Protein AF-A0A1Q8SQD8-F1 (afdb_monomer)

Mean predicted aligned error: 7.79 Å

Radius of gyration: 22.89 Å; Cα contacts (8 Å, |Δi|>4): 605; chains: 1; bounding box: 56×55×68 Å

pLDDT: mean 85.96, std 19.22, range [21.73, 98.75]

Structure (mmCIF, N/CA/C/O backbone):
data_AF-A0A1Q8SQD8-F1
#
_entry.id   AF-A0A1Q8SQD8-F1
#
loop_
_atom_site.group_PDB
_atom_site.id
_atom_site.type_symbol
_atom_site.label_atom_id
_atom_site.label_alt_id
_atom_site.label_comp_id
_atom_site.label_asym_id
_atom_site.label_entity_id
_atom_site.label_seq_id
_atom_site.pdbx_PDB_ins_code
_atom_site.Cartn_x
_atom_site.Cartn_y
_atom_site.Cartn_z
_atom_site.occupancy
_atom_site.B_iso_or_equiv
_atom_site.auth_seq_id
_atom_site.auth_comp_id
_atom_site.auth_asym_id
_atom_site.auth_atom_id
_atom_site.pdbx_PDB_model_num
ATOM 1 N N . MET A 1 1 ? 18.410 27.218 -18.612 1.00 22.78 1 MET A N 1
ATOM 2 C CA . MET A 1 1 ? 17.068 27.017 -19.197 1.00 22.78 1 MET A CA 1
ATOM 3 C C . MET A 1 1 ? 16.284 26.047 -18.322 1.00 22.78 1 MET A C 1
ATOM 5 O O . MET A 1 1 ? 16.656 24.892 -18.214 1.00 22.78 1 MET A O 1
ATOM 9 N N . ILE A 1 2 ? 15.293 26.616 -17.633 1.00 21.73 2 ILE A N 1
ATOM 10 C CA . ILE A 1 2 ? 14.169 26.064 -16.853 1.00 21.73 2 ILE A CA 1
ATOM 11 C C . ILE A 1 2 ? 14.413 24.803 -15.997 1.00 21.73 2 ILE A C 1
ATOM 13 O O . ILE A 1 2 ? 14.255 23.655 -16.399 1.00 21.73 2 ILE A O 1
ATOM 17 N N . ASN A 1 3 ? 14.692 25.128 -14.738 1.00 23.88 3 ASN A N 1
ATOM 18 C CA . ASN A 1 3 ? 14.625 24.357 -13.505 1.00 23.88 3 ASN A CA 1
ATOM 19 C C . ASN A 1 3 ? 13.288 23.584 -13.367 1.00 23.88 3 ASN A C 1
ATOM 21 O O . ASN A 1 3 ? 12.225 24.195 -13.287 1.00 23.88 3 ASN A O 1
ATOM 25 N N . THR A 1 4 ? 13.330 22.249 -13.323 1.00 22.58 4 THR A N 1
ATOM 26 C CA . THR A 1 4 ? 12.179 21.378 -12.996 1.00 22.58 4 THR A CA 1
ATOM 27 C C . THR A 1 4 ? 12.542 20.450 -11.838 1.00 22.58 4 THR A C 1
ATOM 29 O O . THR A 1 4 ? 12.619 19.232 -11.962 1.00 22.58 4 THR A O 1
ATOM 32 N N . ALA A 1 5 ? 12.771 21.051 -10.673 1.00 26.97 5 ALA A N 1
ATOM 33 C CA . ALA A 1 5 ? 12.714 20.360 -9.395 1.00 26.97 5 ALA A CA 1
ATOM 34 C C . ALA A 1 5 ? 11.411 20.748 -8.675 1.00 26.97 5 ALA A C 1
ATOM 36 O O . ALA A 1 5 ? 11.014 21.908 -8.699 1.00 26.97 5 ALA A O 1
ATOM 37 N N . PHE A 1 6 ? 10.811 19.760 -8.002 1.00 27.22 6 PHE A N 1
ATOM 38 C CA . PHE A 1 6 ? 9.667 19.828 -7.077 1.00 27.22 6 PHE A CA 1
ATOM 39 C C . PHE A 1 6 ? 8.253 19.908 -7.670 1.0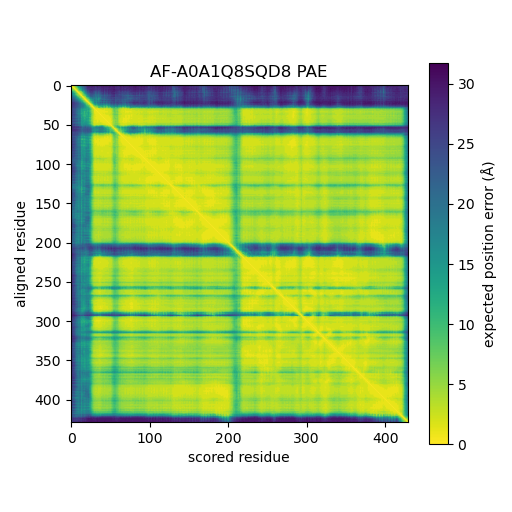0 27.22 6 PHE A C 1
ATOM 41 O O . PHE A 1 6 ? 7.704 20.983 -7.884 1.00 27.22 6 PHE A O 1
ATOM 48 N N . ARG A 1 7 ? 7.582 18.747 -7.712 1.00 25.95 7 ARG A N 1
ATOM 49 C CA . ARG A 1 7 ? 6.257 18.596 -7.090 1.00 25.95 7 ARG A CA 1
ATOM 50 C C . ARG A 1 7 ? 6.201 17.297 -6.278 1.00 25.95 7 ARG A C 1
ATOM 52 O O . ARG A 1 7 ? 6.704 16.256 -6.685 1.00 25.95 7 ARG A O 1
ATOM 59 N N . THR A 1 8 ? 5.660 17.434 -5.078 1.00 29.38 8 THR A N 1
ATOM 60 C CA . THR A 1 8 ? 5.486 16.479 -3.980 1.00 29.38 8 THR A CA 1
ATOM 61 C C . THR A 1 8 ? 4.382 15.451 -4.271 1.00 29.38 8 THR A C 1
ATOM 63 O O . THR A 1 8 ? 3.447 15.762 -4.997 1.00 29.38 8 THR A O 1
ATOM 66 N N . ARG A 1 9 ? 4.487 14.239 -3.690 1.00 28.52 9 ARG A N 1
ATOM 67 C CA . ARG A 1 9 ? 3.459 13.174 -3.484 1.00 28.52 9 ARG A CA 1
ATOM 68 C C . ARG A 1 9 ? 2.625 12.658 -4.687 1.00 28.52 9 ARG A C 1
ATOM 70 O O . ARG A 1 9 ? 2.084 11.564 -4.595 1.00 28.52 9 ARG A O 1
ATOM 77 N N . ALA A 1 10 ? 2.596 13.349 -5.825 1.00 26.95 10 ALA A N 1
ATOM 78 C CA . ALA A 1 10 ? 1.823 13.022 -7.030 1.00 26.95 10 ALA A CA 1
ATOM 79 C C . ALA A 1 10 ? 2.577 12.137 -8.047 1.00 26.95 10 ALA A C 1
ATOM 81 O O . ALA A 1 10 ? 2.034 11.740 -9.073 1.00 26.95 10 ALA A O 1
ATOM 82 N N . ASP A 1 11 ? 3.835 11.780 -7.774 1.00 26.62 11 ASP A N 1
ATOM 83 C CA . ASP A 1 11 ? 4.663 11.030 -8.732 1.00 26.62 11 ASP A CA 1
ATOM 84 C C . ASP A 1 11 ? 4.743 9.523 -8.443 1.00 26.62 11 ASP A C 1
ATOM 86 O O . ASP A 1 11 ? 5.221 8.751 -9.278 1.00 26.62 11 ASP A O 1
ATOM 90 N N . GLN A 1 12 ? 4.195 9.066 -7.311 1.00 30.88 12 GLN A N 1
ATOM 91 C CA . GLN A 1 12 ? 4.107 7.638 -6.969 1.00 30.88 12 GLN A CA 1
ATOM 92 C C . GLN A 1 12 ? 2.924 6.918 -7.653 1.00 30.88 12 GLN A C 1
ATOM 94 O O . GLN A 1 12 ? 2.829 5.693 -7.597 1.00 30.88 12 GLN A O 1
ATOM 99 N N . LEU A 1 13 ? 2.070 7.655 -8.374 1.00 30.84 13 LEU A N 1
ATOM 100 C CA . LEU A 1 13 ? 0.832 7.176 -9.000 1.00 30.84 13 LEU A CA 1
ATOM 101 C C . LEU A 1 13 ? 0.816 7.239 -10.539 1.00 30.84 13 LEU A C 1
ATOM 103 O O . LEU A 1 13 ? -0.172 6.850 -11.143 1.00 30.84 13 LEU A O 1
ATOM 107 N N . LYS A 1 14 ? 1.901 7.634 -11.219 1.00 31.88 14 LYS A N 1
ATOM 108 C CA . LYS A 1 14 ? 1.908 7.978 -12.665 1.00 31.88 14 LYS A CA 1
ATOM 109 C C . LYS A 1 14 ? 1.742 6.840 -13.703 1.00 31.88 14 LYS A C 1
ATOM 111 O O . LYS A 1 14 ? 2.116 7.005 -14.859 1.00 31.88 14 LYS A O 1
ATOM 116 N N . LEU A 1 15 ? 1.159 5.699 -13.337 1.00 34.34 15 LEU A N 1
ATOM 117 C CA . LEU A 1 15 ? 0.458 4.823 -14.302 1.00 34.34 15 LEU A CA 1
ATOM 118 C C . LEU A 1 15 ? -1.077 5.030 -14.253 1.00 34.34 15 LEU A C 1
ATOM 120 O O . LEU A 1 15 ? -1.785 4.600 -15.157 1.00 34.34 15 LEU A O 1
ATOM 124 N N . ILE A 1 16 ? -1.565 5.746 -13.231 1.00 36.62 16 ILE A N 1
ATOM 125 C CA . ILE A 1 16 ? -2.966 5.939 -12.824 1.00 36.62 16 ILE A CA 1
ATOM 126 C C . ILE A 1 16 ? -3.307 7.447 -12.663 1.00 36.62 16 ILE A C 1
ATOM 128 O O . ILE A 1 16 ? -4.424 7.783 -12.319 1.00 36.62 16 ILE A O 1
ATOM 132 N N . ASP A 1 17 ? -2.415 8.386 -13.003 1.00 33.03 17 ASP A N 1
ATOM 133 C CA . ASP A 1 17 ? -2.618 9.838 -12.778 1.00 33.03 17 ASP A CA 1
ATOM 134 C C . ASP A 1 17 ? -2.708 10.673 -14.074 1.00 33.03 17 ASP A C 1
ATOM 136 O O . ASP A 1 17 ? -2.011 11.665 -14.271 1.00 33.03 17 ASP A O 1
ATOM 140 N N . GLU A 1 18 ? -3.606 10.293 -14.986 1.00 33.53 18 GLU A N 1
ATOM 141 C CA . GLU A 1 18 ? -4.248 11.320 -15.826 1.00 33.53 18 GLU A CA 1
ATOM 142 C C . GLU A 1 18 ? -5.462 11.887 -15.078 1.00 33.53 18 GLU A C 1
ATOM 144 O O . GLU A 1 18 ? -6.356 11.098 -14.740 1.00 33.53 18 GLU A O 1
ATOM 149 N N . PRO A 1 19 ? -5.523 13.204 -14.807 1.00 29.48 19 PRO A N 1
ATOM 150 C CA . PRO A 1 19 ? -6.716 13.821 -14.250 1.00 29.48 19 PRO A CA 1
ATOM 151 C C . PRO A 1 19 ? -7.887 13.609 -15.211 1.00 29.48 19 PRO A C 1
ATOM 153 O O . PRO A 1 19 ? -7.753 13.791 -16.424 1.00 29.48 19 PRO A O 1
ATOM 156 N N . VAL A 1 20 ? -9.042 13.229 -14.662 1.00 35.56 20 VAL A N 1
ATOM 157 C CA . VAL A 1 20 ? -10.311 13.241 -15.392 1.00 35.56 20 VAL A CA 1
ATOM 158 C C . VAL A 1 20 ? -10.529 14.679 -15.850 1.00 35.56 20 VAL A C 1
ATOM 160 O O . VAL A 1 20 ? -10.873 15.548 -15.052 1.00 35.56 20 VAL A O 1
ATOM 163 N N . ARG A 1 21 ? -10.318 14.959 -17.140 1.00 31.58 21 ARG A N 1
ATOM 164 C CA . ARG A 1 21 ? -11.038 16.075 -17.749 1.00 31.58 21 ARG A CA 1
ATOM 165 C C . ARG A 1 21 ? -12.506 15.697 -17.629 1.00 31.58 21 ARG A C 1
ATOM 167 O O . ARG A 1 21 ? -12.883 14.619 -18.089 1.00 31.58 21 ARG A O 1
ATOM 174 N N . LEU A 1 22 ? -13.272 16.534 -16.927 1.00 32.94 22 LEU A N 1
ATOM 175 C CA . LEU A 1 22 ? -14.723 16.423 -16.837 1.00 32.94 22 LEU A CA 1
ATOM 176 C C . LEU A 1 22 ? -15.268 16.036 -18.212 1.00 32.94 22 LEU A C 1
ATOM 178 O O . LEU A 1 22 ? -14.900 16.615 -19.231 1.00 32.94 22 LEU A O 1
ATOM 182 N N . ILE A 1 23 ? -16.045 14.964 -18.184 1.00 39.22 23 ILE A N 1
ATOM 183 C CA . ILE A 1 23 ? -16.583 14.212 -19.306 1.00 39.22 23 ILE A CA 1
ATOM 184 C C . ILE A 1 23 ? -17.164 15.164 -20.361 1.00 39.22 23 ILE A C 1
ATOM 186 O O . ILE A 1 23 ? -18.252 15.706 -20.183 1.00 39.22 23 ILE A O 1
ATOM 190 N N . ASP A 1 24 ? -16.474 15.302 -21.494 1.00 29.91 24 ASP A N 1
ATOM 191 C CA . ASP A 1 24 ? -17.155 15.554 -22.761 1.00 29.91 24 ASP A CA 1
ATOM 192 C C . ASP A 1 24 ? -17.959 14.284 -23.053 1.00 29.91 24 ASP A C 1
ATOM 194 O O . ASP A 1 24 ? -17.382 13.254 -23.409 1.00 29.91 24 ASP A O 1
ATOM 198 N N . LYS A 1 25 ? -19.290 14.340 -22.905 1.00 35.25 25 LYS A N 1
ATOM 199 C CA . LYS A 1 25 ? -20.229 13.219 -23.147 1.00 35.25 25 LYS A CA 1
ATOM 200 C C . LYS A 1 25 ? -20.139 12.605 -24.561 1.00 35.25 25 LYS A C 1
ATOM 202 O O . LYS A 1 25 ? -20.814 11.624 -24.843 1.00 35.25 25 LYS A O 1
ATOM 207 N N . TRP A 1 26 ? -19.304 13.167 -25.434 1.00 38.72 26 TRP A N 1
ATOM 208 C CA . TRP A 1 26 ? -19.136 12.814 -26.841 1.00 38.72 26 TRP A CA 1
ATOM 209 C C . TRP A 1 26 ? -17.846 12.049 -27.168 1.00 38.72 26 TRP A C 1
ATOM 211 O O . TRP A 1 26 ? -17.650 11.666 -28.321 1.00 38.72 26 TRP A O 1
ATOM 221 N N . ARG A 1 27 ? -16.945 11.813 -26.201 1.00 43.97 27 ARG A N 1
ATOM 222 C CA . ARG A 1 27 ? -15.723 11.023 -26.440 1.00 43.97 27 ARG A CA 1
ATOM 223 C C . ARG A 1 27 ? -15.840 9.627 -25.819 1.00 43.97 27 ARG A C 1
ATOM 225 O O . ARG A 1 27 ? -16.207 9.538 -24.649 1.00 43.97 27 ARG A O 1
ATOM 232 N N . PRO A 1 28 ? -15.482 8.548 -26.546 1.00 54.66 28 PRO A N 1
ATOM 233 C CA . PRO A 1 28 ? -15.399 7.220 -25.949 1.00 54.66 28 PRO A CA 1
ATOM 234 C C . PRO A 1 28 ? -14.426 7.236 -24.757 1.00 54.66 28 PRO A C 1
ATOM 236 O O . PRO A 1 28 ? -13.421 7.962 -24.799 1.00 54.66 28 PRO A O 1
ATOM 239 N N . PRO A 1 29 ? -14.711 6.467 -23.690 1.00 69.25 29 PRO A N 1
ATOM 240 C CA . PRO A 1 29 ? -13.892 6.464 -22.487 1.00 69.25 29 PRO A CA 1
ATOM 241 C C . PRO A 1 29 ? -12.455 6.046 -22.816 1.00 69.25 29 PRO A C 1
ATOM 243 O O . PRO A 1 29 ? -12.201 5.176 -23.652 1.00 69.25 29 PRO A O 1
ATOM 246 N N . SER A 1 30 ? -11.479 6.692 -22.175 1.00 84.88 30 SER A N 1
ATOM 247 C CA . SER A 1 30 ? -10.074 6.344 -22.391 1.00 84.88 30 SER A CA 1
ATOM 248 C C . SER A 1 30 ? -9.765 4.970 -21.787 1.00 84.88 30 SER A C 1
ATOM 250 O O . SER A 1 30 ? -10.348 4.581 -20.777 1.00 84.88 30 SER A O 1
ATOM 252 N N . ARG A 1 31 ? -8.781 4.250 -22.346 1.00 87.00 31 ARG A N 1
ATOM 253 C CA . ARG A 1 31 ? -8.287 2.976 -21.776 1.00 87.00 31 ARG A CA 1
ATOM 254 C C . ARG A 1 31 ? -7.925 3.096 -20.294 1.00 87.00 31 ARG A C 1
ATOM 256 O O . ARG A 1 31 ? -8.202 2.200 -19.509 1.00 87.00 31 ARG A O 1
ATOM 263 N N . ALA A 1 32 ? -7.326 4.227 -19.919 1.00 85.00 32 ALA A N 1
ATOM 264 C CA . ALA A 1 32 ? -6.996 4.523 -18.533 1.00 85.00 32 ALA A CA 1
ATOM 265 C C . ALA A 1 32 ? -8.254 4.612 -17.662 1.00 85.00 32 ALA A C 1
ATOM 267 O O . ALA A 1 32 ? -8.268 4.035 -16.585 1.00 85.00 32 ALA A O 1
ATOM 268 N N . LEU A 1 33 ? -9.301 5.303 -18.124 1.00 86.75 33 LEU A N 1
ATOM 269 C CA . LEU A 1 33 ? -10.556 5.420 -17.385 1.00 86.75 33 LEU A CA 1
ATOM 270 C C . LEU A 1 33 ? -11.243 4.058 -17.225 1.00 86.75 33 LEU A C 1
ATOM 272 O O . LEU A 1 33 ? -11.599 3.705 -16.107 1.00 86.75 33 LEU A O 1
ATOM 276 N N . LEU A 1 34 ? -11.353 3.285 -18.311 1.00 91.44 34 LEU A N 1
ATOM 277 C CA . LEU A 1 34 ? -11.948 1.946 -18.282 1.00 91.44 34 LEU A CA 1
ATOM 278 C C . LEU A 1 34 ? -11.213 1.025 -17.304 1.00 91.44 34 LEU A C 1
ATOM 280 O O . LEU A 1 34 ? -11.849 0.386 -16.473 1.00 91.44 34 LEU A O 1
ATOM 284 N N . LEU A 1 35 ? -9.876 1.029 -17.335 1.00 90.88 35 LEU A N 1
ATOM 285 C CA . LEU A 1 35 ? -9.068 0.266 -16.385 1.00 90.88 35 LEU A CA 1
ATOM 286 C C . LEU A 1 35 ? -9.331 0.700 -14.936 1.00 90.88 35 LEU A C 1
ATOM 288 O O . LEU A 1 35 ? -9.538 -0.147 -14.078 1.00 90.88 35 LEU A O 1
ATOM 292 N N . ARG A 1 36 ? -9.350 2.010 -14.648 1.00 89.31 36 ARG A N 1
ATOM 293 C CA . ARG A 1 36 ? -9.590 2.526 -13.284 1.00 89.31 36 ARG A CA 1
ATOM 294 C C . ARG A 1 36 ? -10.972 2.183 -12.733 1.00 89.31 36 ARG A C 1
ATOM 296 O O . ARG A 1 36 ? -11.140 2.182 -11.519 1.00 89.31 36 ARG A O 1
ATOM 303 N N . GLN A 1 37 ? -11.938 1.956 -13.618 1.00 89.00 37 GLN A N 1
ATOM 304 C CA . GLN A 1 37 ? -13.302 1.554 -13.284 1.00 89.00 37 GLN A CA 1
ATOM 305 C C . GLN A 1 37 ? -13.468 0.030 -13.187 1.00 89.00 37 GLN A C 1
ATOM 307 O O . GLN A 1 37 ? -14.558 -0.424 -12.872 1.00 89.00 37 GLN A O 1
ATOM 312 N N . GLY A 1 38 ? -12.428 -0.758 -13.489 1.00 91.75 38 GLY A N 1
ATOM 313 C CA . GLY A 1 38 ? -12.542 -2.217 -13.576 1.00 91.75 38 GLY A CA 1
ATOM 314 C C . GLY A 1 38 ? -13.331 -2.708 -14.799 1.00 91.75 38 GLY A C 1
ATOM 315 O O . GLY A 1 38 ? -13.682 -3.880 -14.872 1.00 91.75 38 GLY A O 1
ATOM 316 N N . ASN A 1 39 ? -13.589 -1.849 -15.794 1.00 95.25 39 ASN A N 1
ATOM 317 C CA . ASN A 1 39 ? -14.369 -2.176 -16.995 1.00 95.25 39 ASN A CA 1
ATOM 318 C C . ASN A 1 39 ? -13.510 -2.915 -18.038 1.00 95.25 39 ASN A C 1
ATOM 320 O O . ASN A 1 39 ? -13.209 -2.393 -19.116 1.00 95.25 39 ASN A O 1
ATOM 324 N N . HIS A 1 40 ? -13.081 -4.131 -17.694 1.00 96.19 40 HIS A N 1
ATOM 325 C CA . HIS A 1 40 ? -12.122 -4.928 -18.468 1.00 96.19 40 HIS A CA 1
ATOM 326 C C . HIS A 1 40 ? -12.632 -5.370 -19.838 1.00 96.19 40 HIS A C 1
ATOM 328 O O . HIS A 1 40 ? -11.858 -5.362 -20.792 1.00 96.19 40 HIS A O 1
ATOM 334 N N . ASP A 1 41 ? -13.918 -5.687 -19.970 1.00 96.88 41 ASP A N 1
ATOM 335 C CA . ASP A 1 41 ? -14.474 -6.156 -21.246 1.00 96.88 41 ASP A CA 1
ATOM 336 C C . ASP A 1 41 ? -14.489 -5.035 -22.292 1.00 96.88 41 ASP A C 1
ATOM 338 O O . ASP A 1 41 ? -13.939 -5.188 -23.384 1.00 96.88 41 ASP A O 1
ATOM 342 N N . GLN A 1 42 ? -14.995 -3.854 -21.917 1.00 95.12 42 GLN A N 1
ATOM 343 C CA . GLN A 1 42 ? -14.951 -2.659 -22.769 1.00 95.12 42 GLN A CA 1
ATOM 344 C C . GLN A 1 42 ? -13.510 -2.219 -23.065 1.00 95.12 42 GLN A C 1
ATOM 346 O O . GLN A 1 42 ? -13.201 -1.771 -24.171 1.00 95.12 42 GLN A O 1
ATOM 351 N N . LEU A 1 43 ? -12.605 -2.341 -22.084 1.00 94.19 43 LEU A N 1
ATOM 352 C CA . LEU A 1 43 ? -11.183 -2.054 -22.276 1.00 94.19 43 LEU A CA 1
ATOM 353 C C . LEU A 1 43 ? -10.563 -2.987 -23.321 1.00 94.19 43 LEU A C 1
ATOM 355 O O . LEU A 1 43 ? -9.826 -2.519 -24.195 1.00 94.19 43 LEU A O 1
ATOM 359 N N . SER A 1 44 ? -10.854 -4.283 -23.221 1.00 95.38 44 SER A N 1
ATOM 360 C CA . SER A 1 44 ? -10.367 -5.310 -24.137 1.00 95.38 44 SER A CA 1
ATOM 361 C C . SER A 1 44 ? -10.867 -5.052 -25.556 1.00 95.38 44 SER A C 1
ATOM 363 O O . SER A 1 44 ? -10.062 -4.959 -26.487 1.00 95.38 44 SER A O 1
ATOM 365 N N . GLU A 1 45 ? -12.170 -4.807 -25.714 1.00 94.50 45 GLU A N 1
ATOM 366 C CA . GLU A 1 45 ? -12.782 -4.489 -27.004 1.00 94.50 45 GLU A CA 1
ATOM 367 C C . GLU A 1 45 ? -12.117 -3.266 -27.655 1.00 94.50 45 GLU A C 1
ATOM 369 O O . GLU A 1 45 ? -11.661 -3.327 -28.802 1.00 94.50 45 GLU A O 1
ATOM 374 N N . LEU A 1 46 ? -11.963 -2.173 -26.898 1.00 91.31 46 LEU A N 1
ATOM 375 C CA . LEU A 1 46 ? -11.312 -0.951 -27.370 1.00 91.31 46 LEU A CA 1
ATOM 376 C C . LEU A 1 46 ? -9.863 -1.204 -27.822 1.00 91.31 46 LEU A C 1
ATOM 378 O O . LEU A 1 46 ? -9.406 -0.634 -28.821 1.00 91.31 46 LEU A O 1
ATOM 382 N N . CYS A 1 47 ? -9.125 -2.050 -27.101 1.00 91.69 47 CYS A N 1
ATOM 383 C CA . CYS A 1 47 ? -7.754 -2.401 -27.461 1.00 91.69 47 CYS A CA 1
ATOM 384 C C . CYS A 1 47 ? -7.701 -3.259 -28.733 1.00 91.69 47 CYS A C 1
ATOM 386 O O . CYS A 1 47 ? -6.903 -2.957 -29.623 1.00 91.69 47 CYS A O 1
ATOM 388 N N . HIS A 1 48 ? -8.573 -4.258 -28.881 1.00 92.06 48 HIS A N 1
ATOM 389 C CA . HIS A 1 48 ? -8.641 -5.094 -30.083 1.00 92.06 48 HIS A CA 1
ATOM 390 C C . HIS A 1 48 ? -9.047 -4.303 -31.332 1.00 92.06 48 HIS A C 1
ATOM 392 O O . HIS A 1 48 ? -8.392 -4.420 -32.372 1.00 92.06 48 HIS A O 1
ATOM 398 N N . GLN A 1 49 ? -10.041 -3.415 -31.230 1.00 89.31 49 GLN A N 1
ATOM 399 C CA . GLN A 1 49 ? -10.407 -2.503 -32.321 1.00 89.31 49 GLN A CA 1
ATOM 400 C C . GLN A 1 49 ? -9.204 -1.657 -32.778 1.00 89.31 49 GLN A C 1
ATOM 402 O O . GLN A 1 49 ? -9.019 -1.398 -33.969 1.00 89.31 49 GLN A O 1
ATOM 407 N N . GLN A 1 50 ? -8.349 -1.233 -31.843 1.00 84.25 50 GLN A N 1
ATOM 408 C CA . GLN A 1 50 ? -7.149 -0.456 -32.145 1.00 84.25 50 GLN A CA 1
ATOM 409 C C . GLN A 1 50 ? -6.040 -1.282 -32.814 1.00 84.25 50 GLN A C 1
ATOM 411 O O . GLN A 1 50 ? -5.327 -0.748 -33.670 1.00 84.25 50 GLN A O 1
ATOM 416 N N . LEU A 1 51 ? -5.892 -2.555 -32.447 1.00 85.00 51 LEU A N 1
ATOM 417 C CA . LEU A 1 51 ? -4.941 -3.469 -33.083 1.00 85.00 51 LEU A CA 1
ATOM 418 C C . LEU A 1 51 ? -5.359 -3.797 -34.526 1.00 85.00 51 LEU A C 1
ATOM 420 O O . LEU A 1 51 ? -4.514 -3.760 -35.417 1.00 85.00 51 LEU A O 1
ATOM 424 N N . ASN A 1 52 ? -6.660 -3.981 -34.780 1.00 80.75 52 ASN A N 1
ATOM 425 C CA . ASN A 1 52 ? -7.197 -4.396 -36.085 1.00 80.75 52 ASN A CA 1
ATOM 426 C C . ASN A 1 52 ? -7.294 -3.268 -37.136 1.00 80.75 52 ASN A C 1
ATOM 428 O O . ASN A 1 52 ? -7.420 -3.537 -38.327 1.00 80.75 52 ASN A O 1
ATOM 432 N N . ARG A 1 53 ? -7.215 -1.988 -36.738 1.00 68.56 53 ARG A N 1
ATOM 433 C CA . ARG A 1 53 ? -7.425 -0.819 -37.629 1.00 68.56 53 ARG A CA 1
ATOM 434 C C . ARG A 1 53 ? -6.368 -0.600 -38.723 1.00 68.56 53 ARG A C 1
ATOM 436 O O . ARG A 1 53 ? -6.535 0.292 -39.552 1.00 68.56 53 ARG A O 1
ATOM 443 N N . ARG A 1 54 ? -5.271 -1.358 -38.740 1.00 58.62 54 ARG A N 1
ATOM 444 C CA . ARG A 1 54 ? -4.273 -1.369 -39.821 1.00 58.62 54 ARG A CA 1
ATOM 445 C C . ARG A 1 54 ? -3.817 -2.814 -39.966 1.00 58.62 54 ARG A C 1
ATOM 447 O O . ARG A 1 54 ? -3.272 -3.336 -39.005 1.00 58.62 54 ARG A O 1
ATOM 454 N N . GLY A 1 55 ? -4.014 -3.444 -41.126 1.00 51.28 55 GLY A N 1
ATOM 455 C CA . GLY A 1 55 ? -3.741 -4.874 -41.384 1.00 51.28 55 GLY A CA 1
ATOM 456 C C . GLY A 1 55 ? -2.304 -5.374 -41.129 1.00 51.28 55 GLY A C 1
ATOM 457 O O . GLY A 1 55 ? -1.998 -6.521 -41.431 1.00 51.28 55 GLY A O 1
ATOM 458 N N . ARG A 1 56 ? -1.421 -4.537 -40.568 1.00 56.12 56 ARG A N 1
ATOM 459 C CA . ARG A 1 56 ? -0.163 -4.905 -39.913 1.00 56.12 56 ARG A CA 1
ATOM 460 C C . ARG A 1 56 ? 0.009 -4.081 -38.636 1.00 56.12 56 ARG A C 1
ATOM 462 O O . ARG A 1 56 ? -0.254 -2.874 -38.626 1.00 56.12 56 ARG A O 1
ATOM 469 N N . VAL A 1 57 ? 0.504 -4.732 -37.585 1.00 56.22 57 VAL A N 1
ATOM 470 C CA . VAL A 1 57 ? 0.930 -4.099 -36.333 1.00 56.22 57 VAL A CA 1
ATOM 471 C C . VAL A 1 57 ? 2.021 -3.059 -36.656 1.00 56.22 57 VAL A C 1
ATOM 473 O O . VAL A 1 57 ? 3.144 -3.393 -37.012 1.00 56.22 57 VAL A O 1
ATOM 476 N N . ASN A 1 58 ? 1.664 -1.775 -36.618 1.00 56.53 58 ASN A N 1
ATOM 477 C CA . ASN A 1 58 ? 2.530 -0.623 -36.833 1.00 56.53 58 ASN A CA 1
ATOM 478 C C . ASN A 1 58 ? 2.768 0.089 -35.490 1.00 56.53 58 ASN A C 1
ATOM 480 O O . ASN A 1 58 ? 2.020 0.988 -35.089 1.00 56.53 58 ASN A O 1
ATOM 484 N N . LEU A 1 59 ? 3.827 -0.334 -34.797 1.00 57.25 59 LEU A N 1
ATOM 485 C CA . LEU A 1 59 ? 4.166 0.102 -33.436 1.00 57.25 59 LEU A CA 1
ATOM 486 C C . LEU A 1 59 ? 4.977 1.406 -33.396 1.00 57.25 59 LEU A C 1
ATOM 488 O O . LEU A 1 59 ? 5.130 2.004 -32.333 1.00 57.25 59 LEU A O 1
ATOM 492 N N . TRP A 1 60 ? 5.381 1.935 -34.555 1.00 53.88 60 TRP A N 1
ATOM 493 C CA . TRP A 1 60 ? 6.149 3.180 -34.669 1.00 53.88 60 TRP A CA 1
ATOM 494 C C . TRP A 1 60 ? 5.406 4.423 -34.153 1.00 53.88 60 TRP A C 1
ATOM 496 O O . TRP A 1 60 ? 6.037 5.423 -33.828 1.00 53.88 60 TRP A O 1
ATOM 506 N N . ASN A 1 61 ? 4.073 4.376 -34.024 1.00 60.69 61 ASN A N 1
ATOM 507 C CA . ASN A 1 61 ? 3.276 5.488 -33.486 1.00 60.69 61 ASN A CA 1
ATOM 508 C C . ASN A 1 61 ? 2.874 5.329 -32.000 1.00 60.69 61 ASN A C 1
ATOM 510 O O . ASN A 1 61 ? 2.095 6.144 -31.495 1.00 60.69 61 ASN A O 1
ATOM 514 N N . GLY A 1 62 ? 3.337 4.274 -31.310 1.00 68.31 62 GLY A N 1
ATOM 515 C CA . GLY A 1 62 ? 3.110 4.017 -29.876 1.00 68.31 62 GLY A CA 1
ATOM 516 C C . GLY A 1 62 ? 1.656 3.744 -29.455 1.00 68.31 62 GLY A C 1
ATOM 517 O O . GLY A 1 62 ? 1.372 3.524 -28.276 1.00 68.31 62 GLY A O 1
ATOM 518 N N . ARG A 1 63 ? 0.689 3.768 -30.382 1.00 72.38 63 ARG A N 1
ATOM 519 C CA . ARG A 1 63 ? -0.735 3.568 -30.064 1.00 72.38 63 ARG A CA 1
ATOM 520 C C . ARG A 1 63 ? -1.071 2.103 -29.812 1.00 72.38 63 ARG A C 1
ATOM 522 O O . ARG A 1 63 ? -1.770 1.809 -28.839 1.00 72.38 63 ARG A O 1
ATOM 529 N N . GLN A 1 64 ? -0.563 1.225 -30.674 1.00 77.62 64 GLN A N 1
ATOM 530 C CA . GLN A 1 64 ? -0.742 -0.221 -30.568 1.00 77.62 64 GLN A CA 1
ATOM 531 C C . GLN A 1 64 ? 0.051 -0.806 -29.391 1.00 77.62 64 GLN A C 1
ATOM 533 O O . GLN A 1 64 ? -0.503 -1.615 -28.664 1.00 77.62 64 GLN A O 1
ATOM 538 N N . GLU A 1 65 ? 1.255 -0.303 -29.090 1.00 80.56 65 GLU A N 1
ATOM 539 C CA . GLU A 1 65 ? 2.030 -0.707 -27.896 1.00 80.56 65 GLU A CA 1
ATOM 540 C C . GLU A 1 65 ? 1.243 -0.468 -26.609 1.00 80.56 65 GLU A C 1
ATOM 542 O O . GLU A 1 65 ? 1.121 -1.343 -25.757 1.00 80.56 65 GLU A O 1
ATOM 547 N N . LYS A 1 66 ? 0.623 0.713 -26.498 1.00 85.31 66 LYS A N 1
ATOM 548 C CA . LYS A 1 66 ? -0.267 1.005 -25.377 1.00 85.31 66 LYS A CA 1
ATOM 549 C C . LYS A 1 66 ? -1.453 0.033 -25.343 1.00 85.31 66 LYS A C 1
ATOM 551 O O . LYS A 1 66 ? -1.872 -0.331 -24.257 1.00 85.31 66 LYS A O 1
ATOM 556 N N . ALA A 1 67 ? -2.007 -0.380 -26.488 1.00 90.06 67 ALA A N 1
ATOM 557 C CA . ALA A 1 67 ? -3.150 -1.299 -26.518 1.00 90.06 67 ALA A CA 1
ATOM 558 C C . ALA A 1 67 ? -2.743 -2.687 -26.009 1.00 90.06 67 ALA A C 1
ATOM 560 O O . ALA A 1 67 ? -3.418 -3.223 -25.138 1.00 90.06 67 ALA A O 1
ATOM 561 N N . LEU A 1 68 ? -1.589 -3.194 -26.455 1.00 91.88 68 LEU A N 1
ATOM 562 C CA . LEU A 1 68 ? -0.986 -4.424 -25.935 1.00 91.88 68 LEU A CA 1
ATOM 563 C C . LEU A 1 68 ? -0.762 -4.335 -24.420 1.00 91.88 68 LEU A C 1
ATOM 565 O O . LEU A 1 68 ? -1.115 -5.251 -23.685 1.00 91.88 68 LEU A O 1
ATOM 569 N N . PHE A 1 69 ? -0.235 -3.209 -23.929 1.00 93.62 69 PHE A N 1
ATOM 570 C CA . PHE A 1 69 ? 0.022 -3.040 -22.500 1.00 93.62 69 PHE A CA 1
ATOM 571 C C . PHE A 1 69 ? -1.268 -2.981 -21.666 1.00 93.62 69 PHE A C 1
ATOM 573 O O . PHE A 1 69 ? -1.323 -3.551 -20.580 1.00 93.62 69 PHE A O 1
ATOM 580 N N . TYR A 1 70 ? -2.327 -2.335 -22.164 1.00 95.12 70 TYR A N 1
ATOM 581 C CA . TYR A 1 70 ? -3.627 -2.322 -21.484 1.00 95.12 70 TYR A CA 1
ATOM 582 C C . TYR A 1 70 ? -4.323 -3.690 -21.505 1.00 95.12 70 TYR A C 1
ATOM 584 O O . TYR A 1 70 ? -4.958 -4.039 -20.513 1.00 95.12 70 TYR A O 1
ATOM 592 N N . LEU A 1 71 ? -4.157 -4.485 -22.569 1.00 96.94 71 LEU A N 1
ATOM 593 C CA . LEU A 1 71 ? -4.584 -5.889 -22.584 1.00 96.94 71 LEU A CA 1
ATOM 594 C C . LEU A 1 71 ? -3.818 -6.696 -21.531 1.00 96.94 71 LEU A C 1
ATOM 596 O O . LEU A 1 71 ? -4.436 -7.379 -20.717 1.00 96.94 71 LEU A O 1
ATOM 600 N N . ALA A 1 72 ? -2.491 -6.539 -21.462 1.00 97.31 72 ALA A N 1
ATOM 601 C CA . ALA A 1 72 ? -1.677 -7.187 -20.437 1.00 97.31 72 ALA A CA 1
ATOM 602 C C . ALA A 1 72 ? -2.139 -6.832 -19.013 1.00 97.31 72 ALA A C 1
ATOM 604 O O . ALA A 1 72 ? -2.294 -7.724 -18.180 1.00 97.31 72 ALA A O 1
ATOM 605 N N . LEU A 1 73 ? -2.405 -5.549 -18.736 1.00 96.75 73 LEU A N 1
ATOM 606 C CA . LEU A 1 73 ? -2.943 -5.098 -17.448 1.00 96.75 73 LEU A CA 1
ATOM 607 C C . LEU A 1 73 ? -4.323 -5.698 -17.157 1.00 96.75 73 LEU A C 1
ATOM 609 O O . LEU A 1 73 ? -4.569 -6.133 -16.037 1.00 96.75 73 LEU A O 1
ATOM 613 N N . SER A 1 74 ? -5.212 -5.743 -18.152 1.00 97.38 74 SER A N 1
ATOM 614 C CA . SER A 1 74 ? -6.556 -6.298 -17.986 1.00 97.38 74 SER A CA 1
ATOM 615 C C . SER A 1 74 ? -6.534 -7.782 -17.614 1.00 97.38 74 SER A C 1
ATOM 617 O O . SER A 1 74 ? -7.246 -8.205 -16.707 1.00 97.38 74 SER A O 1
ATOM 619 N N . HIS A 1 75 ? -5.687 -8.579 -18.268 1.00 98.19 75 HIS A N 1
ATOM 620 C CA . HIS A 1 75 ? -5.496 -9.982 -17.897 1.00 98.19 75 HIS A CA 1
ATOM 621 C C . HIS A 1 75 ? -4.831 -10.124 -16.520 1.00 98.19 75 HIS A C 1
ATOM 623 O O . HIS A 1 75 ? -5.313 -10.896 -15.696 1.00 98.19 75 HIS A O 1
ATOM 629 N N . TYR A 1 76 ? -3.808 -9.314 -16.216 1.00 97.44 76 TYR A N 1
ATOM 630 C CA . TYR A 1 76 ? -3.137 -9.326 -14.911 1.00 97.44 76 TYR A CA 1
ATOM 631 C C . TYR A 1 76 ? -4.112 -9.098 -13.745 1.00 97.44 76 TYR A C 1
ATOM 633 O O . TYR A 1 76 ? -4.116 -9.877 -12.796 1.00 97.44 76 TYR A O 1
ATOM 641 N N . TYR A 1 77 ? -4.962 -8.068 -13.819 1.00 96.69 77 TYR A N 1
ATOM 642 C CA . TYR A 1 77 ? -5.891 -7.745 -12.727 1.00 96.69 77 TYR A CA 1
ATOM 643 C C . TYR A 1 77 ? -7.055 -8.734 -12.596 1.00 96.69 77 TYR A C 1
ATOM 645 O O . TYR A 1 77 ? -7.718 -8.747 -11.564 1.00 96.69 77 TYR A O 1
ATOM 653 N N . ARG A 1 78 ? -7.297 -9.567 -13.614 1.00 96.38 78 ARG A N 1
ATOM 654 C CA . ARG A 1 78 ? -8.268 -10.674 -13.578 1.00 96.38 78 ARG A CA 1
ATOM 655 C C . ARG A 1 78 ? -7.627 -12.013 -13.190 1.00 96.38 78 ARG A C 1
ATOM 657 O O . ARG A 1 78 ? -8.265 -13.052 -13.296 1.00 96.38 78 ARG A O 1
ATOM 664 N N . GLY A 1 79 ? -6.355 -12.003 -12.781 1.00 95.50 79 GLY A N 1
ATOM 665 C CA . GLY A 1 79 ? -5.610 -13.207 -12.399 1.00 95.50 79 GLY A CA 1
ATOM 666 C C . GLY A 1 79 ? -5.147 -14.082 -13.572 1.00 95.50 79 GLY A C 1
ATOM 667 O O . GLY A 1 79 ? -4.543 -15.129 -13.349 1.00 95.50 79 GLY A O 1
ATOM 668 N N . ASP A 1 80 ? -5.364 -13.662 -14.820 1.00 97.19 80 ASP A N 1
ATOM 669 C CA . ASP A 1 80 ? -4.916 -14.382 -16.013 1.00 97.19 80 ASP A CA 1
ATOM 670 C C . ASP A 1 80 ? -3.475 -13.993 -16.373 1.00 97.19 80 ASP A C 1
ATOM 672 O O . ASP A 1 80 ? -3.173 -13.252 -17.315 1.00 97.19 80 ASP A O 1
ATOM 676 N N . TYR A 1 81 ? -2.541 -14.474 -15.558 1.00 96.69 81 TYR A N 1
ATOM 677 C CA . TYR A 1 81 ? -1.121 -14.169 -15.720 1.00 96.69 81 TYR A CA 1
ATOM 678 C C . TYR A 1 81 ? -0.526 -14.747 -17.007 1.00 96.69 81 TYR A C 1
ATOM 680 O O . TYR A 1 81 ? 0.433 -14.185 -17.540 1.00 96.69 81 TYR A O 1
ATOM 688 N N . SER A 1 82 ? -1.099 -15.838 -17.521 1.00 97.19 82 SER A N 1
ATOM 689 C CA . SER A 1 82 ? -0.639 -16.491 -18.747 1.00 97.19 82 SER A CA 1
ATOM 690 C C . SER A 1 82 ? -0.844 -15.597 -19.972 1.00 97.19 82 SER A C 1
ATOM 692 O O . SER A 1 82 ? 0.121 -15.270 -20.671 1.00 97.19 82 SER A O 1
ATOM 694 N N . GLU A 1 83 ? -2.058 -15.080 -20.162 1.00 97.88 83 GLU A N 1
ATOM 695 C CA . GLU A 1 83 ? -2.355 -14.164 -21.259 1.00 97.88 83 GLU A CA 1
ATOM 696 C C . GLU A 1 83 ? -1.687 -12.808 -21.061 1.00 97.88 83 GLU A C 1
ATOM 698 O O . GLU A 1 83 ? -1.201 -12.207 -22.022 1.00 97.88 83 GLU A O 1
ATOM 703 N N . SER A 1 84 ? -1.579 -12.333 -19.815 1.00 97.94 84 SER A N 1
ATOM 704 C CA . SER A 1 84 ? -0.828 -11.110 -19.525 1.00 97.94 84 SER A CA 1
ATOM 705 C C . SER A 1 84 ? 0.619 -11.212 -20.022 1.00 97.94 84 SER A C 1
ATOM 707 O O . SER A 1 84 ? 1.089 -10.337 -20.756 1.00 97.94 84 SER A O 1
ATOM 709 N N . ARG A 1 85 ? 1.307 -12.325 -19.723 1.00 97.62 85 ARG A N 1
ATOM 710 C CA . ARG A 1 85 ? 2.665 -12.604 -20.219 1.00 97.62 85 ARG A CA 1
ATOM 711 C C . ARG A 1 85 ? 2.716 -12.682 -21.746 1.00 97.62 85 ARG A C 1
ATOM 713 O O . ARG A 1 85 ? 3.648 -12.132 -22.330 1.00 97.62 85 ARG A O 1
ATOM 720 N N . ARG A 1 86 ? 1.716 -13.283 -22.404 1.00 97.38 86 ARG A N 1
ATOM 721 C CA . ARG A 1 86 ? 1.636 -13.353 -23.877 1.00 97.38 86 ARG A CA 1
ATOM 722 C C . ARG A 1 86 ? 1.597 -11.966 -24.524 1.00 97.38 86 ARG A C 1
ATOM 724 O O . ARG A 1 86 ? 2.287 -11.724 -25.515 1.00 97.38 86 ARG A O 1
ATOM 731 N N . TRP A 1 87 ? 0.829 -11.035 -23.960 1.00 95.81 87 TRP A N 1
ATOM 732 C CA . TRP A 1 87 ? 0.789 -9.648 -24.435 1.00 95.81 87 TRP A CA 1
ATOM 733 C C . TRP A 1 87 ? 2.088 -8.888 -24.140 1.00 95.81 87 TRP A C 1
ATOM 735 O O . TRP A 1 87 ? 2.566 -8.134 -24.990 1.00 95.81 87 TRP A O 1
ATOM 745 N N . LEU A 1 88 ? 2.695 -9.106 -22.969 1.00 95.44 88 LEU A N 1
ATOM 746 C CA . LEU A 1 88 ? 3.982 -8.503 -22.612 1.00 95.44 88 LEU A CA 1
ATOM 747 C C . LEU A 1 88 ? 5.127 -8.988 -23.507 1.00 95.44 88 LEU A C 1
ATOM 749 O O . LEU A 1 88 ? 5.971 -8.175 -23.880 1.00 95.44 88 LEU A O 1
ATOM 753 N N . ALA A 1 89 ? 5.137 -10.266 -23.890 1.00 95.12 89 ALA A N 1
ATOM 754 C CA . ALA A 1 89 ? 6.150 -10.837 -24.774 1.00 95.12 89 ALA A CA 1
ATOM 755 C C . ALA A 1 89 ? 6.203 -10.106 -26.126 1.00 95.12 89 ALA A C 1
ATOM 757 O O . ALA A 1 89 ? 7.285 -9.732 -26.569 1.00 95.12 89 ALA A O 1
ATOM 758 N N . GLN A 1 90 ? 5.044 -9.780 -26.713 1.00 93.06 90 GLN A N 1
ATOM 759 C CA . GLN A 1 90 ? 4.969 -9.004 -27.962 1.00 93.06 90 GLN A CA 1
ATOM 760 C C . GLN A 1 90 ? 5.574 -7.598 -27.822 1.00 93.06 90 GLN A C 1
ATOM 762 O O . GLN A 1 90 ? 6.198 -7.084 -28.748 1.00 93.06 90 GLN A O 1
ATOM 767 N N . ILE A 1 91 ? 5.411 -6.955 -26.660 1.00 91.00 91 ILE A N 1
ATOM 768 C CA . ILE A 1 91 ? 6.035 -5.651 -26.391 1.00 91.00 91 ILE A CA 1
ATOM 769 C C . ILE A 1 91 ? 7.551 -5.818 -26.254 1.00 91.00 91 ILE A C 1
ATOM 771 O O . ILE A 1 91 ? 8.313 -5.025 -26.803 1.00 91.00 91 ILE A O 1
ATOM 775 N N . GLN A 1 92 ? 7.992 -6.839 -25.519 1.00 93.06 92 GLN A N 1
ATOM 776 C CA . GLN A 1 92 ? 9.397 -7.065 -25.183 1.00 93.06 92 GLN A CA 1
ATOM 777 C C . GLN A 1 92 ? 10.237 -7.561 -26.365 1.00 93.06 92 GLN A C 1
ATOM 779 O O . GLN A 1 92 ? 11.425 -7.255 -26.404 1.00 93.06 92 GLN A O 1
ATOM 784 N N . GLU A 1 93 ? 9.644 -8.258 -27.334 1.00 91.06 93 GLU A N 1
ATOM 785 C CA . GLU A 1 93 ? 10.308 -8.644 -28.587 1.00 91.06 93 GLU A CA 1
ATOM 786 C C . GLU A 1 93 ? 10.810 -7.413 -29.358 1.00 91.06 93 GLU A C 1
ATOM 788 O O . GLU A 1 93 ? 11.889 -7.415 -29.944 1.00 91.06 93 GLU A O 1
ATOM 793 N N . ILE A 1 94 ? 10.052 -6.318 -29.289 1.00 86.50 94 ILE A N 1
ATOM 794 C CA . ILE A 1 94 ? 10.287 -5.107 -30.082 1.00 86.50 94 ILE A CA 1
ATOM 795 C C . ILE A 1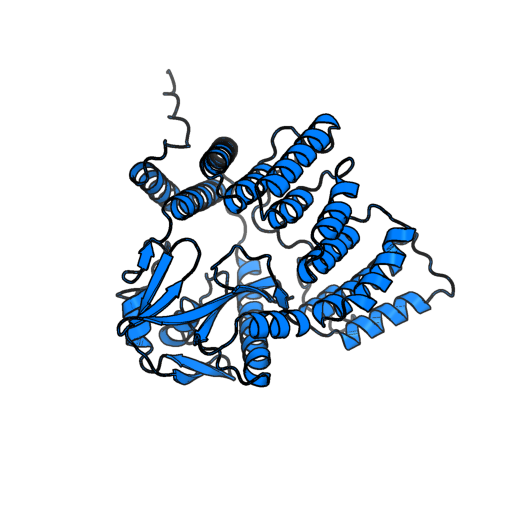 94 ? 10.982 -4.034 -29.250 1.00 86.50 94 ILE A C 1
ATOM 797 O O . ILE A 1 94 ? 11.870 -3.325 -29.725 1.00 86.50 94 ILE A O 1
ATOM 801 N N . ARG A 1 95 ? 10.602 -3.921 -27.975 1.00 89.88 95 ARG A N 1
ATOM 802 C CA . ARG A 1 95 ? 11.221 -3.041 -26.985 1.00 89.88 95 ARG A CA 1
ATOM 803 C C . ARG A 1 95 ? 11.662 -3.855 -25.772 1.00 89.88 95 ARG A C 1
ATOM 805 O O . ARG A 1 95 ? 11.012 -3.798 -24.724 1.00 89.88 95 ARG A O 1
ATOM 812 N N . PRO A 1 96 ? 12.823 -4.529 -25.849 1.00 92.38 96 PRO A N 1
ATOM 813 C CA . PRO A 1 96 ? 13.335 -5.338 -24.746 1.00 92.38 96 PRO A CA 1
ATOM 814 C C . PRO A 1 96 ? 13.529 -4.566 -23.438 1.00 92.38 96 PRO A C 1
ATOM 816 O O . PRO A 1 96 ? 13.596 -5.177 -22.379 1.00 92.38 96 PRO A O 1
ATOM 819 N N . TYR A 1 97 ? 13.608 -3.236 -23.473 1.00 93.31 97 TYR A N 1
ATOM 820 C CA . TYR A 1 97 ? 13.814 -2.399 -22.288 1.00 93.31 97 TYR A CA 1
ATOM 821 C C . TYR A 1 97 ? 12.581 -1.564 -21.914 1.00 93.31 97 TYR A C 1
ATOM 823 O O . TYR A 1 97 ? 12.712 -0.617 -21.134 1.00 93.31 97 TYR A O 1
ATOM 831 N N . ASP A 1 98 ? 11.390 -1.871 -22.455 1.00 91.25 98 ASP A N 1
ATOM 832 C CA . ASP A 1 98 ? 10.172 -1.156 -22.064 1.00 91.25 98 ASP A CA 1
ATOM 833 C C . ASP A 1 98 ? 9.933 -1.299 -20.557 1.00 91.25 98 ASP A C 1
ATOM 835 O O . ASP A 1 98 ? 9.659 -2.374 -20.025 1.00 91.25 98 ASP A O 1
ATOM 839 N N . THR A 1 99 ? 10.070 -0.180 -19.850 1.00 91.25 99 THR A N 1
ATOM 840 C CA . THR A 1 99 ? 10.110 -0.171 -18.390 1.00 91.25 99 THR A CA 1
ATOM 841 C C . THR A 1 99 ? 8.786 -0.608 -17.768 1.00 91.25 99 THR A C 1
ATOM 843 O O . THR A 1 99 ? 8.790 -1.261 -16.730 1.00 91.25 99 THR A O 1
ATOM 846 N N . ASN A 1 100 ? 7.648 -0.251 -18.369 1.00 90.50 100 ASN A N 1
ATOM 847 C CA . ASN A 1 100 ? 6.344 -0.603 -17.808 1.00 90.50 100 ASN A CA 1
ATOM 848 C C . ASN A 1 100 ? 6.041 -2.087 -18.042 1.00 90.50 100 ASN A C 1
ATOM 850 O O . ASN A 1 100 ? 5.567 -2.753 -17.123 1.00 90.50 100 ASN A O 1
ATOM 854 N N . ALA A 1 101 ? 6.372 -2.613 -19.226 1.00 93.19 101 ALA A N 1
ATOM 855 C CA . ALA A 1 101 ? 6.251 -4.036 -19.520 1.00 93.19 101 ALA A CA 1
ATOM 856 C C . ALA A 1 101 ? 7.148 -4.883 -18.606 1.00 93.19 101 ALA A C 1
ATOM 858 O O . ALA A 1 101 ? 6.701 -5.898 -18.076 1.00 93.19 101 ALA A O 1
ATOM 859 N N . ARG A 1 102 ? 8.392 -4.446 -18.366 1.00 96.88 102 ARG A N 1
ATOM 860 C CA . ARG A 1 102 ? 9.322 -5.109 -17.437 1.00 96.88 102 ARG A CA 1
ATOM 861 C C . ARG A 1 102 ? 8.836 -5.070 -15.989 1.00 96.88 102 ARG A C 1
ATOM 863 O O . ARG A 1 102 ? 8.925 -6.082 -15.307 1.00 96.88 102 ARG A O 1
ATOM 870 N N . TYR A 1 103 ? 8.265 -3.955 -15.525 1.00 96.00 103 TYR A N 1
ATOM 871 C CA . TYR A 1 103 ? 7.668 -3.890 -14.184 1.00 96.00 103 TYR A CA 1
ATOM 872 C C . TYR A 1 103 ? 6.474 -4.827 -14.024 1.00 96.00 103 TYR A C 1
ATOM 874 O O . TYR A 1 103 ? 6.382 -5.496 -13.001 1.00 96.00 103 TYR A O 1
ATOM 882 N N . LEU A 1 104 ? 5.574 -4.891 -15.012 1.00 96.25 104 LEU A N 1
ATOM 883 C CA . LEU A 1 104 ? 4.425 -5.794 -14.934 1.00 96.25 104 LEU A CA 1
ATOM 884 C C . LEU A 1 104 ? 4.866 -7.262 -14.988 1.00 96.25 104 LEU A C 1
ATOM 886 O O . LEU A 1 104 ? 4.389 -8.061 -14.193 1.00 96.25 104 LEU A O 1
ATOM 890 N N . ALA A 1 105 ? 5.826 -7.606 -15.853 1.00 97.94 105 ALA A N 1
ATOM 891 C CA . ALA A 1 105 ? 6.400 -8.951 -15.909 1.00 97.94 105 ALA A CA 1
ATOM 892 C C . ALA A 1 105 ? 7.091 -9.342 -14.592 1.00 97.94 105 ALA A C 1
ATOM 894 O O . ALA A 1 105 ? 6.891 -10.451 -14.102 1.00 97.94 105 ALA A O 1
ATOM 895 N N . ALA A 1 106 ? 7.860 -8.424 -13.994 1.00 97.00 106 ALA A N 1
ATOM 896 C CA . ALA A 1 106 ? 8.486 -8.642 -12.693 1.00 97.00 106 ALA A CA 1
ATOM 897 C C . ALA A 1 106 ? 7.444 -8.878 -11.593 1.00 97.00 106 ALA A C 1
ATOM 899 O O . ALA A 1 106 ? 7.625 -9.741 -10.739 1.00 97.00 106 ALA A O 1
ATOM 900 N N . ASP A 1 107 ? 6.341 -8.129 -11.624 1.00 94.56 107 ASP A N 1
ATOM 901 C CA . ASP A 1 107 ? 5.281 -8.265 -10.635 1.00 94.56 107 ASP A CA 1
ATOM 902 C C . ASP A 1 107 ? 4.481 -9.566 -10.799 1.00 94.56 107 ASP A C 1
ATOM 904 O O . ASP A 1 107 ? 4.178 -10.214 -9.801 1.00 94.56 107 ASP A O 1
ATOM 908 N N . ILE A 1 108 ? 4.224 -10.006 -12.037 1.00 95.56 108 ILE A N 1
ATOM 909 C CA . ILE A 1 108 ? 3.648 -11.331 -12.315 1.00 95.56 108 ILE A CA 1
ATOM 910 C C . ILE A 1 108 ? 4.548 -12.431 -11.744 1.00 95.56 108 ILE A C 1
ATOM 912 O O . ILE A 1 108 ? 4.077 -13.274 -10.983 1.00 95.56 108 ILE A O 1
ATOM 916 N N . ALA A 1 109 ? 5.845 -12.400 -12.065 1.00 96.31 109 ALA A N 1
ATOM 917 C CA . ALA A 1 109 ? 6.805 -13.379 -11.566 1.00 96.31 109 ALA A CA 1
ATOM 918 C C . ALA A 1 109 ? 6.852 -13.389 -10.029 1.00 96.31 109 ALA A C 1
ATOM 920 O O . ALA A 1 109 ? 6.813 -14.452 -9.414 1.00 96.31 109 ALA A O 1
ATOM 921 N N . ARG A 1 110 ? 6.837 -12.210 -9.393 1.00 92.94 110 ARG A N 1
ATOM 922 C CA . ARG A 1 110 ? 6.766 -12.072 -7.932 1.00 92.94 110 ARG A CA 1
ATOM 923 C C . ARG A 1 110 ? 5.509 -12.722 -7.352 1.00 92.94 110 ARG A C 1
ATOM 925 O O . ARG A 1 110 ? 5.618 -13.470 -6.387 1.00 92.94 110 ARG A O 1
ATOM 932 N N . VAL A 1 111 ? 4.331 -12.444 -7.914 1.00 88.88 111 VAL A N 1
ATOM 933 C CA . VAL A 1 111 ? 3.057 -13.023 -7.446 1.00 88.88 111 VAL A CA 1
ATOM 934 C C . VAL A 1 111 ? 3.038 -14.547 -7.611 1.00 88.88 111 VAL A C 1
ATOM 936 O O . VAL A 1 111 ? 2.479 -15.243 -6.770 1.00 88.88 111 VAL A O 1
ATOM 939 N N . GLN A 1 112 ? 3.704 -15.078 -8.639 1.00 91.00 112 GLN A N 1
ATOM 940 C CA . GLN A 1 112 ? 3.851 -16.519 -8.872 1.00 91.00 112 GLN A CA 1
ATOM 941 C C . GLN A 1 112 ? 4.996 -17.170 -8.065 1.00 91.00 112 GLN A C 1
ATOM 943 O O . GLN A 1 112 ? 5.283 -18.347 -8.265 1.00 91.00 112 GLN A O 1
ATOM 948 N N . GLY A 1 113 ? 5.675 -16.430 -7.178 1.00 91.44 113 GLY A N 1
ATOM 949 C CA . GLY A 1 113 ? 6.804 -16.936 -6.381 1.00 91.44 113 GLY A CA 1
ATOM 950 C C . GLY A 1 113 ? 8.107 -17.140 -7.170 1.00 91.44 113 GLY A C 1
ATOM 951 O O . GLY A 1 113 ? 9.077 -17.681 -6.649 1.00 91.44 113 GLY A O 1
ATOM 952 N N . GLN A 1 114 ? 8.169 -16.685 -8.420 1.00 95.81 114 GLN A N 1
ATOM 953 C CA . GLN A 1 114 ? 9.312 -16.826 -9.324 1.00 95.81 114 GLN A CA 1
ATOM 954 C C . GLN A 1 114 ? 10.288 -15.652 -9.153 1.00 95.81 114 GLN A C 1
ATOM 956 O O . GLN A 1 114 ? 10.510 -14.850 -10.063 1.00 95.81 114 GLN A O 1
ATOM 961 N N . LEU A 1 115 ? 10.884 -15.524 -7.964 1.00 95.12 115 LEU A N 1
ATOM 962 C CA . LEU A 1 115 ? 11.711 -14.362 -7.608 1.00 95.12 115 LEU A CA 1
ATOM 963 C C . LEU A 1 115 ? 12.937 -14.182 -8.514 1.00 95.12 115 LEU A C 1
ATOM 965 O O . LEU A 1 115 ? 13.274 -13.052 -8.863 1.00 95.12 115 LEU A O 1
ATOM 969 N N . ALA A 1 116 ? 13.576 -15.271 -8.949 1.00 96.81 116 ALA A N 1
ATOM 970 C CA . ALA A 1 116 ? 14.708 -15.202 -9.875 1.00 96.81 116 ALA A CA 1
ATOM 971 C C . ALA A 1 116 ? 14.326 -14.535 -11.209 1.00 96.81 116 ALA A C 1
ATOM 973 O O . ALA A 1 116 ? 15.064 -13.684 -11.712 1.00 96.81 116 ALA A O 1
ATOM 974 N N . GLU A 1 117 ? 13.147 -14.868 -11.744 1.00 97.81 117 GLU A N 1
ATOM 975 C CA . GLU A 1 117 ? 12.609 -14.228 -12.943 1.00 97.81 117 GLU A CA 1
ATOM 976 C C . GLU A 1 117 ? 12.244 -12.764 -12.664 1.00 97.81 117 GLU A C 1
ATOM 978 O O . GLU A 1 117 ? 12.593 -11.885 -13.455 1.00 97.81 117 GLU A O 1
ATOM 983 N N . ALA A 1 118 ? 11.603 -12.480 -11.525 1.00 97.81 118 ALA A N 1
ATOM 984 C CA . ALA A 1 118 ? 11.240 -11.118 -11.143 1.00 97.81 118 ALA A CA 1
ATOM 985 C C . ALA A 1 118 ? 12.465 -10.192 -11.108 1.00 97.81 118 ALA A C 1
ATOM 987 O O . ALA A 1 118 ? 12.435 -9.094 -11.669 1.00 97.81 118 ALA A O 1
ATOM 988 N N . TRP A 1 119 ? 13.571 -10.659 -10.524 1.00 98.31 119 TRP A N 1
ATOM 989 C CA . TRP A 1 119 ? 14.838 -9.937 -10.548 1.00 98.31 119 TRP A CA 1
ATOM 990 C C . TRP A 1 119 ? 15.377 -9.756 -11.969 1.00 98.31 119 TRP A C 1
ATOM 992 O O . TRP A 1 119 ? 15.718 -8.632 -12.336 1.00 98.31 119 TRP A O 1
ATOM 1002 N N . ALA A 1 120 ? 15.405 -10.807 -12.795 1.00 98.19 120 ALA A N 1
ATOM 1003 C CA . ALA A 1 120 ? 15.915 -10.724 -14.167 1.00 98.19 120 ALA A CA 1
ATOM 1004 C C . ALA A 1 120 ? 15.170 -9.669 -15.012 1.00 98.19 120 ALA A C 1
ATOM 1006 O O . ALA A 1 120 ? 15.792 -8.907 -15.760 1.00 98.19 120 ALA A O 1
ATOM 1007 N N . GLN A 1 121 ? 13.847 -9.562 -14.842 1.00 98.00 121 GLN A N 1
ATOM 1008 C CA . GLN A 1 121 ? 13.020 -8.545 -15.503 1.00 98.00 121 GLN A CA 1
ATOM 1009 C C . GLN A 1 121 ? 13.405 -7.110 -15.105 1.00 98.00 121 GLN A C 1
ATOM 1011 O O . GLN A 1 121 ? 13.253 -6.189 -15.908 1.00 98.00 121 GLN A O 1
ATOM 1016 N N . LEU A 1 122 ? 13.908 -6.896 -13.886 1.00 98.00 122 LEU A N 1
ATOM 1017 C CA . LEU A 1 122 ? 14.319 -5.578 -13.397 1.00 98.00 122 LEU A CA 1
ATOM 1018 C C . LEU A 1 122 ? 15.795 -5.278 -13.693 1.00 98.00 122 LEU A C 1
ATOM 1020 O O . LEU A 1 122 ? 16.134 -4.147 -14.039 1.00 98.00 122 LEU A O 1
ATOM 1024 N N . GLU A 1 123 ? 16.675 -6.270 -13.591 1.00 97.75 123 GLU A N 1
ATOM 1025 C CA . GLU A 1 123 ? 18.124 -6.109 -13.766 1.00 97.75 123 GLU A CA 1
ATOM 1026 C C . GLU A 1 123 ? 18.519 -5.727 -15.188 1.00 97.75 123 GLU A C 1
ATOM 1028 O O . GLU A 1 123 ? 19.445 -4.941 -15.384 1.00 97.75 123 GLU A O 1
ATOM 1033 N N . ILE A 1 124 ? 17.765 -6.188 -16.187 1.00 96.38 124 ILE A N 1
ATOM 1034 C CA . ILE A 1 124 ? 17.964 -5.782 -17.582 1.00 96.38 124 ILE A CA 1
ATOM 1035 C C . ILE A 1 124 ? 17.823 -4.260 -17.789 1.00 96.38 124 ILE A C 1
ATOM 1037 O O . ILE A 1 124 ? 18.365 -3.703 -18.747 1.00 96.38 124 ILE A O 1
ATOM 1041 N N . LEU A 1 125 ? 17.116 -3.565 -16.887 1.00 95.56 125 LEU A N 1
ATOM 1042 C CA . LEU A 1 125 ? 16.939 -2.113 -16.927 1.00 95.56 125 LEU A CA 1
ATOM 1043 C C . LEU A 1 125 ? 18.109 -1.346 -16.293 1.00 95.56 125 LEU A C 1
ATOM 1045 O O . LEU A 1 125 ? 18.273 -0.162 -16.583 1.00 95.56 125 LEU A O 1
ATOM 1049 N N . VAL A 1 126 ? 18.911 -1.983 -15.434 1.00 95.25 126 VAL A N 1
ATOM 1050 C CA . VAL A 1 126 ? 19.931 -1.338 -14.578 1.00 95.25 126 VAL A CA 1
ATOM 1051 C C . VAL A 1 126 ? 20.917 -0.461 -15.347 1.00 95.25 126 VAL A C 1
ATOM 1053 O O . VAL A 1 126 ? 21.093 0.682 -14.930 1.00 95.25 126 VAL A O 1
ATOM 1056 N N . PRO A 1 127 ? 21.502 -0.895 -16.483 1.00 90.31 127 PRO A N 1
ATOM 1057 C CA . PRO A 1 127 ? 22.506 -0.096 -17.194 1.00 90.31 127 PRO A CA 1
ATOM 1058 C C . PRO A 1 127 ? 21.938 1.128 -17.929 1.00 90.31 127 PRO A C 1
ATOM 1060 O O . PRO A 1 127 ? 22.667 1.795 -18.656 1.00 90.31 127 PRO A O 1
ATOM 1063 N N . ARG A 1 128 ? 20.616 1.349 -17.876 1.00 89.19 128 ARG A N 1
ATOM 1064 C CA . ARG A 1 128 ? 19.916 2.346 -18.705 1.00 89.19 128 ARG A CA 1
ATOM 1065 C C . ARG A 1 128 ? 18.868 3.152 -17.944 1.00 89.19 128 ARG A C 1
ATOM 1067 O O . ARG A 1 128 ? 18.435 4.204 -18.415 1.00 89.19 128 ARG A O 1
ATOM 1074 N N . THR A 1 129 ? 18.389 2.650 -16.809 1.00 88.56 129 THR A N 1
ATOM 1075 C CA . THR A 1 129 ? 17.279 3.272 -16.094 1.00 88.56 129 THR A CA 1
ATOM 1076 C C . THR A 1 129 ? 17.740 4.494 -15.317 1.00 88.56 129 THR A C 1
ATOM 1078 O O . THR A 1 129 ? 18.557 4.416 -14.408 1.00 88.56 129 THR A O 1
ATOM 1081 N N . ARG A 1 130 ? 17.118 5.630 -15.628 1.00 91.19 130 ARG A N 1
ATOM 1082 C CA . ARG A 1 130 ? 17.159 6.841 -14.797 1.00 91.19 130 ARG A CA 1
ATOM 1083 C C . ARG A 1 130 ? 15.942 6.944 -13.877 1.00 91.19 130 ARG A C 1
ATOM 1085 O O . ARG A 1 130 ? 15.748 7.959 -13.215 1.00 91.19 130 ARG A O 1
ATOM 1092 N N . ARG A 1 131 ? 15.052 5.940 -13.884 1.00 91.25 131 ARG A N 1
ATOM 1093 C CA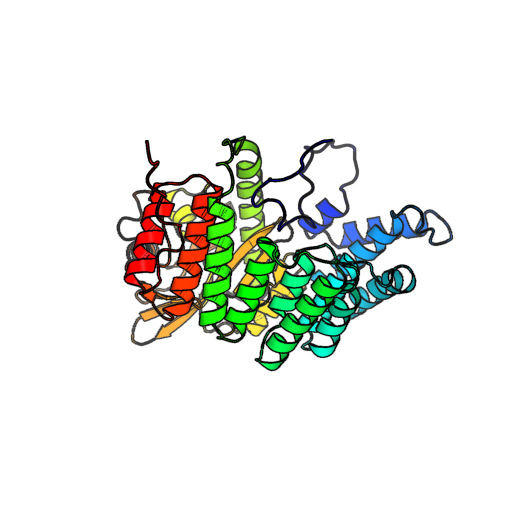 . ARG A 1 131 ? 13.741 6.002 -13.228 1.00 91.25 131 ARG A CA 1
ATOM 1094 C C . ARG A 1 131 ? 13.870 5.519 -11.780 1.00 91.25 131 ARG A C 1
ATOM 1096 O O . ARG A 1 131 ? 14.052 4.321 -11.574 1.00 91.25 131 ARG A O 1
ATOM 1103 N N . PRO A 1 132 ? 13.647 6.374 -10.761 1.00 93.25 132 PRO A N 1
ATOM 1104 C CA . PRO A 1 132 ? 13.765 5.962 -9.359 1.00 93.25 132 PRO A CA 1
ATOM 1105 C C . PRO A 1 132 ? 12.873 4.772 -8.988 1.00 93.25 132 PRO A C 1
ATOM 1107 O O . PRO A 1 132 ? 13.216 3.985 -8.114 1.00 93.25 132 PRO A O 1
ATOM 1110 N N . LYS A 1 133 ? 11.736 4.615 -9.683 1.00 90.94 133 LYS A N 1
ATOM 1111 C CA . LYS A 1 133 ? 10.792 3.516 -9.457 1.00 90.94 133 LYS A CA 1
ATOM 1112 C C . LYS A 1 133 ? 11.414 2.130 -9.687 1.00 90.94 133 LYS A C 1
ATOM 1114 O O . LYS A 1 133 ? 10.917 1.191 -9.085 1.00 90.94 133 LYS A O 1
ATOM 1119 N N . THR A 1 134 ? 12.482 1.977 -10.481 1.00 95.69 134 THR A N 1
ATOM 1120 C CA . THR A 1 134 ? 13.127 0.657 -10.653 1.00 95.69 134 THR A CA 1
ATOM 1121 C C . THR A 1 134 ? 13.589 0.118 -9.298 1.00 95.69 134 THR A C 1
ATOM 1123 O O . THR A 1 134 ? 13.352 -1.042 -8.975 1.00 95.69 134 THR A O 1
ATOM 1126 N N . TRP A 1 135 ? 14.152 0.997 -8.469 1.00 97.19 135 TRP A N 1
ATOM 1127 C CA . TRP A 1 135 ? 14.668 0.667 -7.144 1.00 97.19 135 TRP A CA 1
ATOM 1128 C C . TRP A 1 135 ? 13.567 0.365 -6.132 1.00 97.19 135 TRP A C 1
ATOM 1130 O O . TRP A 1 135 ? 13.784 -0.448 -5.246 1.00 97.19 135 TRP A O 1
ATOM 1140 N N . LEU A 1 136 ? 12.374 0.954 -6.288 1.00 95.25 136 LEU A N 1
ATOM 1141 C CA . LEU A 1 136 ? 11.197 0.558 -5.509 1.00 95.25 136 LEU A CA 1
ATOM 1142 C C . LEU A 1 136 ? 10.832 -0.905 -5.784 1.00 95.25 136 LEU A C 1
ATOM 1144 O O . LEU A 1 136 ? 10.683 -1.668 -4.837 1.00 95.25 136 LEU A O 1
ATOM 1148 N N . TYR A 1 137 ? 10.718 -1.293 -7.061 1.00 95.56 137 TYR A N 1
ATOM 1149 C CA . TYR A 1 137 ? 10.393 -2.678 -7.423 1.00 95.56 137 TYR A CA 1
ATOM 1150 C C . TYR A 1 137 ? 11.476 -3.651 -6.948 1.00 95.56 137 TYR A C 1
ATOM 1152 O O . TYR A 1 137 ? 11.144 -4.685 -6.387 1.00 95.56 137 TYR A O 1
ATOM 1160 N N . MET A 1 138 ? 12.762 -3.313 -7.095 1.00 97.81 138 MET A N 1
ATOM 1161 C CA . MET A 1 138 ? 13.845 -4.173 -6.599 1.00 97.81 138 MET A CA 1
ATOM 1162 C C . MET A 1 138 ? 13.846 -4.286 -5.072 1.00 97.81 138 MET A C 1
ATOM 1164 O O . MET A 1 138 ? 13.981 -5.382 -4.544 1.00 97.81 138 MET A O 1
ATOM 1168 N N . ALA A 1 139 ? 13.645 -3.179 -4.349 1.00 96.56 139 ALA A N 1
ATOM 1169 C CA . ALA A 1 139 ? 13.551 -3.205 -2.892 1.00 96.56 139 ALA A CA 1
ATOM 1170 C C . ALA A 1 139 ? 12.385 -4.079 -2.408 1.00 96.56 139 ALA A C 1
ATOM 1172 O O . ALA A 1 139 ? 12.516 -4.779 -1.411 1.00 96.56 139 ALA A O 1
ATOM 1173 N N . GLN A 1 140 ? 11.262 -4.089 -3.131 1.00 93.81 140 GLN A N 1
ATOM 1174 C CA . GLN A 1 140 ? 10.114 -4.950 -2.834 1.00 93.81 140 GLN A CA 1
ATOM 1175 C C . GLN A 1 140 ? 10.402 -6.450 -3.016 1.00 93.81 140 GLN A C 1
ATOM 1177 O O . GLN A 1 140 ? 9.682 -7.255 -2.430 1.00 93.81 140 GLN A O 1
ATOM 1182 N N . LEU A 1 141 ? 11.432 -6.825 -3.785 1.00 95.38 141 LEU A N 1
ATOM 1183 C CA . LEU A 1 141 ? 11.875 -8.216 -3.946 1.00 95.38 141 LEU A CA 1
ATOM 1184 C C . LEU A 1 141 ? 12.867 -8.671 -2.868 1.00 95.38 141 LEU A C 1
ATOM 1186 O O . LEU A 1 141 ? 13.249 -9.836 -2.866 1.00 95.38 141 LEU A O 1
ATOM 1190 N N . VAL A 1 142 ? 13.309 -7.785 -1.970 1.00 95.75 142 VAL A N 1
ATOM 1191 C CA . VAL A 1 142 ? 14.207 -8.176 -0.878 1.00 95.75 142 VAL A CA 1
ATOM 1192 C C . VAL A 1 142 ? 13.433 -9.002 0.147 1.00 95.75 142 VAL A C 1
ATOM 1194 O O . VAL A 1 142 ? 12.455 -8.519 0.724 1.00 95.75 142 VAL A O 1
ATOM 1197 N N . ASP A 1 143 ? 13.875 -10.235 0.353 1.00 92.25 143 ASP A N 1
ATOM 1198 C CA . ASP A 1 143 ? 13.339 -11.215 1.306 1.00 92.25 143 ASP A CA 1
ATOM 1199 C C . ASP A 1 143 ? 14.435 -11.893 2.151 1.00 92.25 143 ASP A C 1
ATOM 1201 O O . ASP A 1 143 ? 14.143 -12.693 3.035 1.00 92.25 143 ASP A O 1
ATOM 1205 N N . SER A 1 144 ? 15.699 -11.574 1.873 1.00 94.12 144 SER A N 1
ATOM 1206 C CA . SER A 1 144 ? 16.887 -12.222 2.420 1.00 94.12 144 SER A CA 1
ATOM 1207 C C . SER A 1 144 ? 18.099 -11.290 2.328 1.00 94.12 144 SER A C 1
ATOM 1209 O O . SER A 1 144 ? 18.112 -10.326 1.550 1.00 94.12 144 SER A O 1
ATOM 1211 N N . SER A 1 145 ? 19.157 -11.593 3.083 1.00 95.56 145 SER A N 1
ATOM 1212 C CA . SER A 1 145 ? 20.431 -10.864 3.005 1.00 95.56 145 SER A CA 1
ATOM 1213 C C . SER A 1 145 ? 21.095 -10.993 1.624 1.00 95.56 145 SER A C 1
ATOM 1215 O O . SER A 1 145 ? 21.737 -10.050 1.162 1.00 95.56 145 SER A O 1
ATOM 1217 N N . GLU A 1 146 ? 20.892 -12.115 0.923 1.00 96.69 146 GLU A N 1
ATOM 1218 C CA . GLU A 1 146 ? 21.359 -12.307 -0.457 1.00 96.69 146 GLU A CA 1
ATOM 1219 C C . GLU A 1 146 ? 20.616 -11.381 -1.432 1.00 96.69 146 GLU A C 1
ATOM 1221 O O . GLU A 1 146 ? 21.242 -10.661 -2.215 1.00 96.69 146 GLU A O 1
ATOM 1226 N N . ALA A 1 147 ? 19.283 -11.311 -1.340 1.00 97.31 147 ALA A N 1
ATOM 1227 C CA . ALA A 1 147 ? 18.492 -10.386 -2.149 1.00 97.31 147 ALA A CA 1
ATOM 1228 C C . ALA A 1 147 ? 18.853 -8.915 -1.862 1.00 97.31 147 ALA A C 1
ATOM 1230 O O . ALA A 1 147 ? 18.877 -8.084 -2.776 1.00 97.31 147 ALA A O 1
ATOM 1231 N N . LEU A 1 148 ? 19.197 -8.582 -0.613 1.00 98.25 148 LEU A N 1
ATOM 1232 C CA . LEU A 1 148 ? 19.718 -7.262 -0.259 1.00 98.25 148 LEU A CA 1
ATOM 1233 C C . LEU A 1 148 ? 21.085 -6.989 -0.906 1.00 98.25 148 LEU A C 1
ATOM 1235 O O . LEU A 1 148 ? 21.298 -5.898 -1.443 1.00 98.25 148 LEU A O 1
ATOM 1239 N N . ALA A 1 149 ? 22.012 -7.952 -0.888 1.00 98.19 149 ALA A N 1
ATOM 1240 C CA . ALA A 1 149 ? 23.296 -7.823 -1.578 1.00 98.19 149 ALA A CA 1
ATOM 1241 C C . ALA A 1 149 ? 23.084 -7.578 -3.081 1.00 98.19 149 ALA A C 1
ATOM 1243 O O . ALA A 1 149 ? 23.645 -6.634 -3.642 1.00 98.19 149 ALA A O 1
ATOM 1244 N N . ARG A 1 150 ? 22.154 -8.319 -3.695 1.00 98.12 150 ARG A N 1
ATOM 1245 C CA . ARG A 1 150 ? 21.752 -8.139 -5.095 1.00 98.12 150 ARG A CA 1
ATOM 1246 C C . ARG A 1 150 ? 21.204 -6.736 -5.375 1.00 98.12 150 ARG A C 1
ATOM 1248 O O . ARG A 1 150 ? 21.604 -6.117 -6.363 1.00 98.12 150 ARG A O 1
ATOM 1255 N N . LEU A 1 151 ? 20.341 -6.185 -4.515 1.00 98.44 151 LEU A N 1
ATOM 1256 C CA . LEU A 1 151 ? 19.865 -4.795 -4.629 1.00 98.44 151 LEU A CA 1
ATOM 1257 C C . LEU A 1 151 ? 21.035 -3.798 -4.630 1.00 98.44 151 LEU A C 1
ATOM 1259 O O . LEU A 1 151 ? 21.100 -2.905 -5.482 1.00 98.44 151 LEU A O 1
ATOM 1263 N N . ARG A 1 152 ? 21.962 -3.956 -3.679 1.00 97.75 152 ARG A N 1
ATOM 1264 C CA . ARG A 1 152 ? 23.116 -3.064 -3.495 1.00 97.75 152 ARG A CA 1
ATOM 1265 C C . ARG A 1 152 ? 24.064 -3.107 -4.687 1.00 97.75 152 ARG A C 1
ATOM 1267 O O . ARG A 1 152 ? 24.478 -2.052 -5.166 1.00 97.75 152 ARG A O 1
ATOM 1274 N N . ASP A 1 153 ? 24.368 -4.295 -5.198 1.00 97.69 153 ASP A N 1
ATOM 1275 C CA . ASP A 1 153 ? 25.244 -4.454 -6.357 1.00 97.69 153 ASP A CA 1
ATOM 1276 C C . ASP A 1 153 ? 24.634 -3.873 -7.627 1.00 97.69 153 ASP A C 1
ATOM 1278 O O . ASP A 1 153 ? 25.328 -3.217 -8.407 1.00 97.69 153 ASP A O 1
ATOM 1282 N N . ASN A 1 154 ? 23.324 -4.034 -7.819 1.00 97.94 154 ASN A N 1
ATOM 1283 C CA . ASN A 1 154 ? 22.618 -3.363 -8.903 1.00 97.94 154 ASN A CA 1
ATOM 1284 C C . ASN A 1 154 ? 22.736 -1.838 -8.792 1.00 97.94 154 ASN A C 1
ATOM 1286 O O . ASN A 1 154 ? 23.071 -1.190 -9.785 1.00 97.94 154 ASN A O 1
ATOM 1290 N N . TYR A 1 155 ? 22.532 -1.264 -7.601 1.00 97.00 155 TYR A N 1
ATOM 1291 C CA . TYR A 1 155 ? 22.658 0.184 -7.386 1.00 97.00 155 TYR A CA 1
ATOM 1292 C C . TYR A 1 155 ? 24.077 0.688 -7.640 1.00 97.00 155 TYR A C 1
ATOM 1294 O O . TYR A 1 155 ? 24.266 1.668 -8.362 1.00 97.00 155 TYR A O 1
ATOM 1302 N N . ARG A 1 156 ? 25.082 -0.039 -7.143 1.00 95.38 156 ARG A N 1
ATOM 1303 C CA . ARG A 1 156 ? 26.496 0.260 -7.383 1.00 95.38 156 ARG A CA 1
ATOM 1304 C C . ARG A 1 156 ? 26.832 0.251 -8.875 1.00 95.38 156 ARG A C 1
ATOM 1306 O O . ARG A 1 156 ? 27.469 1.184 -9.352 1.00 95.38 156 ARG A O 1
ATOM 1313 N N . ARG A 1 157 ? 26.377 -0.761 -9.627 1.00 95.00 157 ARG A N 1
ATOM 1314 C CA . ARG A 1 157 ? 26.581 -0.839 -11.087 1.00 95.00 157 ARG A CA 1
ATOM 1315 C C . ARG A 1 157 ? 25.876 0.294 -11.828 1.00 95.00 157 ARG A C 1
ATOM 1317 O O . ARG A 1 157 ? 26.479 0.902 -12.707 1.00 95.00 157 ARG A O 1
ATOM 1324 N N . ALA A 1 158 ? 24.633 0.609 -11.462 1.00 95.12 158 ALA A N 1
ATOM 1325 C CA . ALA A 1 158 ? 23.900 1.717 -12.070 1.00 95.12 158 ALA A CA 1
ATOM 1326 C C . ALA A 1 158 ? 24.611 3.056 -11.840 1.00 95.12 158 ALA A C 1
ATOM 1328 O O . ALA A 1 158 ? 24.763 3.824 -12.788 1.00 95.12 158 ALA A O 1
ATOM 1329 N N . SER A 1 159 ? 25.095 3.300 -10.617 1.00 92.81 159 SER A N 1
ATOM 1330 C CA . SER A 1 159 ? 25.853 4.509 -10.289 1.00 92.81 159 SER A CA 1
ATOM 1331 C C . SER A 1 159 ? 27.200 4.570 -11.004 1.00 92.81 159 SER A C 1
ATOM 1333 O O . SER A 1 159 ? 27.568 5.637 -11.471 1.00 92.81 159 SER A O 1
ATOM 1335 N N . ALA A 1 160 ? 27.915 3.448 -11.134 1.00 91.31 160 ALA A N 1
ATOM 1336 C CA . ALA A 1 160 ? 29.185 3.390 -11.864 1.00 91.31 160 ALA A CA 1
ATOM 1337 C C . ALA A 1 160 ? 29.022 3.605 -13.382 1.00 91.31 160 ALA A C 1
ATOM 1339 O O . ALA A 1 160 ? 29.978 3.961 -14.059 1.00 91.31 160 ALA A O 1
ATOM 1340 N N . SER A 1 161 ? 27.818 3.373 -13.912 1.00 89.81 161 SER A N 1
ATOM 1341 C CA . SER A 1 161 ? 27.462 3.612 -15.319 1.00 89.81 161 SER A CA 1
ATOM 1342 C C . SER A 1 161 ? 26.791 4.971 -15.573 1.00 89.81 161 SER A C 1
ATOM 1344 O O . SER A 1 161 ? 26.217 5.165 -16.642 1.00 89.81 161 SER A O 1
ATOM 1346 N N . ASP A 1 162 ? 26.764 5.868 -14.579 1.00 89.94 162 ASP A N 1
ATOM 1347 C CA . ASP A 1 162 ? 26.068 7.167 -14.617 1.00 89.94 162 ASP A CA 1
ATOM 1348 C C . ASP A 1 162 ? 24.562 7.088 -14.965 1.00 89.94 162 ASP A C 1
ATOM 1350 O O . ASP A 1 162 ? 23.926 8.070 -15.365 1.00 89.94 162 ASP A O 1
ATOM 1354 N N . SER A 1 163 ? 23.946 5.914 -14.783 1.00 89.94 163 SER A N 1
ATOM 1355 C CA . SER A 1 163 ? 22.503 5.720 -14.982 1.00 89.94 163 SER A CA 1
ATOM 1356 C C . SER A 1 163 ? 21.689 6.363 -13.860 1.00 89.94 163 SER A C 1
ATOM 1358 O O . SER A 1 163 ? 20.595 6.879 -14.085 1.00 89.94 163 SER A O 1
ATOM 1360 N N . VAL A 1 164 ? 22.230 6.373 -12.644 1.00 93.44 164 VAL A N 1
ATOM 1361 C CA . VAL A 1 164 ? 21.676 7.086 -11.489 1.00 93.44 164 VAL A CA 1
ATOM 1362 C C . VAL A 1 164 ? 22.808 7.795 -10.750 1.00 93.44 164 VAL A C 1
ATOM 1364 O O . VAL A 1 164 ? 23.927 7.289 -10.751 1.00 93.44 164 VAL A O 1
ATOM 1367 N N . PRO A 1 165 ? 22.558 8.953 -10.119 1.00 92.62 165 PRO A N 1
ATOM 1368 C CA . PRO A 1 165 ? 23.591 9.613 -9.330 1.00 92.62 165 PRO A CA 1
ATOM 1369 C C . PRO A 1 165 ? 23.935 8.780 -8.080 1.00 92.62 165 PRO A C 1
ATOM 1371 O O . PRO A 1 165 ? 23.074 8.034 -7.604 1.00 92.62 165 PRO A O 1
ATOM 1374 N N . PRO A 1 166 ? 25.129 8.971 -7.481 1.00 90.25 166 PRO A N 1
ATOM 1375 C CA . PRO A 1 166 ? 25.527 8.282 -6.249 1.00 90.25 166 PRO A CA 1
ATOM 1376 C C . PRO A 1 166 ? 24.532 8.450 -5.093 1.00 90.25 166 PRO A C 1
ATOM 1378 O O . PRO A 1 166 ? 24.341 7.532 -4.294 1.00 90.25 166 PRO A O 1
ATOM 1381 N N . PHE A 1 167 ? 23.847 9.597 -5.036 1.00 93.62 167 PHE A N 1
ATOM 1382 C CA . PHE A 1 167 ? 22.750 9.852 -4.110 1.00 93.62 167 PHE A CA 1
ATOM 1383 C C . PHE A 1 167 ? 21.532 10.430 -4.837 1.00 93.62 167 PHE A C 1
ATOM 1385 O O . PHE A 1 167 ? 21.620 11.432 -5.549 1.00 93.62 167 PHE A O 1
ATOM 1392 N N . HIS A 1 168 ? 20.365 9.835 -4.595 1.00 93.62 168 HIS A N 1
ATOM 1393 C CA . HIS A 1 168 ? 19.069 10.368 -5.006 1.00 93.62 168 HIS A CA 1
ATOM 1394 C C . HIS A 1 168 ? 18.053 10.137 -3.878 1.00 93.62 168 HIS A C 1
ATOM 1396 O O . HIS A 1 168 ? 17.810 8.979 -3.532 1.00 93.62 168 HIS A O 1
ATOM 1402 N N . PRO A 1 169 ? 17.366 11.169 -3.351 1.00 92.88 169 PRO A N 1
ATOM 1403 C CA . PRO A 1 169 ? 16.566 11.044 -2.127 1.00 92.88 169 PRO A CA 1
ATOM 1404 C C . PRO A 1 169 ? 15.431 10.019 -2.244 1.00 92.88 169 PRO A C 1
ATOM 1406 O O . PRO A 1 169 ? 15.169 9.277 -1.306 1.00 92.88 169 PRO A O 1
ATOM 1409 N N . ALA A 1 170 ? 14.774 9.916 -3.406 1.00 92.56 170 ALA A N 1
ATOM 1410 C CA . ALA A 1 170 ? 13.751 8.885 -3.604 1.00 92.56 170 ALA A CA 1
ATOM 1411 C C . ALA A 1 170 ? 14.341 7.466 -3.685 1.00 92.56 170 ALA A C 1
ATOM 1413 O O . ALA A 1 170 ? 13.709 6.528 -3.217 1.00 92.56 170 ALA A O 1
ATOM 1414 N N . ILE A 1 171 ? 15.540 7.302 -4.265 1.00 96.31 171 ILE A N 1
ATOM 1415 C CA . ILE A 1 171 ? 16.181 5.984 -4.366 1.00 96.31 171 ILE A CA 1
ATOM 1416 C C . ILE A 1 171 ? 16.685 5.570 -2.987 1.00 96.31 171 ILE A C 1
ATOM 1418 O O . ILE A 1 171 ? 16.425 4.447 -2.582 1.00 96.31 171 ILE A O 1
ATOM 1422 N N . ALA A 1 172 ? 17.293 6.488 -2.230 1.00 97.62 172 ALA A N 1
ATOM 1423 C CA . ALA A 1 172 ? 17.717 6.257 -0.852 1.00 97.62 172 ALA A CA 1
ATOM 1424 C C . ALA A 1 172 ? 16.561 5.768 0.040 1.00 97.62 172 ALA A C 1
ATOM 1426 O O . ALA A 1 172 ? 16.739 4.813 0.786 1.00 97.62 172 ALA A O 1
ATOM 1427 N N . GLN A 1 173 ? 15.351 6.326 -0.102 1.00 97.75 173 GLN A N 1
ATOM 1428 C CA . GLN A 1 173 ? 14.162 5.822 0.606 1.00 97.75 173 GLN A CA 1
ATOM 1429 C C . GLN A 1 173 ? 13.789 4.384 0.209 1.00 97.75 173 GLN A C 1
ATOM 1431 O O . GLN A 1 173 ? 13.389 3.594 1.062 1.00 97.75 173 GLN A O 1
ATOM 1436 N N . TYR A 1 174 ? 13.914 4.025 -1.073 1.00 97.31 174 TYR A N 1
ATOM 1437 C CA . TYR A 1 174 ? 13.659 2.656 -1.532 1.00 97.31 174 TYR A CA 1
ATOM 1438 C C . TYR A 1 174 ? 14.756 1.686 -1.082 1.00 97.31 174 TYR A C 1
ATOM 1440 O O . TYR A 1 174 ? 14.443 0.585 -0.645 1.00 97.31 174 TYR A O 1
ATOM 1448 N N . LEU A 1 175 ? 16.023 2.104 -1.102 1.00 98.12 175 LEU A N 1
ATOM 1449 C CA . LEU A 1 175 ? 17.130 1.328 -0.544 1.00 98.12 175 LEU A CA 1
ATOM 1450 C C . LEU A 1 175 ? 16.935 1.108 0.959 1.00 98.12 175 LEU A C 1
ATOM 1452 O O . LEU A 1 175 ? 17.060 -0.024 1.413 1.00 98.12 175 LEU A O 1
ATOM 1456 N N . ALA A 1 176 ? 16.536 2.140 1.712 1.00 97.88 176 ALA A N 1
ATOM 1457 C CA . ALA A 1 176 ? 16.208 2.023 3.132 1.00 97.88 176 ALA A CA 1
ATOM 1458 C C . ALA A 1 176 ? 15.074 1.017 3.369 1.00 97.88 176 ALA A C 1
ATOM 1460 O O . ALA A 1 176 ? 15.148 0.225 4.302 1.00 97.88 176 ALA A O 1
ATOM 1461 N N . ALA A 1 177 ? 14.059 0.987 2.496 1.00 95.31 177 ALA A N 1
ATOM 1462 C CA . ALA A 1 177 ? 13.018 -0.037 2.541 1.00 95.31 177 ALA A CA 1
ATOM 1463 C C . ALA A 1 177 ? 13.565 -1.448 2.246 1.00 95.31 177 ALA A C 1
ATOM 1465 O O . ALA A 1 177 ? 13.101 -2.404 2.855 1.00 95.31 177 ALA A O 1
ATOM 1466 N N . GLY A 1 178 ? 14.552 -1.589 1.357 1.00 96.75 178 GLY A N 1
ATOM 1467 C CA . GLY A 1 178 ? 15.256 -2.853 1.119 1.00 96.75 178 GLY A CA 1
ATOM 1468 C C . GLY A 1 178 ? 16.017 -3.341 2.356 1.00 96.75 178 GLY A C 1
ATOM 1469 O O . GLY A 1 178 ? 15.833 -4.479 2.770 1.00 96.75 178 GLY A O 1
ATOM 1470 N N . TYR A 1 179 ? 16.800 -2.466 2.996 1.00 97.75 179 TYR A N 1
ATOM 1471 C CA . TYR A 1 179 ? 17.480 -2.770 4.265 1.00 97.75 179 TYR A CA 1
ATOM 1472 C C . TYR A 1 179 ? 16.490 -3.144 5.372 1.00 97.75 179 TYR A C 1
ATOM 1474 O O . TYR A 1 179 ? 16.658 -4.160 6.037 1.00 97.75 179 TYR A O 1
ATOM 1482 N N . GLN A 1 180 ? 15.406 -2.380 5.500 1.00 94.25 180 GLN A N 1
ATOM 1483 C CA . GLN A 1 180 ? 14.325 -2.654 6.443 1.00 94.25 180 GLN A CA 1
ATOM 1484 C C . GLN A 1 180 ? 13.701 -4.043 6.227 1.00 94.25 180 GLN A C 1
ATOM 1486 O O . GLN A 1 180 ? 13.424 -4.750 7.185 1.00 94.25 180 GLN A O 1
ATOM 1491 N N . ARG A 1 181 ? 13.498 -4.465 4.973 1.00 93.31 181 ARG A N 1
ATOM 1492 C CA . ARG A 1 181 ? 12.947 -5.794 4.645 1.00 93.31 181 ARG A CA 1
ATOM 1493 C C . ARG A 1 181 ? 13.885 -6.951 4.978 1.00 93.31 181 ARG A C 1
ATOM 1495 O O . ARG A 1 181 ? 13.403 -8.050 5.214 1.00 93.31 181 ARG A O 1
ATOM 1502 N N . ALA A 1 182 ? 15.188 -6.699 4.993 1.00 94.69 182 ALA A N 1
ATOM 1503 C CA . ALA A 1 182 ? 16.204 -7.654 5.418 1.00 94.69 182 ALA A CA 1
ATOM 1504 C C . ALA A 1 182 ? 16.534 -7.547 6.921 1.00 94.69 182 ALA A C 1
ATOM 1506 O O . ALA A 1 182 ? 17.500 -8.157 7.364 1.00 94.69 182 ALA A O 1
ATOM 1507 N N . SER A 1 183 ? 15.768 -6.763 7.694 1.00 93.75 183 SER A N 1
ATOM 1508 C CA . SER A 1 183 ? 16.006 -6.489 9.121 1.00 93.75 183 SER A CA 1
ATOM 1509 C C . SER A 1 183 ? 17.354 -5.817 9.437 1.00 93.75 183 SER A C 1
ATOM 1511 O O . SER A 1 183 ? 17.831 -5.857 10.565 1.00 93.75 183 SER A O 1
ATOM 1513 N N . GLU A 1 184 ? 17.955 -5.136 8.459 1.00 96.56 184 GLU A N 1
ATOM 1514 C CA . GLU A 1 184 ? 19.229 -4.412 8.577 1.00 96.56 184 GLU A CA 1
ATOM 1515 C C . GLU A 1 184 ? 18.981 -2.934 8.939 1.00 96.56 184 GLU A C 1
ATOM 1517 O O . GLU A 1 184 ? 19.248 -2.005 8.163 1.00 96.56 184 GLU A O 1
ATOM 1522 N N . TYR A 1 185 ? 18.393 -2.701 10.115 1.00 96.38 185 TYR A N 1
ATOM 1523 C CA . TYR A 1 185 ? 17.840 -1.397 10.497 1.00 96.38 185 TYR A CA 1
ATOM 1524 C C . TYR A 1 185 ? 18.875 -0.284 10.641 1.00 96.38 185 TYR A C 1
ATOM 1526 O O . TYR A 1 185 ? 18.613 0.834 10.196 1.00 96.38 185 TYR A O 1
ATOM 1534 N N . ALA A 1 186 ? 20.073 -0.580 11.153 1.00 97.12 186 ALA A N 1
ATOM 1535 C CA . ALA A 1 186 ? 21.130 0.420 11.314 1.00 97.12 186 ALA A CA 1
ATOM 1536 C C . ALA A 1 186 ? 21.418 1.160 9.995 1.00 97.12 186 ALA A C 1
ATOM 1538 O O . ALA A 1 186 ? 21.452 2.393 9.946 1.00 97.12 186 ALA A O 1
ATOM 1539 N N . LYS A 1 187 ? 21.516 0.414 8.885 1.00 97.69 187 LYS A N 1
ATOM 1540 C CA . LYS A 1 187 ? 21.758 1.005 7.566 1.00 97.69 187 LYS A CA 1
ATOM 1541 C C . LYS A 1 187 ? 20.519 1.685 6.983 1.00 97.69 187 LYS A C 1
ATOM 1543 O O . LYS A 1 187 ? 20.644 2.685 6.273 1.00 97.69 187 LYS A O 1
ATOM 1548 N N . ALA A 1 188 ? 19.321 1.189 7.300 1.00 97.50 188 ALA A N 1
ATOM 1549 C CA . ALA A 1 188 ? 18.082 1.878 6.954 1.00 97.50 188 ALA A CA 1
ATOM 1550 C C . ALA A 1 188 ? 18.004 3.260 7.631 1.00 97.50 188 ALA A C 1
ATOM 1552 O O . ALA A 1 188 ? 17.644 4.237 6.972 1.00 97.50 188 ALA A O 1
ATOM 1553 N N . PHE A 1 189 ? 18.380 3.364 8.910 1.00 97.94 189 PHE A N 1
ATOM 1554 C CA . PHE A 1 189 ? 18.391 4.623 9.660 1.00 97.94 189 PHE A CA 1
ATOM 1555 C C . PHE A 1 189 ? 19.405 5.615 9.090 1.00 97.94 189 PHE A C 1
ATOM 1557 O O . PHE A 1 189 ? 19.066 6.780 8.887 1.00 97.94 189 PHE A O 1
ATOM 1564 N N . GLU A 1 190 ? 20.614 5.161 8.742 1.00 97.12 190 GLU A N 1
ATOM 1565 C CA . GLU A 1 190 ? 21.615 5.999 8.064 1.00 97.12 190 GLU A CA 1
ATOM 1566 C C . GLU A 1 190 ? 21.063 6.640 6.785 1.00 97.12 190 GLU A C 1
ATOM 1568 O O . GLU A 1 190 ? 21.138 7.858 6.618 1.00 97.12 190 GLU A O 1
ATOM 1573 N N . LEU A 1 191 ? 20.431 5.844 5.918 1.00 97.56 191 LEU A N 1
ATOM 1574 C CA . LEU A 1 191 ? 19.826 6.348 4.684 1.00 97.56 191 LEU A CA 1
ATOM 1575 C C . LEU A 1 191 ? 18.688 7.340 4.960 1.00 97.56 191 LEU A C 1
ATOM 1577 O O . LEU A 1 191 ? 18.549 8.333 4.245 1.00 97.56 191 LEU A O 1
ATOM 1581 N N . TRP A 1 192 ? 17.878 7.111 5.997 1.00 97.75 192 TRP A N 1
ATOM 1582 C CA . TRP A 1 192 ? 16.842 8.063 6.403 1.00 97.75 192 TRP A CA 1
ATOM 1583 C C . TRP A 1 192 ? 17.421 9.388 6.902 1.00 97.75 192 TRP A C 1
ATOM 1585 O O . TRP A 1 192 ? 16.899 10.445 6.538 1.00 97.75 192 TRP A O 1
ATOM 1595 N N . ARG A 1 193 ? 18.520 9.357 7.662 1.00 96.81 193 ARG A N 1
ATOM 1596 C CA . ARG A 1 193 ? 19.236 10.570 8.080 1.00 96.81 193 ARG A CA 1
ATOM 1597 C C . ARG A 1 193 ? 19.784 11.340 6.881 1.00 96.81 193 ARG A C 1
ATOM 1599 O O . ARG A 1 193 ? 19.597 12.552 6.813 1.00 96.81 193 ARG A O 1
ATOM 1606 N N . GLU A 1 194 ? 20.374 10.660 5.897 1.00 95.62 194 GLU A N 1
ATOM 1607 C CA . GLU A 1 194 ? 20.825 11.301 4.652 1.00 95.62 194 GLU A CA 1
ATOM 1608 C C . GLU A 1 194 ? 19.663 11.944 3.877 1.00 95.62 194 GLU A C 1
ATOM 1610 O O . GLU A 1 194 ? 19.778 13.073 3.391 1.00 95.62 194 GLU A O 1
ATOM 1615 N N . VAL A 1 195 ? 18.517 11.257 3.791 1.00 96.06 195 VAL A N 1
ATOM 1616 C CA . VAL A 1 195 ? 17.296 11.787 3.163 1.00 96.06 195 VAL A CA 1
ATOM 1617 C C . VAL A 1 195 ? 16.816 13.047 3.881 1.00 96.06 195 VAL A C 1
ATOM 1619 O O . VAL A 1 195 ? 16.539 14.046 3.220 1.00 96.06 195 VAL A O 1
ATOM 1622 N N . ILE A 1 196 ? 16.753 13.033 5.212 1.00 95.75 196 ILE A N 1
ATOM 1623 C CA . ILE A 1 196 ? 16.321 14.181 6.017 1.00 95.75 196 ILE A CA 1
ATOM 1624 C C . ILE A 1 196 ? 17.294 15.353 5.878 1.00 95.75 196 ILE A C 1
ATOM 1626 O O . ILE A 1 196 ? 16.853 16.478 5.639 1.00 95.75 196 ILE A O 1
ATOM 1630 N N . ALA A 1 197 ? 18.603 15.100 5.941 1.00 94.25 197 ALA A N 1
ATOM 1631 C CA . ALA A 1 197 ? 19.629 16.121 5.747 1.00 94.25 197 ALA A CA 1
ATOM 1632 C C . ALA A 1 197 ? 19.589 16.731 4.336 1.00 94.25 197 ALA A C 1
ATOM 1634 O O . ALA A 1 197 ? 19.863 17.918 4.159 1.00 94.25 197 ALA A O 1
ATOM 1635 N N . HIS A 1 198 ? 19.241 15.941 3.317 1.00 92.94 198 HIS A N 1
ATOM 1636 C CA . HIS A 1 198 ? 19.006 16.460 1.973 1.00 92.94 198 HIS A CA 1
ATOM 1637 C C . HIS A 1 198 ? 17.737 17.320 1.913 1.00 92.94 198 HIS A C 1
ATOM 1639 O O . HIS A 1 198 ? 17.763 18.408 1.339 1.00 92.94 198 HIS A O 1
ATOM 1645 N N . THR A 1 199 ? 16.630 16.850 2.494 1.00 92.25 199 THR A N 1
ATOM 1646 C CA . THR A 1 199 ? 15.347 17.564 2.493 1.00 92.25 199 THR A CA 1
ATOM 1647 C C . THR A 1 199 ? 15.429 18.887 3.254 1.00 92.25 199 THR A C 1
ATOM 1649 O O . THR A 1 199 ? 14.906 19.881 2.764 1.00 92.25 199 THR A O 1
ATOM 1652 N N . SER A 1 200 ? 16.128 18.945 4.389 1.00 91.25 200 SER A N 1
ATOM 1653 C CA . SER A 1 200 ? 16.241 20.155 5.217 1.00 91.25 200 SER A CA 1
ATOM 1654 C C . SER A 1 200 ? 17.011 21.303 4.558 1.00 91.25 200 SER A C 1
ATOM 1656 O O . SER A 1 200 ? 16.835 22.458 4.930 1.00 91.25 200 SER A O 1
ATOM 1658 N N . ARG A 1 201 ? 17.846 21.008 3.554 1.00 90.56 201 ARG A N 1
ATOM 1659 C CA . ARG A 1 201 ? 18.566 22.016 2.754 1.00 90.56 201 ARG A CA 1
ATOM 1660 C C . ARG A 1 201 ? 17.723 22.593 1.617 1.00 90.56 201 ARG A C 1
ATOM 1662 O O . ARG A 1 201 ? 18.174 23.504 0.925 1.00 90.56 201 ARG A O 1
ATOM 1669 N N . ARG A 1 202 ? 16.542 22.027 1.355 1.00 83.50 202 ARG A N 1
ATOM 1670 C CA . ARG A 1 202 ? 15.664 22.466 0.269 1.00 83.50 202 ARG A CA 1
ATOM 1671 C C . ARG A 1 202 ? 14.820 23.652 0.750 1.00 83.50 202 ARG A C 1
ATOM 1673 O O . ARG A 1 202 ? 14.349 23.626 1.881 1.00 83.50 202 ARG A O 1
ATOM 1680 N N . PRO A 1 203 ? 14.604 24.679 -0.090 1.00 74.12 203 PRO A N 1
ATOM 1681 C CA . PRO A 1 203 ? 13.727 25.784 0.272 1.00 74.12 203 PRO A CA 1
ATOM 1682 C C . PRO A 1 203 ? 12.302 25.272 0.511 1.00 74.12 203 PRO A C 1
ATOM 1684 O O . PRO A 1 203 ? 11.810 24.428 -0.246 1.00 74.12 203 PRO A O 1
ATOM 1687 N N . THR A 1 204 ? 11.648 25.789 1.554 1.00 64.38 204 THR A N 1
ATOM 1688 C CA . THR A 1 204 ? 10.274 25.424 1.915 1.00 64.38 204 THR A CA 1
ATOM 1689 C C . THR A 1 204 ? 9.342 25.695 0.730 1.00 64.38 204 THR A C 1
ATOM 1691 O O . THR A 1 204 ? 9.332 26.813 0.205 1.00 64.38 204 THR A O 1
ATOM 1694 N N . PRO A 1 205 ? 8.573 24.701 0.255 1.00 60.16 205 PRO A N 1
ATOM 1695 C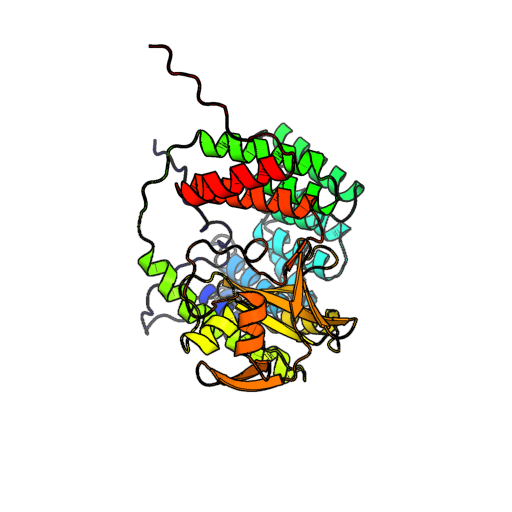 CA . PRO A 1 205 ? 7.687 24.910 -0.879 1.00 60.16 205 PRO A CA 1
ATOM 1696 C C . PRO A 1 205 ? 6.573 25.905 -0.531 1.00 60.16 205 PRO A C 1
ATOM 1698 O O . PRO A 1 205 ? 6.001 25.858 0.558 1.00 60.16 205 PRO A O 1
ATOM 1701 N N . SER A 1 206 ? 6.217 26.783 -1.477 1.00 54.44 206 SER A N 1
ATOM 1702 C CA . SER A 1 206 ? 5.034 27.632 -1.320 1.00 54.44 206 SER A CA 1
ATOM 1703 C C . SER A 1 206 ? 3.770 26.764 -1.406 1.00 54.44 206 SER A C 1
ATOM 1705 O O . SER A 1 206 ? 3.610 25.945 -2.320 1.00 54.44 206 SER A O 1
ATOM 1707 N N . ARG A 1 207 ? 2.875 26.899 -0.419 1.00 51.91 207 ARG A N 1
ATOM 1708 C CA . ARG A 1 207 ? 1.594 26.177 -0.367 1.00 51.91 207 ARG A CA 1
ATOM 1709 C C . ARG A 1 207 ? 0.760 26.553 -1.595 1.00 51.91 207 ARG A C 1
ATOM 1711 O O . ARG A 1 207 ? 0.188 27.636 -1.631 1.00 51.91 207 ARG A O 1
ATOM 1718 N N . THR A 1 208 ? 0.660 25.675 -2.596 1.00 42.22 208 THR A N 1
ATOM 1719 C CA . THR A 1 208 ? -0.224 25.886 -3.757 1.00 42.22 208 THR A CA 1
ATOM 1720 C C . THR A 1 208 ? -1.225 24.737 -3.956 1.00 42.22 208 THR A C 1
ATOM 1722 O O . THR A 1 208 ? -0.854 23.585 -4.151 1.00 42.22 208 THR A O 1
ATOM 1725 N N . ASN A 1 209 ? -2.508 25.127 -3.904 1.00 39.56 209 ASN A N 1
ATOM 1726 C CA . ASN A 1 209 ? -3.765 24.525 -4.385 1.00 39.56 209 ASN A CA 1
ATOM 1727 C C . ASN A 1 209 ? -4.085 23.042 -4.090 1.00 39.56 209 ASN A C 1
ATOM 1729 O O . ASN A 1 209 ? -3.870 22.155 -4.914 1.00 39.56 209 ASN A O 1
ATOM 1733 N N . THR A 1 210 ? -4.768 22.814 -2.960 1.00 47.53 210 THR A N 1
ATOM 1734 C CA . THR A 1 210 ? -5.242 21.506 -2.452 1.00 47.53 210 THR A CA 1
ATOM 1735 C C . THR A 1 210 ? -6.685 21.137 -2.860 1.00 47.53 210 THR A C 1
ATOM 1737 O O . THR A 1 210 ? -7.131 20.020 -2.615 1.00 47.53 210 THR A O 1
ATOM 1740 N N . THR A 1 211 ? -7.452 22.034 -3.488 1.00 44.97 211 THR A N 1
ATOM 1741 C CA . THR A 1 211 ? -8.921 21.894 -3.613 1.00 44.97 211 THR A CA 1
ATOM 1742 C C . THR A 1 211 ? -9.400 20.840 -4.622 1.00 44.97 211 THR A C 1
ATOM 1744 O O . THR A 1 211 ? -10.341 20.110 -4.324 1.00 44.97 211 THR A O 1
ATOM 1747 N N . VAL A 1 212 ? -8.746 20.679 -5.780 1.00 40.78 212 VAL A N 1
ATOM 1748 C CA . VAL A 1 212 ? -9.177 19.699 -6.810 1.00 40.78 212 VAL A CA 1
ATOM 1749 C C . VAL A 1 212 ? -8.827 18.253 -6.424 1.00 40.78 212 VAL A C 1
ATOM 1751 O O . VAL A 1 212 ? -9.544 17.318 -6.774 1.00 40.78 212 VAL A O 1
ATOM 1754 N N . ALA A 1 213 ? -7.752 18.053 -5.656 1.00 50.97 213 ALA A N 1
ATOM 1755 C CA . ALA A 1 213 ? -7.282 16.725 -5.261 1.00 50.97 213 ALA A CA 1
ATOM 1756 C C . ALA A 1 213 ? -8.177 16.047 -4.208 1.00 50.97 213 ALA A C 1
ATOM 1758 O O . ALA A 1 213 ? -8.193 14.822 -4.140 1.00 50.97 213 ALA A O 1
ATOM 1759 N N . ASN A 1 214 ? -8.909 16.819 -3.399 1.00 49.41 214 ASN A N 1
ATOM 1760 C CA . ASN A 1 214 ? -9.708 16.283 -2.293 1.00 49.41 214 ASN A CA 1
ATOM 1761 C C . ASN A 1 214 ? -11.069 15.736 -2.759 1.00 49.41 214 ASN A C 1
ATOM 1763 O O . ASN A 1 214 ? -11.465 14.655 -2.337 1.00 49.41 214 ASN A O 1
ATOM 1767 N N . ALA A 1 215 ? -11.755 16.417 -3.686 1.00 43.28 215 ALA A N 1
ATOM 1768 C CA . ALA A 1 215 ? -13.050 15.956 -4.206 1.00 43.28 215 ALA A CA 1
ATOM 1769 C C . ALA A 1 215 ? -12.935 14.670 -5.051 1.00 43.28 215 ALA A C 1
ATOM 1771 O O . ALA A 1 215 ? -13.807 13.805 -5.000 1.00 43.28 215 ALA A O 1
ATOM 1772 N N . PHE A 1 216 ? -11.834 14.510 -5.799 1.00 49.75 216 PHE A N 1
ATOM 1773 C CA . PHE A 1 216 ? -11.547 13.265 -6.522 1.00 49.75 216 PHE A CA 1
ATOM 1774 C C . PHE A 1 216 ? -11.287 12.093 -5.561 1.00 49.75 216 PHE A C 1
ATOM 1776 O O . PHE A 1 216 ? -11.713 10.970 -5.831 1.00 49.75 216 PHE A O 1
ATOM 1783 N N . ARG A 1 217 ? -10.635 12.354 -4.418 1.00 63.00 217 ARG A N 1
ATOM 1784 C CA . ARG A 1 217 ? -10.357 11.331 -3.401 1.00 63.00 217 ARG A CA 1
ATOM 1785 C C . ARG A 1 217 ? -11.625 10.811 -2.737 1.00 63.00 217 ARG A C 1
ATOM 1787 O O . ARG A 1 217 ? -11.770 9.601 -2.650 1.00 63.00 217 ARG A O 1
ATOM 1794 N N . THR A 1 218 ? -12.558 11.673 -2.330 1.00 64.38 218 THR A N 1
ATOM 1795 C CA . THR A 1 218 ? -13.767 11.223 -1.612 1.00 64.38 218 THR A CA 1
ATOM 1796 C C . THR A 1 218 ? -14.703 10.395 -2.496 1.00 64.38 218 THR A C 1
ATOM 1798 O O . THR A 1 218 ? -15.160 9.333 -2.076 1.00 64.38 218 THR A O 1
ATOM 1801 N N . GLY A 1 219 ? -14.930 10.814 -3.748 1.00 80.06 219 GLY A N 1
ATOM 1802 C CA . GLY A 1 219 ? -15.704 10.025 -4.714 1.00 80.06 219 GLY A CA 1
ATOM 1803 C C . GLY A 1 219 ? -15.032 8.690 -5.054 1.00 80.06 219 GLY A C 1
ATOM 1804 O O . GLY A 1 219 ? -15.691 7.651 -5.091 1.00 80.06 219 GLY A O 1
ATOM 1805 N N . GLY A 1 220 ? -13.708 8.695 -5.242 1.00 86.38 220 GLY A N 1
ATOM 1806 C CA . GLY A 1 220 ? -12.935 7.475 -5.472 1.00 86.38 220 GLY A CA 1
ATOM 1807 C C . GLY A 1 220 ? -12.934 6.521 -4.275 1.00 86.38 220 GLY A C 1
ATOM 1808 O O . GLY A 1 220 ? -13.006 5.308 -4.470 1.00 86.38 220 GLY A O 1
ATOM 1809 N N . ALA A 1 221 ? -12.883 7.049 -3.051 1.00 89.56 221 ALA A N 1
ATOM 1810 C CA . ALA A 1 221 ? -12.844 6.264 -1.821 1.00 89.56 221 ALA A CA 1
ATOM 1811 C C . ALA A 1 221 ? -14.168 5.533 -1.569 1.00 89.56 221 ALA A C 1
ATOM 1813 O O . ALA A 1 221 ? -14.161 4.349 -1.247 1.00 89.56 221 ALA A O 1
ATOM 1814 N N . ALA A 1 222 ? -15.302 6.191 -1.832 1.00 92.44 222 ALA A N 1
ATOM 1815 C CA . ALA A 1 222 ? -16.614 5.552 -1.766 1.00 92.44 222 ALA A CA 1
ATOM 1816 C C . ALA A 1 222 ? -16.747 4.387 -2.763 1.00 92.44 222 ALA A C 1
ATOM 1818 O O . ALA A 1 222 ? -17.265 3.333 -2.404 1.00 92.44 222 ALA A O 1
ATOM 1819 N N . VAL A 1 223 ? -16.260 4.554 -4.001 1.00 93.69 223 VAL A N 1
ATOM 1820 C CA . VAL A 1 223 ? -16.239 3.471 -5.004 1.00 93.69 223 VAL A CA 1
ATOM 1821 C C . VAL A 1 223 ? -15.354 2.318 -4.532 1.00 93.69 223 VAL A C 1
ATOM 1823 O O . VAL A 1 223 ? -15.801 1.178 -4.517 1.00 93.69 223 VAL A O 1
ATOM 1826 N N . ALA A 1 224 ? -14.138 2.620 -4.071 1.00 94.88 224 ALA A N 1
ATOM 1827 C CA . ALA A 1 224 ? -13.186 1.618 -3.604 1.00 94.88 224 ALA A CA 1
ATOM 1828 C C . ALA A 1 224 ? -13.731 0.794 -2.419 1.00 94.88 224 ALA A C 1
ATOM 1830 O O . ALA A 1 224 ? -13.624 -0.431 -2.430 1.00 94.88 224 ALA A O 1
ATOM 1831 N N . LEU A 1 225 ? -14.363 1.453 -1.438 1.00 97.56 225 LEU A N 1
ATOM 1832 C CA . LEU A 1 225 ? -14.990 0.798 -0.287 1.00 97.56 225 LEU A CA 1
ATOM 1833 C C . LEU A 1 225 ? -16.161 -0.111 -0.703 1.00 97.56 225 LEU A C 1
ATOM 1835 O O . LEU A 1 225 ? -16.303 -1.224 -0.197 1.00 97.56 225 LEU A O 1
ATOM 1839 N N . LYS A 1 226 ? -16.997 0.335 -1.644 1.00 98.00 226 LYS A N 1
ATOM 1840 C CA . LYS A 1 226 ? -18.112 -0.470 -2.163 1.00 98.00 226 LYS A CA 1
ATOM 1841 C C . LYS A 1 226 ? -17.627 -1.689 -2.933 1.00 98.00 226 LYS A C 1
ATOM 1843 O O . LYS A 1 226 ? -18.113 -2.792 -2.697 1.00 98.00 226 LYS A O 1
ATOM 1848 N N . ASP A 1 227 ? -16.651 -1.507 -3.816 1.00 98.25 227 ASP A N 1
ATOM 1849 C CA . ASP A 1 227 ? -16.120 -2.602 -4.623 1.00 98.25 227 ASP A CA 1
ATOM 1850 C C . ASP A 1 227 ? -15.439 -3.654 -3.741 1.00 98.25 227 ASP A C 1
ATOM 1852 O O . ASP A 1 227 ? -15.686 -4.845 -3.934 1.00 98.25 227 ASP A O 1
ATOM 1856 N N . ILE A 1 228 ? -14.674 -3.256 -2.711 1.00 98.31 228 ILE A N 1
ATOM 1857 C CA . ILE A 1 228 ? -14.031 -4.242 -1.828 1.00 98.31 228 ILE A CA 1
ATOM 1858 C C . ILE A 1 228 ? -15.062 -4.986 -0.973 1.00 98.31 228 ILE A C 1
ATOM 1860 O O . ILE A 1 228 ? -14.967 -6.204 -0.825 1.00 98.31 228 ILE A O 1
ATOM 1864 N N . ASN A 1 229 ? -16.096 -4.289 -0.486 1.00 98.56 229 ASN A N 1
ATOM 1865 C CA . ASN A 1 229 ? -17.200 -4.903 0.249 1.00 98.56 229 ASN A CA 1
ATOM 1866 C C . ASN A 1 229 ? -17.924 -5.954 -0.604 1.00 98.56 229 ASN A C 1
ATOM 1868 O O . ASN A 1 229 ? -18.108 -7.086 -0.164 1.00 98.56 229 ASN A O 1
ATOM 1872 N N . ARG A 1 230 ? -18.284 -5.619 -1.849 1.00 98.50 230 ARG A N 1
ATOM 1873 C CA . ARG A 1 230 ? -18.961 -6.548 -2.770 1.00 98.50 230 ARG A CA 1
ATOM 1874 C C . ARG A 1 230 ? -18.089 -7.750 -3.113 1.00 98.50 230 ARG A C 1
ATOM 1876 O O . ARG A 1 230 ? -18.576 -8.874 -3.037 1.00 98.50 230 ARG A O 1
ATOM 1883 N N . VAL A 1 231 ? -16.817 -7.526 -3.454 1.00 98.38 231 VAL A N 1
ATOM 1884 C CA . VAL A 1 231 ? -15.879 -8.597 -3.821 1.00 98.38 231 VAL A CA 1
ATOM 1885 C C . VAL A 1 231 ? -15.703 -9.587 -2.670 1.00 98.38 231 VAL A C 1
ATOM 1887 O O . VAL A 1 231 ? -15.832 -10.791 -2.881 1.00 98.38 231 VAL A O 1
ATOM 1890 N N . LEU A 1 232 ? -15.465 -9.109 -1.447 1.00 98.19 232 LEU A N 1
ATOM 1891 C CA . LEU A 1 232 ? -15.268 -9.991 -0.294 1.00 98.19 232 LEU A CA 1
ATOM 1892 C C . LEU A 1 232 ? -16.571 -10.698 0.118 1.00 98.19 232 LEU A C 1
ATOM 1894 O O . LEU A 1 232 ? -16.564 -11.908 0.342 1.00 98.19 232 LEU A O 1
ATOM 1898 N N . ARG A 1 233 ? -17.712 -9.993 0.139 1.00 97.81 233 ARG A N 1
ATOM 1899 C CA . ARG A 1 233 ? -19.017 -10.597 0.479 1.00 97.81 233 ARG A CA 1
ATOM 1900 C C . ARG A 1 233 ? -19.477 -11.639 -0.534 1.00 97.81 233 ARG A C 1
ATOM 1902 O O . ARG A 1 233 ? -20.021 -12.664 -0.134 1.00 97.81 233 ARG A O 1
ATOM 1909 N N . ALA A 1 234 ? -19.232 -11.419 -1.828 1.00 97.88 234 ALA A N 1
ATOM 1910 C CA . ALA A 1 234 ? -19.522 -12.406 -2.872 1.00 97.88 234 ALA A CA 1
ATOM 1911 C C . ALA A 1 234 ? -18.727 -13.712 -2.686 1.00 97.88 234 ALA A C 1
ATOM 1913 O O . ALA A 1 234 ? -19.142 -14.755 -3.182 1.00 97.88 234 ALA A O 1
ATOM 1914 N N . ASN A 1 235 ? -17.623 -13.663 -1.935 1.00 97.38 235 ASN A N 1
ATOM 1915 C CA . ASN A 1 235 ? -16.801 -14.814 -1.569 1.00 97.38 235 ASN A CA 1
ATOM 1916 C C . ASN A 1 235 ? -17.068 -15.302 -0.130 1.00 97.38 235 ASN A C 1
ATOM 1918 O O . ASN A 1 235 ? -16.220 -15.955 0.471 1.00 97.38 235 ASN A O 1
ATOM 1922 N N . GLY A 1 236 ? -18.239 -14.984 0.438 1.00 96.25 236 GLY A N 1
ATOM 1923 C CA . GLY A 1 236 ? -18.696 -15.499 1.736 1.00 96.25 236 GLY A CA 1
ATOM 1924 C C . GLY A 1 236 ? -18.060 -14.843 2.964 1.00 96.25 236 GLY A C 1
ATOM 1925 O O . GLY A 1 236 ? -18.322 -15.272 4.085 1.00 96.25 236 GLY A O 1
ATOM 1926 N N . MET A 1 237 ? -17.247 -13.801 2.780 1.00 97.44 237 MET A N 1
ATOM 1927 C CA . MET A 1 237 ? -16.556 -13.113 3.873 1.00 97.44 237 MET A CA 1
ATOM 1928 C C . MET A 1 237 ? -17.418 -11.992 4.468 1.00 97.44 237 MET A C 1
ATOM 1930 O O . MET A 1 237 ? -18.333 -11.468 3.826 1.00 97.44 237 MET A O 1
ATOM 1934 N N . LYS A 1 238 ? -17.093 -11.578 5.697 1.00 97.44 238 LYS A N 1
ATOM 1935 C CA . LYS A 1 238 ? -17.765 -10.480 6.412 1.00 97.44 238 LYS A CA 1
ATOM 1936 C C . LYS A 1 238 ? -16.801 -9.306 6.646 1.00 97.44 238 LYS A C 1
ATOM 1938 O O . LYS A 1 238 ? -16.360 -9.118 7.777 1.00 97.44 238 LYS A O 1
ATOM 1943 N N . PRO A 1 239 ? -16.442 -8.528 5.606 1.00 98.19 239 PRO A N 1
ATOM 1944 C CA . PRO A 1 239 ? -15.632 -7.329 5.799 1.00 98.19 239 PRO A CA 1
ATOM 1945 C C . PRO A 1 239 ? -16.402 -6.314 6.645 1.00 98.19 239 PRO A C 1
ATOM 1947 O O . PRO A 1 239 ? -17.561 -6.019 6.341 1.00 98.19 239 PRO A O 1
ATOM 1950 N N . PHE A 1 240 ? -15.761 -5.774 7.677 1.00 98.56 240 PHE A N 1
ATOM 1951 C CA . PHE A 1 240 ? -16.342 -4.753 8.547 1.00 98.56 240 PHE A CA 1
ATOM 1952 C C . PHE A 1 240 ? -15.517 -3.469 8.559 1.00 98.56 240 PHE A C 1
ATOM 1954 O O . PHE A 1 240 ? -14.319 -3.489 8.292 1.00 98.56 240 PHE A O 1
ATOM 1961 N N . LEU A 1 241 ? -16.157 -2.331 8.820 1.00 98.62 241 LEU A N 1
ATOM 1962 C CA . LEU A 1 241 ? -15.461 -1.045 8.877 1.00 98.62 241 LEU A CA 1
ATOM 1963 C C . LEU A 1 241 ? -14.660 -0.949 10.178 1.00 98.62 241 LEU A C 1
ATOM 1965 O O . LEU A 1 241 ? -15.186 -1.268 11.244 1.00 98.62 241 LEU A O 1
ATOM 1969 N N . VAL A 1 242 ? -13.423 -0.456 10.096 1.00 97.31 242 VAL A N 1
ATOM 1970 C CA . VAL A 1 242 ? -12.567 -0.179 11.265 1.00 97.31 242 VAL A CA 1
ATOM 1971 C C . VAL A 1 242 ? -11.893 1.188 11.135 1.00 97.31 242 VAL A C 1
ATOM 1973 O O . VAL A 1 242 ? -12.051 1.864 10.116 1.00 97.31 242 VAL A O 1
ATOM 1976 N N . SER A 1 243 ? -11.183 1.615 12.182 1.00 94.75 243 SER A N 1
ATOM 1977 C CA . SER A 1 243 ? -10.308 2.798 12.182 1.00 94.75 243 SER A CA 1
ATOM 1978 C C . SER A 1 243 ? -10.966 4.057 11.584 1.00 94.75 243 SER A C 1
ATOM 1980 O O . SER A 1 243 ? -12.102 4.385 11.948 1.00 94.75 243 SER A O 1
ATOM 1982 N N . GLY A 1 244 ? -10.292 4.779 10.676 1.00 94.44 244 GLY A N 1
ATOM 1983 C CA . GLY A 1 244 ? -10.790 6.043 10.124 1.00 94.44 244 GLY A CA 1
ATOM 1984 C C . GLY A 1 244 ? -12.086 5.876 9.326 1.00 94.44 244 GLY A C 1
ATOM 1985 O O . GLY A 1 244 ? -12.959 6.749 9.336 1.00 94.44 244 GLY A O 1
ATOM 1986 N N . THR A 1 245 ? -12.274 4.704 8.714 1.00 97.12 245 THR A N 1
ATOM 1987 C CA . THR A 1 245 ? -13.482 4.384 7.943 1.00 97.12 245 THR A CA 1
ATOM 1988 C C . THR A 1 245 ? -14.701 4.178 8.845 1.00 97.12 245 THR A C 1
ATOM 1990 O O . THR A 1 245 ? -15.766 4.737 8.563 1.00 97.12 245 THR A O 1
ATOM 1993 N N . LEU A 1 246 ? -14.555 3.445 9.957 1.00 98.12 246 LEU A N 1
ATOM 1994 C CA . LEU A 1 246 ? -15.612 3.316 10.969 1.00 98.12 246 LEU A CA 1
ATOM 1995 C C . LEU A 1 246 ? -15.907 4.664 11.633 1.00 98.12 246 LEU A C 1
ATOM 1997 O O . LEU A 1 246 ? -17.073 5.026 11.784 1.00 98.12 246 LEU A O 1
ATOM 2001 N N . LEU A 1 247 ? -14.866 5.429 11.973 1.00 96.75 247 LEU A N 1
ATOM 2002 C CA . LEU A 1 247 ? -15.009 6.746 12.589 1.00 96.75 247 LEU A CA 1
ATOM 2003 C C . LEU A 1 247 ? -15.820 7.697 11.700 1.00 96.75 247 LEU A C 1
ATOM 2005 O O . LEU A 1 247 ? -16.749 8.340 12.183 1.00 96.75 247 LEU A O 1
ATOM 2009 N N . GLY A 1 248 ? -15.527 7.753 10.398 1.00 95.62 248 GLY A N 1
ATOM 2010 C CA . GLY A 1 248 ? -16.318 8.534 9.444 1.00 95.62 248 GLY A CA 1
ATOM 2011 C C . GLY A 1 248 ? -17.773 8.064 9.355 1.00 95.62 248 GLY A C 1
ATOM 2012 O O . GLY A 1 248 ? -18.696 8.884 9.392 1.00 95.62 248 GLY A O 1
ATOM 2013 N N . CYS A 1 249 ? -17.989 6.746 9.305 1.00 97.31 249 CYS A N 1
ATOM 2014 C CA . CYS A 1 249 ? -19.324 6.150 9.277 1.00 97.31 249 CYS A CA 1
ATOM 2015 C C . CYS A 1 249 ? -20.169 6.559 10.494 1.00 97.31 249 CYS A C 1
ATOM 2017 O O . CYS A 1 249 ? -21.291 7.029 10.320 1.00 97.31 249 CYS A O 1
ATOM 2019 N N . VAL A 1 250 ? -19.632 6.407 11.708 1.00 97.75 250 VAL A N 1
ATOM 2020 C CA . VAL A 1 250 ? -20.366 6.627 12.966 1.00 97.75 250 VAL A CA 1
ATOM 2021 C C . VAL A 1 250 ? -20.479 8.113 13.307 1.00 97.75 250 VAL A C 1
ATOM 2023 O O . VAL A 1 250 ? -21.545 8.574 13.706 1.00 97.75 250 VAL A O 1
ATOM 2026 N N . ARG A 1 251 ? -19.397 8.885 13.146 1.00 96.00 251 ARG A N 1
ATOM 2027 C CA . ARG A 1 251 ? -19.349 10.291 13.573 1.00 96.00 251 ARG A CA 1
ATOM 2028 C C . ARG A 1 251 ? -19.939 11.254 12.551 1.00 96.00 251 ARG A C 1
ATOM 2030 O O . ARG A 1 251 ? -20.594 12.218 12.932 1.00 96.00 251 ARG A O 1
ATOM 2037 N N . GLU A 1 252 ? -19.661 11.047 11.265 1.00 93.94 252 GLU A N 1
ATOM 2038 C CA . GLU A 1 252 ? -19.969 12.036 10.222 1.00 93.94 252 GLU A CA 1
ATOM 2039 C C . GLU A 1 252 ? -21.011 11.554 9.205 1.00 93.94 252 GLU A C 1
ATOM 2041 O O . GLU A 1 252 ? -21.461 12.347 8.374 1.00 93.94 252 GLU A O 1
ATOM 2046 N N . GLY A 1 253 ? -21.374 10.265 9.218 1.00 94.62 253 GLY A N 1
ATOM 2047 C CA . GLY A 1 253 ? -22.229 9.660 8.192 1.00 94.62 253 GLY A CA 1
ATOM 2048 C C . GLY A 1 253 ? -21.608 9.694 6.788 1.00 94.62 253 GLY A C 1
ATOM 2049 O O . GLY A 1 253 ? -22.304 9.509 5.789 1.00 94.62 253 GLY A O 1
ATOM 2050 N N . LYS A 1 254 ? -20.294 9.941 6.690 1.00 93.88 254 LYS A N 1
ATOM 2051 C CA . LYS A 1 254 ? -19.515 10.031 5.444 1.00 93.88 254 LYS A CA 1
ATOM 2052 C C . LYS A 1 254 ? -18.061 9.629 5.690 1.00 93.88 254 LYS A C 1
ATOM 2054 O O . LYS A 1 254 ? -17.594 9.616 6.820 1.00 93.88 254 LYS A O 1
ATOM 2059 N N . LEU A 1 255 ? -17.319 9.346 4.623 1.00 92.00 255 LEU A N 1
ATOM 2060 C CA . LEU A 1 255 ? -15.873 9.138 4.730 1.00 92.00 255 LEU A CA 1
ATOM 2061 C C . LEU A 1 255 ? -15.169 10.434 5.153 1.00 92.00 255 LEU A C 1
ATOM 2063 O O . LEU A 1 255 ? -15.526 11.521 4.685 1.00 92.00 255 LEU A O 1
ATOM 2067 N N . LEU A 1 256 ? -14.151 10.305 6.002 1.00 87.94 256 LEU A N 1
ATOM 2068 C CA . LEU A 1 256 ? -13.359 11.430 6.490 1.00 87.94 256 LEU A CA 1
ATOM 20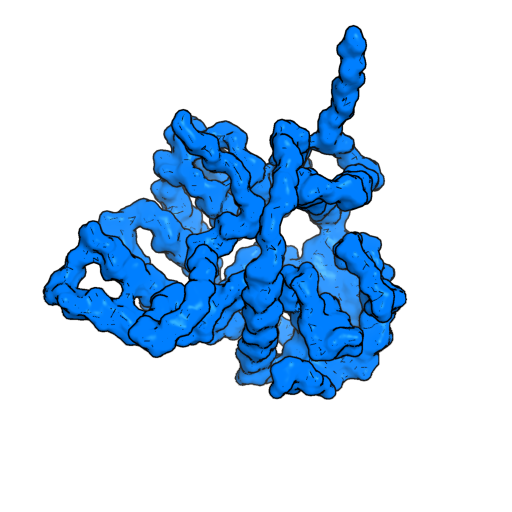69 C C . LEU A 1 256 ? -12.619 12.107 5.323 1.00 87.94 256 LEU A C 1
ATOM 2071 O O . LEU A 1 256 ? -11.878 11.475 4.575 1.00 87.94 256 LEU A O 1
ATOM 2075 N N . ALA A 1 257 ? -12.800 13.420 5.162 1.00 78.88 257 ALA A N 1
ATOM 2076 C CA . ALA A 1 257 ? -12.288 14.155 3.995 1.00 78.88 257 ALA A CA 1
ATOM 2077 C C . ALA A 1 257 ? -10.751 14.233 3.917 1.00 78.88 257 ALA A C 1
ATOM 2079 O O . ALA A 1 257 ? -10.194 14.471 2.843 1.00 78.88 257 ALA A O 1
ATOM 2080 N N . HIS A 1 258 ? -10.082 14.089 5.060 1.00 73.69 258 HIS A N 1
ATOM 2081 C CA . HIS A 1 258 ? -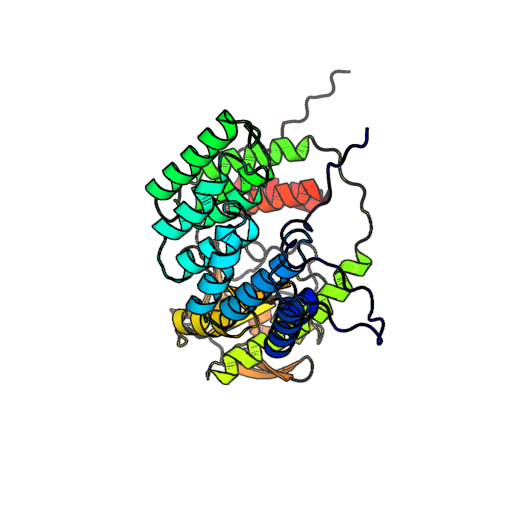8.629 14.195 5.192 1.00 73.69 258 HIS A CA 1
ATOM 2082 C C . HIS A 1 258 ? -7.923 12.835 5.193 1.00 73.69 258 HIS A C 1
ATOM 2084 O O . HIS A 1 258 ? -6.688 12.801 5.172 1.00 73.69 258 HIS A O 1
ATOM 2090 N N . ASP A 1 259 ? -8.689 11.743 5.201 1.00 77.12 259 ASP A N 1
ATOM 2091 C CA . ASP A 1 259 ? -8.138 10.397 5.243 1.00 77.12 259 ASP A CA 1
ATOM 2092 C C . ASP A 1 259 ? -7.547 9.996 3.890 1.00 77.12 259 ASP A C 1
ATOM 2094 O O . ASP A 1 259 ? -7.974 10.479 2.833 1.00 77.12 259 ASP A O 1
ATOM 2098 N N . ASN A 1 260 ? -6.496 9.178 3.911 1.00 75.75 260 ASN A N 1
ATOM 2099 C CA . ASN A 1 260 ? -5.729 8.862 2.697 1.00 75.75 260 ASN A CA 1
ATOM 2100 C C . ASN A 1 260 ? -5.926 7.421 2.209 1.00 75.75 260 ASN A C 1
ATOM 2102 O O . ASN A 1 260 ? -5.446 7.078 1.122 1.00 75.75 260 ASN A O 1
ATOM 2106 N N . ASP A 1 261 ? -6.642 6.623 2.983 1.00 88.19 261 ASP A N 1
ATOM 2107 C CA . ASP A 1 261 ? -6.890 5.204 2.817 1.00 88.19 261 ASP A CA 1
ATOM 2108 C C . ASP A 1 261 ? -8.298 4.828 3.303 1.00 88.19 261 ASP A C 1
ATOM 2110 O O . ASP A 1 261 ? -9.066 5.653 3.798 1.00 88.19 261 ASP A O 1
ATOM 2114 N N . ILE A 1 262 ? -8.668 3.582 3.029 1.00 95.00 262 ILE A N 1
ATOM 2115 C CA . ILE A 1 262 ? -9.849 2.917 3.568 1.00 95.00 262 ILE A CA 1
ATOM 2116 C C . ILE A 1 262 ? -9.358 1.794 4.470 1.00 95.00 262 ILE A C 1
ATOM 2118 O O . ILE A 1 262 ? -8.472 1.038 4.080 1.00 95.00 262 ILE A O 1
ATOM 2122 N N . ASP A 1 263 ? -9.978 1.648 5.629 1.00 96.12 263 ASP A N 1
ATOM 2123 C CA . ASP A 1 263 ? -9.649 0.624 6.608 1.00 96.12 263 ASP A CA 1
ATOM 2124 C C . ASP A 1 263 ? -10.800 -0.376 6.708 1.00 96.12 263 ASP A C 1
ATOM 2126 O O . ASP A 1 263 ? -11.943 -0.008 7.009 1.00 96.12 263 ASP A O 1
ATOM 2130 N N . ILE A 1 264 ? -10.504 -1.655 6.483 1.00 97.50 264 ILE A N 1
ATOM 2131 C CA . ILE A 1 264 ? -11.465 -2.738 6.707 1.00 97.50 264 ILE A CA 1
ATOM 2132 C C . ILE A 1 264 ? -10.873 -3.843 7.580 1.00 97.50 264 ILE A C 1
ATOM 2134 O O . ILE A 1 264 ? -9.686 -4.159 7.511 1.00 97.50 264 ILE A O 1
ATOM 2138 N N . GLY A 1 265 ? -11.728 -4.447 8.394 1.00 97.38 265 GLY A N 1
ATOM 2139 C CA . GLY A 1 265 ? -11.440 -5.610 9.214 1.00 97.38 265 GLY A CA 1
ATOM 2140 C C . GLY A 1 265 ? -12.025 -6.891 8.624 1.00 97.38 265 GLY A C 1
ATOM 2141 O O . GLY A 1 265 ? -13.071 -6.881 7.971 1.00 97.38 265 GLY A O 1
ATOM 2142 N N . LEU A 1 266 ? -11.351 -8.005 8.887 1.00 97.12 266 LEU A N 1
ATOM 2143 C CA . LEU A 1 266 ? -11.870 -9.366 8.768 1.00 97.12 266 LEU A CA 1
ATOM 2144 C C . LEU A 1 266 ? -11.516 -10.122 10.051 1.00 97.12 266 LEU A C 1
ATOM 2146 O O . LEU A 1 266 ? -10.455 -9.891 10.632 1.00 97.12 266 LEU A O 1
ATOM 2150 N N . MET A 1 267 ? -12.394 -11.018 10.497 1.00 95.69 267 MET A N 1
ATOM 2151 C CA . MET A 1 267 ? -12.079 -11.899 11.620 1.00 95.69 267 MET A CA 1
ATOM 2152 C C . MET A 1 267 ? -11.044 -12.948 11.184 1.00 95.69 267 MET A C 1
ATOM 2154 O O . MET A 1 267 ? -10.932 -13.289 10.005 1.00 95.69 267 MET A O 1
ATOM 2158 N N . SER A 1 268 ? -10.244 -13.427 12.135 1.00 89.88 268 SER A N 1
ATOM 2159 C CA . SER A 1 268 ? -9.135 -14.371 11.900 1.00 89.88 268 SER A CA 1
ATOM 2160 C C . SER A 1 268 ? -9.563 -15.777 11.467 1.00 89.88 268 SER A C 1
ATOM 2162 O O . SER A 1 268 ? -8.715 -16.575 11.079 1.00 89.88 268 SER A O 1
ATOM 2164 N N . ASP A 1 269 ? -10.864 -16.069 11.466 1.00 89.44 269 ASP A N 1
ATOM 2165 C CA . ASP A 1 269 ? -11.440 -17.250 10.817 1.00 89.44 269 ASP A CA 1
ATOM 2166 C C . ASP A 1 269 ? -11.371 -17.183 9.277 1.00 89.44 269 ASP A C 1
ATOM 2168 O O . ASP A 1 269 ? -11.623 -18.176 8.594 1.00 89.44 269 ASP A O 1
ATOM 2172 N N . THR A 1 270 ? -10.992 -16.030 8.719 1.00 90.25 270 THR A N 1
ATOM 2173 C CA . THR A 1 270 ? -10.762 -15.838 7.289 1.00 90.25 270 THR A CA 1
ATOM 2174 C C . THR A 1 270 ? -9.290 -16.062 6.925 1.00 90.25 270 THR A C 1
ATOM 2176 O O . THR A 1 270 ? -8.398 -15.377 7.425 1.00 90.25 270 THR A O 1
ATOM 2179 N N . ASP A 1 271 ? -9.029 -16.967 5.977 1.00 90.44 271 ASP A N 1
ATOM 2180 C CA . ASP A 1 271 ? -7.681 -17.206 5.448 1.00 90.44 271 ASP A CA 1
ATOM 2181 C C . ASP A 1 271 ? -7.195 -16.025 4.583 1.00 90.44 271 ASP A C 1
ATOM 2183 O O . ASP A 1 271 ? -7.719 -15.749 3.497 1.00 90.44 271 ASP A O 1
ATOM 2187 N N . GLU A 1 272 ? -6.134 -15.356 5.042 1.00 89.38 272 GLU A N 1
ATOM 2188 C CA . GLU A 1 272 ? -5.481 -14.239 4.352 1.00 89.38 272 GLU A CA 1
ATOM 2189 C C . GLU A 1 272 ? -5.072 -14.567 2.906 1.00 89.38 272 GLU A C 1
ATOM 2191 O O . GLU A 1 272 ? -5.113 -13.702 2.023 1.00 89.38 272 GLU A O 1
ATOM 2196 N N . GLN A 1 273 ? -4.664 -15.811 2.637 1.00 90.56 273 GLN A N 1
ATOM 2197 C CA . GLN A 1 273 ? -4.257 -16.237 1.300 1.00 90.56 273 GLN A CA 1
ATOM 2198 C C . GLN A 1 273 ? -5.452 -16.260 0.350 1.00 90.56 273 GLN A C 1
ATOM 2200 O O . GLN A 1 273 ? -5.312 -15.898 -0.821 1.00 90.56 273 GLN A O 1
ATOM 2205 N N . ILE A 1 274 ? -6.629 -16.646 0.847 1.00 93.56 274 ILE A N 1
ATOM 2206 C CA . ILE A 1 274 ? -7.875 -16.609 0.079 1.00 93.56 274 ILE A CA 1
ATOM 2207 C C . ILE A 1 274 ? -8.266 -15.154 -0.184 1.00 93.56 274 ILE A C 1
ATOM 2209 O O . ILE A 1 274 ? -8.519 -14.806 -1.337 1.00 93.56 274 ILE A O 1
ATOM 2213 N N . VAL A 1 275 ? -8.220 -14.285 0.833 1.00 94.94 275 VAL A N 1
ATOM 2214 C CA . VAL A 1 275 ? -8.483 -12.838 0.679 1.00 94.94 275 VAL A CA 1
ATOM 2215 C C . VAL A 1 275 ? -7.575 -12.239 -0.396 1.00 94.94 275 VAL A C 1
ATOM 2217 O O . VAL A 1 275 ? -8.043 -11.579 -1.323 1.00 94.94 275 VAL A O 1
ATOM 2220 N N . SER A 1 276 ? -6.275 -12.526 -0.320 1.00 92.81 276 SER A N 1
ATOM 2221 C CA . SER A 1 276 ? -5.277 -12.031 -1.270 1.00 92.81 276 SER A CA 1
ATOM 2222 C C . SER A 1 276 ? -5.558 -12.496 -2.700 1.00 92.81 276 SER A C 1
ATOM 2224 O O . SER A 1 276 ? -5.513 -11.683 -3.622 1.00 92.81 276 SER A O 1
ATOM 2226 N N . LYS A 1 277 ? -5.882 -13.783 -2.896 1.00 93.69 277 LYS A N 1
ATOM 2227 C CA . LYS A 1 277 ? -6.219 -14.351 -4.214 1.00 93.69 277 LYS A CA 1
ATOM 2228 C C . LYS A 1 277 ? -7.488 -13.725 -4.792 1.00 93.69 277 LYS A C 1
ATOM 2230 O O . LYS A 1 277 ? -7.481 -13.307 -5.948 1.00 93.69 277 LYS A O 1
ATOM 2235 N N . VAL A 1 278 ? -8.543 -13.618 -3.983 1.00 96.62 278 VAL A N 1
ATOM 2236 C CA . VAL A 1 278 ? -9.827 -13.018 -4.377 1.00 96.62 278 VAL A CA 1
ATOM 2237 C C . VAL A 1 278 ? -9.632 -11.567 -4.812 1.00 96.62 278 VAL A C 1
ATOM 2239 O O . VAL A 1 278 ? -10.065 -11.182 -5.898 1.00 96.62 278 VAL A O 1
ATOM 2242 N N . LEU A 1 279 ? -8.928 -10.760 -4.013 1.00 96.31 279 LEU A N 1
ATOM 2243 C CA . LEU A 1 279 ? -8.690 -9.356 -4.344 1.00 96.31 279 LEU A CA 1
ATOM 2244 C C . LEU A 1 279 ? -7.799 -9.205 -5.586 1.00 96.31 279 LEU A C 1
ATOM 2246 O O . LEU A 1 279 ? -8.115 -8.389 -6.454 1.00 96.31 279 LEU A O 1
ATOM 2250 N N . ALA A 1 280 ? -6.736 -10.007 -5.712 1.00 93.19 280 ALA A N 1
ATOM 2251 C CA . ALA A 1 280 ? -5.796 -9.944 -6.835 1.00 93.19 280 ALA A CA 1
ATOM 2252 C C . ALA A 1 280 ? -6.404 -10.348 -8.190 1.00 93.19 280 ALA A C 1
ATOM 2254 O O . ALA A 1 280 ? -5.919 -9.888 -9.222 1.00 93.19 280 ALA A O 1
ATOM 2255 N N . ALA A 1 281 ? -7.446 -11.187 -8.192 1.00 95.50 281 ALA A N 1
ATOM 2256 C CA . ALA A 1 281 ? -8.136 -11.641 -9.402 1.00 95.50 281 ALA A CA 1
ATOM 2257 C C . ALA A 1 281 ? -9.472 -10.919 -9.666 1.00 95.50 281 ALA A C 1
ATOM 2259 O O . ALA A 1 281 ? -10.142 -11.198 -10.656 1.00 95.50 281 ALA A O 1
ATOM 2260 N N . SER A 1 282 ? -9.867 -9.983 -8.800 1.00 96.88 282 SER A N 1
ATOM 2261 C CA . SER A 1 282 ? -11.171 -9.307 -8.869 1.00 96.88 282 SER A CA 1
ATOM 2262 C C . SER A 1 282 ? -11.349 -8.364 -10.062 1.00 96.88 282 SER A C 1
ATOM 2264 O O . SER A 1 282 ? -12.467 -7.972 -10.371 1.00 96.88 282 SER A O 1
ATOM 2266 N N . GLY A 1 283 ? -10.260 -7.919 -10.693 1.00 96.81 283 GLY A N 1
ATOM 2267 C CA . GLY A 1 283 ? -10.281 -6.839 -11.675 1.00 96.81 283 GLY A CA 1
ATOM 2268 C C . GLY A 1 283 ? -10.285 -5.426 -11.074 1.00 96.81 283 GLY A C 1
ATOM 2269 O O . GLY A 1 283 ? -10.141 -4.469 -11.831 1.00 96.81 283 GLY A O 1
ATOM 2270 N N . HIS A 1 284 ? -10.391 -5.268 -9.751 1.00 95.75 284 HIS A N 1
ATOM 2271 C CA . HIS A 1 284 ? -10.545 -3.959 -9.094 1.00 95.75 284 HIS A CA 1
ATOM 2272 C C . HIS A 1 284 ? -9.342 -3.531 -8.251 1.00 95.75 284 HIS A C 1
ATOM 2274 O O . HIS A 1 284 ? -9.197 -2.343 -7.945 1.00 95.75 284 HIS A O 1
ATOM 2280 N N . PHE A 1 285 ? -8.458 -4.463 -7.887 1.00 95.81 285 PHE A N 1
ATOM 2281 C CA . PHE A 1 285 ? -7.393 -4.201 -6.922 1.00 95.81 285 PHE A CA 1
ATOM 2282 C C . PHE A 1 285 ? -6.017 -4.631 -7.425 1.00 95.81 285 PHE A C 1
ATOM 2284 O O . PHE A 1 285 ? -5.840 -5.655 -8.079 1.00 95.81 285 PHE A O 1
ATOM 2291 N N . HIS A 1 286 ? -5.014 -3.838 -7.068 1.00 92.38 286 HIS A N 1
ATOM 2292 C CA . HIS A 1 286 ? -3.610 -4.200 -7.142 1.00 92.38 286 HIS A CA 1
ATOM 2293 C C . HIS A 1 286 ? -3.116 -4.590 -5.747 1.00 92.38 286 HIS A C 1
ATOM 2295 O O . HIS A 1 286 ? -3.187 -3.780 -4.818 1.00 92.38 286 HIS A O 1
ATOM 2301 N N . LEU A 1 287 ? -2.593 -5.807 -5.610 1.00 90.69 287 LEU A N 1
ATOM 2302 C CA . LEU A 1 287 ? -2.004 -6.301 -4.367 1.00 90.69 287 LEU A CA 1
ATOM 2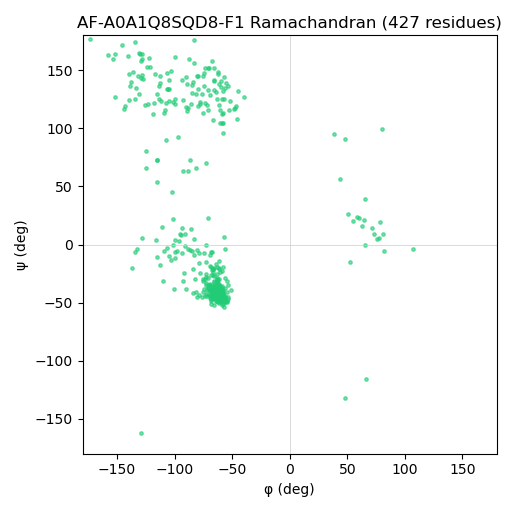303 C C . LEU A 1 287 ? -0.599 -5.718 -4.174 1.00 90.69 287 LEU A C 1
ATOM 2305 O O . LEU A 1 287 ? 0.282 -5.934 -5.011 1.00 90.69 287 LEU A O 1
ATOM 2309 N N . LEU A 1 288 ? -0.367 -4.994 -3.076 1.00 87.81 288 LEU A N 1
ATOM 2310 C CA . LEU A 1 288 ? 0.952 -4.428 -2.796 1.00 87.81 288 LEU A CA 1
ATOM 2311 C C . LEU A 1 288 ? 1.891 -5.491 -2.197 1.00 87.81 288 LEU A C 1
ATOM 2313 O O . LEU A 1 288 ? 1.441 -6.347 -1.434 1.00 87.81 288 LEU A O 1
ATOM 2317 N N . PRO A 1 289 ? 3.205 -5.456 -2.500 1.00 84.06 289 PRO A N 1
ATOM 2318 C CA . PRO A 1 289 ? 4.163 -6.386 -1.906 1.00 84.06 289 PRO A CA 1
ATOM 2319 C C . PRO A 1 289 ? 4.178 -6.286 -0.377 1.00 84.06 289 PRO A C 1
ATOM 2321 O O . PRO A 1 289 ? 4.391 -5.206 0.181 1.00 84.06 289 PRO A O 1
ATOM 2324 N N . ARG A 1 290 ? 3.979 -7.425 0.289 1.00 77.00 290 ARG A N 1
ATOM 2325 C CA . ARG A 1 290 ? 3.889 -7.521 1.751 1.00 77.00 290 ARG A CA 1
ATOM 2326 C C . ARG A 1 290 ? 5.278 -7.599 2.399 1.00 77.00 290 ARG A C 1
ATOM 2328 O O . ARG A 1 290 ? 6.253 -8.020 1.764 1.00 77.00 290 ARG A O 1
ATOM 2335 N N . ARG A 1 291 ? 5.371 -7.201 3.668 1.00 71.25 291 ARG A N 1
ATOM 2336 C CA . ARG A 1 291 ? 6.424 -7.642 4.599 1.00 71.25 291 ARG A CA 1
ATOM 2337 C C . ARG A 1 291 ? 5.775 -8.618 5.583 1.00 71.25 291 ARG A C 1
ATOM 2339 O O . ARG A 1 291 ? 4.570 -8.543 5.804 1.00 71.25 291 ARG A O 1
ATOM 2346 N N . ALA A 1 292 ? 6.514 -9.607 6.070 1.00 60.88 292 ALA A N 1
ATOM 2347 C CA . ALA A 1 292 ? 5.919 -10.689 6.855 1.00 60.88 292 ALA A CA 1
ATOM 2348 C C . ALA A 1 292 ? 5.144 -10.156 8.081 1.00 60.88 292 ALA A C 1
ATOM 2350 O O . ALA A 1 292 ? 5.648 -9.301 8.802 1.00 60.88 292 ALA A O 1
ATOM 2351 N N . GLY A 1 293 ? 3.932 -10.676 8.322 1.00 61.06 293 GLY A N 1
ATOM 2352 C CA . GLY A 1 293 ? 3.138 -10.371 9.522 1.00 61.06 293 GLY A CA 1
ATOM 2353 C C . GLY A 1 293 ? 2.390 -9.029 9.529 1.00 61.06 293 GLY A C 1
ATOM 2354 O O . GLY A 1 293 ? 2.029 -8.563 10.609 1.00 61.06 293 GLY A O 1
ATOM 2355 N N . ASP A 1 294 ? 2.170 -8.420 8.358 1.00 68.19 294 ASP A N 1
ATOM 2356 C CA . ASP A 1 294 ? 1.550 -7.095 8.199 1.00 68.19 294 ASP A CA 1
ATOM 2357 C C . ASP A 1 294 ? 0.063 -7.129 7.818 1.00 68.19 294 ASP A C 1
ATOM 2359 O O . ASP A 1 294 ? -0.407 -8.097 7.222 1.00 68.19 294 ASP A O 1
ATOM 2363 N N . CYS A 1 295 ? -0.625 -6.007 8.042 1.00 86.00 295 CYS A N 1
ATOM 2364 C CA . CYS A 1 295 ? -1.849 -5.622 7.336 1.00 86.00 295 CYS A CA 1
ATOM 2365 C C . CYS A 1 295 ? -1.722 -5.846 5.815 1.00 86.00 295 CYS A C 1
ATOM 2367 O O . CYS A 1 295 ? -0.721 -5.461 5.192 1.00 86.00 295 CYS A O 1
ATOM 2369 N N . LEU A 1 296 ? -2.737 -6.478 5.222 1.00 90.62 296 LEU A N 1
ATOM 2370 C CA . LEU A 1 296 ? -2.805 -6.703 3.786 1.00 90.62 296 LEU A CA 1
ATOM 2371 C C . LEU A 1 296 ? -3.171 -5.387 3.103 1.00 90.62 296 LEU A C 1
ATOM 2373 O O . LEU A 1 296 ? -4.287 -4.894 3.237 1.00 90.62 296 LEU A O 1
ATOM 2377 N N . ARG A 1 297 ? -2.235 -4.829 2.334 1.00 91.00 297 ARG A N 1
ATOM 2378 C CA . ARG A 1 297 ? -2.469 -3.575 1.617 1.00 91.00 297 ARG A CA 1
ATOM 2379 C C . ARG A 1 297 ? -2.808 -3.823 0.166 1.00 91.00 297 ARG A C 1
ATOM 2381 O O . ARG A 1 297 ? -2.027 -4.419 -0.584 1.00 91.00 297 ARG A O 1
ATOM 2388 N N . VAL A 1 298 ? -3.938 -3.281 -0.252 1.00 93.19 298 VAL A N 1
ATOM 2389 C CA . VAL A 1 298 ? -4.352 -3.268 -1.650 1.00 93.19 298 VAL A CA 1
ATOM 2390 C C . VAL A 1 298 ? -4.574 -1.844 -2.118 1.00 93.19 298 VAL A C 1
ATOM 2392 O O . VAL A 1 298 ? -4.720 -0.904 -1.342 1.00 93.19 298 VAL A O 1
ATOM 2395 N N . LYS A 1 299 ? -4.557 -1.663 -3.431 1.00 92.75 299 LYS A N 1
ATOM 2396 C CA . LYS A 1 299 ? -4.870 -0.387 -4.052 1.00 92.75 299 LYS A CA 1
ATOM 2397 C C . LYS A 1 299 ? -5.963 -0.594 -5.073 1.00 92.75 299 LYS A C 1
ATOM 2399 O O . LYS A 1 299 ? -5.763 -1.348 -6.023 1.00 92.75 299 LYS A O 1
ATOM 2404 N N . HIS A 1 300 ? -7.091 0.079 -4.901 1.00 94.81 300 HIS A N 1
ATOM 2405 C CA . HIS A 1 300 ? -8.121 0.094 -5.925 1.00 94.81 300 HIS A CA 1
ATOM 2406 C C . HIS A 1 300 ? -7.571 0.740 -7.206 1.00 94.81 300 HIS A C 1
ATOM 2408 O O . HIS A 1 300 ? -6.736 1.652 -7.142 1.00 94.81 300 HIS A O 1
ATOM 2414 N N . LEU A 1 301 ? -8.015 0.291 -8.384 1.00 91.25 301 LEU A N 1
ATOM 2415 C CA . LEU A 1 301 ? -7.462 0.768 -9.658 1.00 91.25 301 LEU A CA 1
ATOM 2416 C C . LEU A 1 301 ? -7.660 2.273 -9.881 1.00 91.25 301 LEU A C 1
ATOM 2418 O O . LEU A 1 301 ? -6.894 2.872 -10.631 1.00 91.25 301 LEU A O 1
ATOM 2422 N N . ASN A 1 302 ? -8.606 2.917 -9.190 1.00 87.44 302 ASN A N 1
ATOM 2423 C CA . ASN A 1 302 ? -8.755 4.379 -9.193 1.00 87.44 302 ASN A CA 1
ATOM 2424 C C . ASN A 1 302 ? -7.690 5.138 -8.373 1.00 87.44 302 ASN A C 1
ATOM 2426 O O . ASN A 1 302 ? -7.643 6.365 -8.441 1.00 87.44 302 ASN A O 1
ATOM 2430 N N . GLY A 1 303 ? -6.837 4.435 -7.626 1.00 85.25 303 GLY A N 1
ATOM 2431 C CA . GLY A 1 303 ? -5.723 5.006 -6.879 1.00 85.25 303 GLY A CA 1
ATOM 2432 C C . GLY A 1 303 ? -5.890 5.063 -5.357 1.00 85.25 303 GLY A C 1
ATOM 2433 O O . GLY A 1 303 ? -4.924 5.443 -4.694 1.00 85.25 303 GLY A O 1
ATOM 2434 N N . ILE A 1 304 ? -7.042 4.677 -4.804 1.00 88.38 304 ILE A N 1
ATOM 2435 C CA . ILE A 1 304 ? -7.277 4.648 -3.351 1.00 88.38 304 ILE A CA 1
ATOM 2436 C C . ILE A 1 304 ? -6.588 3.437 -2.717 1.00 88.38 304 ILE A C 1
ATOM 2438 O O . ILE A 1 304 ? -6.719 2.317 -3.212 1.00 88.38 304 ILE A O 1
ATOM 2442 N N . ALA A 1 305 ? -5.824 3.674 -1.651 1.00 91.81 305 ALA A N 1
ATOM 2443 C CA . ALA A 1 305 ? -5.228 2.617 -0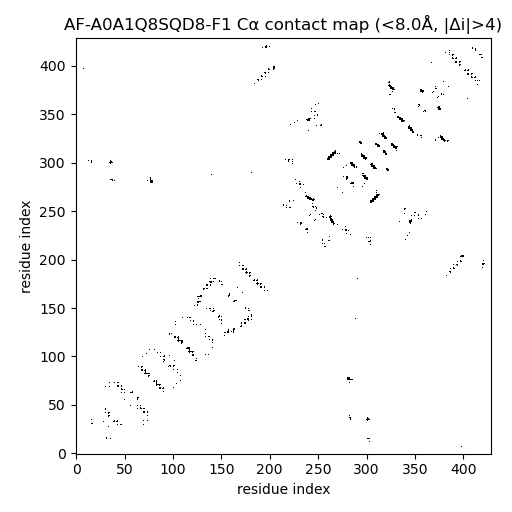.841 1.00 91.81 305 ALA A CA 1
ATOM 2444 C C . ALA A 1 305 ? -6.269 2.049 0.130 1.00 91.81 305 ALA A C 1
ATOM 2446 O O . ALA A 1 305 ? -7.133 2.783 0.602 1.00 91.81 305 ALA A O 1
ATOM 2447 N N . ILE A 1 306 ? -6.192 0.749 0.388 1.00 95.12 306 ILE A N 1
ATOM 2448 C CA . ILE A 1 306 ? -7.054 0.054 1.334 1.00 95.12 306 ILE A CA 1
ATOM 2449 C C . ILE A 1 306 ? -6.178 -0.849 2.195 1.00 95.12 306 ILE A C 1
ATOM 2451 O O . ILE A 1 306 ? -5.446 -1.693 1.663 1.00 95.12 306 ILE A O 1
ATOM 2455 N N . ASP A 1 307 ? -6.284 -0.671 3.501 1.00 94.31 307 ASP A N 1
ATOM 2456 C CA . ASP A 1 307 ? -5.627 -1.476 4.513 1.00 94.31 307 ASP A CA 1
ATOM 2457 C C . ASP A 1 307 ? -6.644 -2.502 5.053 1.00 94.31 307 ASP A C 1
ATOM 2459 O O . ASP A 1 307 ? -7.732 -2.161 5.522 1.00 94.31 307 ASP A O 1
ATOM 2463 N N . VAL A 1 308 ? -6.313 -3.790 4.910 1.00 95.81 308 VAL A N 1
ATOM 2464 C CA . VAL A 1 308 ? -7.144 -4.925 5.330 1.00 95.81 308 VAL A CA 1
ATOM 2465 C C . VAL A 1 308 ? -6.504 -5.601 6.541 1.00 95.81 308 VAL A C 1
ATOM 2467 O O . VAL A 1 308 ? -5.431 -6.209 6.449 1.00 95.81 308 VAL A O 1
ATOM 2470 N N . PHE A 1 309 ? -7.181 -5.510 7.683 1.00 94.88 309 PHE A N 1
ATOM 2471 C CA . PHE A 1 309 ? -6.701 -5.984 8.977 1.00 94.88 309 PHE A CA 1
ATOM 2472 C C . PHE A 1 309 ? -7.396 -7.277 9.406 1.00 94.88 309 PHE A C 1
ATOM 2474 O O . PHE A 1 309 ? -8.617 -7.322 9.566 1.00 94.88 309 PHE A O 1
ATOM 2481 N N . LEU A 1 310 ? -6.608 -8.321 9.665 1.00 94.50 310 LEU A N 1
ATOM 2482 C CA . LEU A 1 310 ? -7.107 -9.519 10.337 1.00 94.50 310 LEU A CA 1
ATOM 2483 C C . LEU A 1 310 ? -7.178 -9.290 11.850 1.00 94.50 310 LEU A C 1
ATOM 2485 O O . LEU A 1 310 ? -6.231 -8.766 12.439 1.00 94.50 310 LEU A O 1
ATOM 2489 N N . HIS A 1 311 ? -8.302 -9.687 12.445 1.00 95.81 311 HIS A N 1
ATOM 2490 C CA . HIS A 1 311 ? -8.612 -9.536 13.864 1.00 95.81 311 HIS A CA 1
ATOM 2491 C C . HIS A 1 311 ? -8.555 -10.890 14.572 1.00 95.81 311 HIS A C 1
ATOM 2493 O O . HIS A 1 311 ? -9.335 -11.801 14.280 1.00 95.81 311 HIS A O 1
ATOM 2499 N N . TYR A 1 312 ? -7.619 -11.019 15.505 1.00 94.50 312 TYR A N 1
ATOM 2500 C CA . TYR A 1 312 ? -7.299 -12.247 16.220 1.00 94.50 312 TYR A CA 1
ATOM 2501 C C . TYR A 1 312 ? -7.843 -12.191 17.641 1.00 94.50 312 TYR A C 1
ATOM 2503 O O . TYR A 1 312 ? -7.657 -11.195 18.334 1.00 94.50 312 TYR A O 1
ATOM 2511 N N . SER A 1 313 ? -8.494 -13.263 18.083 1.00 94.12 313 SER A N 1
ATOM 2512 C CA . SER A 1 313 ? -8.891 -13.415 19.483 1.00 94.12 313 SER A CA 1
ATOM 2513 C C . SER A 1 313 ? -7.705 -13.909 20.316 1.00 94.12 313 SER A C 1
ATOM 2515 O O . SER A 1 313 ? -7.070 -14.898 19.956 1.00 94.12 313 SER A O 1
ATOM 2517 N N . GLU A 1 314 ? -7.415 -13.239 21.428 1.00 92.94 314 GLU A N 1
ATOM 2518 C CA . GLU A 1 314 ? -6.337 -13.589 22.361 1.00 92.94 314 GLU A CA 1
ATOM 2519 C C . GLU A 1 314 ? -6.704 -13.110 23.772 1.00 92.94 314 GLU A C 1
ATOM 2521 O O . GLU A 1 314 ? -7.004 -11.935 23.942 1.00 92.94 314 GLU A O 1
ATOM 2526 N N . ASN A 1 315 ? -6.669 -13.998 24.776 1.00 86.94 315 ASN A N 1
ATOM 2527 C CA . ASN A 1 315 ? -6.830 -13.670 26.207 1.00 86.94 315 ASN A CA 1
ATOM 2528 C C . ASN A 1 315 ? -7.965 -12.667 26.519 1.00 86.94 315 ASN A C 1
ATOM 2530 O O . ASN A 1 315 ? -7.717 -11.615 27.103 1.00 86.94 315 ASN A O 1
ATOM 2534 N N . ASP A 1 316 ? -9.198 -12.980 26.108 1.00 91.50 316 ASP A N 1
ATOM 2535 C CA . ASP A 1 316 ? -10.381 -12.114 26.270 1.00 91.50 316 ASP A CA 1
ATOM 2536 C C . ASP A 1 316 ? -10.271 -10.725 25.619 1.00 91.50 316 ASP A C 1
ATOM 2538 O O . ASP A 1 316 ? -10.996 -9.802 25.980 1.00 91.50 316 ASP A O 1
ATOM 2542 N N . ALA A 1 317 ? -9.416 -10.580 24.609 1.00 95.44 317 ALA A N 1
ATOM 2543 C CA . ALA A 1 317 ? -9.328 -9.414 23.745 1.00 95.44 317 ALA A CA 1
ATOM 2544 C C . ALA A 1 317 ? -9.378 -9.824 22.268 1.00 95.44 317 ALA A C 1
ATOM 2546 O O . ALA A 1 317 ? -9.186 -10.985 21.891 1.00 95.44 317 ALA A O 1
ATOM 2547 N N . VAL A 1 318 ? -9.640 -8.844 21.410 1.00 96.62 318 VAL A N 1
ATOM 2548 C CA . VAL A 1 318 ? -9.489 -8.963 19.962 1.00 96.62 318 VAL A CA 1
ATOM 2549 C C . VAL A 1 318 ? -8.439 -7.960 19.531 1.00 96.62 318 VAL A C 1
ATOM 2551 O O . VAL A 1 318 ? -8.607 -6.765 19.759 1.00 96.62 318 VAL A O 1
ATOM 2554 N N . TRP A 1 319 ? -7.368 -8.423 18.897 1.00 95.25 319 TRP A N 1
ATOM 2555 C CA . TRP A 1 319 ? -6.315 -7.543 18.411 1.00 95.25 319 TRP A CA 1
ATOM 2556 C C . TRP A 1 319 ? -6.171 -7.591 16.900 1.00 95.25 319 TRP A C 1
ATOM 2558 O O . TRP A 1 319 ? -6.344 -8.624 16.253 1.00 95.25 319 TRP A O 1
ATOM 2568 N N . HIS A 1 320 ? -5.805 -6.453 16.332 1.00 94.38 320 HIS A N 1
ATOM 2569 C CA . HIS A 1 320 ? -5.310 -6.353 14.967 1.00 94.38 320 HIS A CA 1
ATOM 2570 C C . HIS A 1 320 ? -4.022 -5.534 14.973 1.00 94.38 320 HIS A C 1
ATOM 2572 O O . HIS A 1 320 ? -3.678 -4.893 15.963 1.00 94.38 320 HIS A O 1
ATOM 2578 N N . GLY A 1 321 ? -3.242 -5.574 13.898 1.00 90.38 321 GLY A N 1
ATOM 2579 C CA . GLY A 1 321 ? -1.955 -4.891 13.921 1.00 90.38 321 GLY A CA 1
ATOM 2580 C C . GLY A 1 321 ? -1.213 -4.872 12.602 1.00 90.38 321 GLY A C 1
ATOM 2581 O O . GLY A 1 321 ? -1.624 -5.459 11.602 1.00 90.38 321 GLY A O 1
ATOM 2582 N N . GLY A 1 322 ? -0.073 -4.191 12.631 1.00 86.44 322 GLY A N 1
ATOM 2583 C CA . GLY A 1 322 ? 0.935 -4.234 11.579 1.00 86.44 322 GLY A CA 1
ATOM 2584 C C . GLY A 1 322 ? 2.324 -4.520 12.146 1.00 86.44 322 GLY A C 1
ATOM 2585 O O . GLY A 1 322 ? 2.479 -4.958 13.286 1.00 86.44 322 GLY A O 1
ATOM 2586 N N . THR A 1 323 ? 3.361 -4.225 11.362 1.00 86.06 323 THR A N 1
ATOM 2587 C CA . THR A 1 323 ? 4.765 -4.396 11.781 1.00 86.06 323 THR A CA 1
ATOM 2588 C C . THR A 1 323 ? 5.111 -3.585 13.033 1.00 86.06 323 THR A C 1
ATOM 2590 O O . THR A 1 323 ? 5.879 -4.036 13.875 1.00 86.06 323 THR A O 1
ATOM 2593 N N . LYS A 1 324 ? 4.544 -2.376 13.144 1.00 89.19 324 LYS A N 1
ATOM 2594 C CA . LYS A 1 324 ? 4.885 -1.386 14.178 1.00 89.19 324 LYS A CA 1
ATOM 2595 C C . LYS A 1 324 ? 4.209 -1.649 15.519 1.00 89.19 324 LYS A C 1
ATOM 2597 O O . LYS A 1 324 ? 4.851 -1.513 16.555 1.00 89.19 324 LYS A O 1
ATOM 2602 N N . ALA A 1 325 ? 2.917 -1.957 15.489 1.00 91.75 325 ALA A N 1
ATOM 2603 C CA . ALA A 1 325 ? 2.068 -1.990 16.670 1.00 91.75 325 ALA A CA 1
ATOM 2604 C C . ALA A 1 325 ? 0.890 -2.950 16.491 1.00 91.75 325 ALA A C 1
ATOM 2606 O O . ALA A 1 325 ? 0.511 -3.282 15.359 1.00 91.75 325 ALA A O 1
ATOM 2607 N N . ARG A 1 326 ? 0.331 -3.363 17.627 1.00 93.81 326 ARG A N 1
ATOM 2608 C CA . ARG A 1 326 ? -0.956 -4.048 17.758 1.00 93.81 326 ARG A CA 1
ATOM 2609 C C . ARG A 1 326 ? -1.929 -3.133 18.488 1.00 93.81 326 ARG A C 1
ATOM 2611 O O . ARG A 1 326 ? -1.509 -2.408 19.379 1.00 93.81 326 ARG A O 1
ATOM 2618 N N . TRP A 1 327 ? -3.197 -3.185 18.120 1.00 95.62 327 TRP A N 1
ATOM 2619 C CA . TRP A 1 327 ? -4.287 -2.495 18.799 1.00 95.62 327 TRP A CA 1
ATOM 2620 C C . TRP A 1 327 ? -5.229 -3.535 19.382 1.00 95.62 327 TRP A C 1
ATOM 2622 O O . TRP A 1 327 ? -5.634 -4.445 18.657 1.00 95.62 327 TRP A O 1
ATOM 2632 N N . TYR A 1 328 ? -5.555 -3.403 20.665 1.00 96.31 328 TYR A N 1
ATOM 2633 C CA . TYR A 1 328 ? -6.419 -4.341 21.382 1.00 96.31 328 TYR A CA 1
ATOM 2634 C C . TYR A 1 328 ? -7.788 -3.719 21.634 1.00 96.31 328 TYR A C 1
ATOM 2636 O O . TYR A 1 328 ? -7.906 -2.580 22.077 1.00 96.31 328 TYR A O 1
ATOM 2644 N N . ASN A 1 329 ? -8.836 -4.478 21.372 1.00 97.31 329 ASN A N 1
ATOM 2645 C CA . ASN A 1 329 ? -10.210 -4.097 21.636 1.00 97.31 329 ASN A CA 1
ATOM 2646 C C . ASN A 1 329 ? -10.869 -5.154 22.525 1.00 97.31 329 ASN A C 1
ATOM 2648 O O . ASN A 1 329 ? -10.502 -6.334 22.480 1.00 97.31 329 ASN A O 1
ATOM 2652 N N . SER A 1 330 ? -11.870 -4.750 23.306 1.00 97.38 330 SER A N 1
ATOM 2653 C CA . SER A 1 330 ? -12.713 -5.714 24.022 1.00 97.38 330 SER A CA 1
ATOM 2654 C C . SER A 1 330 ? -13.461 -6.602 23.017 1.00 97.38 330 SER A C 1
ATOM 2656 O O . SER A 1 330 ? -13.839 -6.102 21.956 1.00 97.38 330 SER A O 1
ATOM 2658 N N . PRO A 1 331 ? -13.768 -7.877 23.323 1.00 97.00 331 PRO A N 1
ATOM 2659 C CA . PRO A 1 331 ? -14.490 -8.759 22.411 1.00 97.00 331 PRO A CA 1
ATOM 2660 C C . PRO A 1 331 ? -15.810 -8.148 21.923 1.00 97.00 331 PRO A C 1
ATOM 2662 O O . PRO A 1 331 ? -16.571 -7.556 22.698 1.00 97.00 331 PRO A O 1
ATOM 2665 N N . PHE A 1 332 ? -16.082 -8.282 20.625 1.00 97.12 332 PHE A N 1
ATOM 2666 C CA . PHE A 1 332 ? -17.244 -7.689 19.965 1.00 97.12 332 PHE A CA 1
ATOM 2667 C C . PHE A 1 332 ? -17.870 -8.644 18.942 1.00 97.12 332 PHE A C 1
ATOM 2669 O O . PHE A 1 332 ? -17.173 -9.412 18.281 1.00 97.12 332 PHE A O 1
ATOM 2676 N N . GLY A 1 333 ? -19.196 -8.571 18.803 1.00 97.12 333 GLY A N 1
ATOM 2677 C CA . GLY A 1 333 ? -19.925 -9.123 17.663 1.00 97.12 333 GLY A CA 1
ATOM 2678 C C . GLY A 1 333 ? -19.917 -8.165 16.469 1.00 97.12 333 GLY A C 1
ATOM 2679 O O . GLY A 1 333 ? -19.433 -7.035 16.562 1.00 97.12 333 GLY A O 1
ATOM 2680 N N . LEU A 1 334 ? -20.483 -8.600 15.343 1.00 98.19 334 LEU A N 1
ATOM 2681 C CA . LEU A 1 334 ? -20.676 -7.758 14.160 1.00 98.19 334 LEU A CA 1
ATOM 2682 C C . LEU A 1 334 ? -22.165 -7.504 13.921 1.00 98.19 334 LEU A C 1
ATOM 2684 O O . LEU A 1 334 ? -22.973 -8.429 13.990 1.00 98.19 334 LEU A O 1
ATOM 2688 N N . THR A 1 335 ? -22.508 -6.271 13.555 1.00 98.31 335 THR A N 1
ATOM 2689 C CA . THR A 1 335 ? -23.857 -5.868 13.130 1.00 98.31 335 THR A CA 1
ATOM 2690 C C . THR A 1 335 ? -23.808 -5.133 11.790 1.00 98.31 335 THR A C 1
ATOM 2692 O O . THR A 1 335 ? -22.750 -4.654 11.382 1.00 98.31 335 THR A O 1
ATOM 2695 N N . GLU A 1 336 ? -24.928 -5.067 11.069 1.00 98.19 336 GLU A N 1
ATOM 2696 C CA . GLU A 1 336 ? -25.007 -4.334 9.800 1.00 98.19 336 GLU A CA 1
ATOM 2697 C C . GLU A 1 336 ? -25.507 -2.900 10.007 1.00 98.19 336 GLU A C 1
ATOM 2699 O O . GLU A 1 336 ? -26.446 -2.650 10.760 1.00 98.19 336 GLU A O 1
ATOM 2704 N N . THR A 1 337 ? -24.937 -1.965 9.249 1.00 98.19 337 THR A N 1
ATOM 2705 C CA . THR A 1 337 ? -25.429 -0.589 9.127 1.00 98.19 337 THR A CA 1
ATOM 2706 C C . THR A 1 337 ? -25.568 -0.179 7.660 1.00 98.19 337 THR A C 1
ATOM 2708 O O . THR A 1 337 ? -24.932 -0.760 6.773 1.00 98.19 337 THR A O 1
ATOM 2711 N N . LEU A 1 338 ? -26.410 0.823 7.391 1.00 98.25 338 LEU A N 1
ATOM 2712 C CA . LEU A 1 338 ? -26.515 1.450 6.075 1.00 98.25 338 LEU A CA 1
ATOM 2713 C C . LEU A 1 338 ? -25.512 2.601 5.988 1.00 98.25 338 LEU A C 1
ATOM 2715 O O . LEU A 1 338 ? -25.638 3.601 6.690 1.00 98.25 338 LEU A O 1
ATOM 2719 N N . PHE A 1 339 ? -24.553 2.495 5.075 1.00 97.88 339 PHE A N 1
ATOM 2720 C CA . PHE A 1 339 ? -23.546 3.527 4.853 1.00 97.88 339 PHE A CA 1
ATOM 2721 C C . PHE A 1 339 ? -23.308 3.703 3.354 1.00 97.88 339 PHE A C 1
ATOM 2723 O O . PHE A 1 339 ? -23.266 2.734 2.605 1.00 97.88 339 PHE A O 1
ATOM 2730 N N . LEU A 1 340 ? -23.221 4.948 2.871 1.00 95.12 340 LEU A N 1
ATOM 2731 C CA . LEU A 1 340 ? -23.050 5.262 1.440 1.00 95.12 340 LEU A CA 1
ATOM 2732 C C . LEU A 1 340 ? -24.062 4.555 0.502 1.00 95.12 340 LEU A C 1
ATOM 2734 O O . LEU A 1 340 ? -23.771 4.323 -0.673 1.00 95.12 340 LEU A O 1
ATOM 2738 N N . GLY A 1 341 ? -25.253 4.212 1.005 1.00 96.31 341 GLY A N 1
ATOM 2739 C CA . GLY A 1 341 ? -26.308 3.522 0.255 1.00 96.31 341 GLY A CA 1
ATOM 2740 C C . GLY A 1 341 ? -26.150 2.001 0.126 1.00 96.31 341 GLY A C 1
ATOM 2741 O O . GLY A 1 341 ? -26.900 1.395 -0.631 1.00 96.31 341 GLY A O 1
ATOM 2742 N N . GLU A 1 342 ? -25.205 1.375 0.834 1.00 97.69 342 GLU A N 1
ATOM 2743 C CA . GLU A 1 342 ? -25.016 -0.084 0.877 1.00 97.69 342 GLU A CA 1
ATOM 2744 C C . GLU A 1 342 ? -24.921 -0.593 2.321 1.00 97.69 342 GLU A C 1
ATOM 2746 O O . GLU A 1 342 ? -24.737 0.186 3.257 1.00 97.69 342 GLU A O 1
ATOM 2751 N N . ARG A 1 343 ? -25.081 -1.908 2.508 1.00 98.38 343 ARG A N 1
ATOM 2752 C CA . ARG A 1 343 ? -24.931 -2.547 3.820 1.00 98.38 343 ARG A CA 1
ATOM 2753 C C . ARG A 1 343 ? -23.470 -2.880 4.095 1.00 98.38 343 ARG A C 1
ATOM 2755 O O . ARG A 1 343 ? -22.811 -3.526 3.273 1.00 98.38 343 ARG A O 1
ATOM 2762 N N . PHE A 1 344 ? -23.001 -2.484 5.270 1.00 98.62 344 PHE A N 1
ATOM 2763 C CA . PHE A 1 344 ? -21.654 -2.754 5.763 1.00 98.62 344 PHE A CA 1
ATOM 2764 C C . PHE A 1 344 ? -21.726 -3.392 7.145 1.00 98.62 344 PHE A C 1
ATOM 2766 O O . PHE A 1 344 ? -22.573 -3.006 7.949 1.00 98.62 344 PHE A O 1
ATOM 2773 N N . TRP A 1 345 ? -20.836 -4.348 7.420 1.00 98.75 345 TRP A N 1
ATOM 2774 C CA . TRP A 1 345 ? -20.636 -4.822 8.786 1.00 98.75 345 TRP A CA 1
ATOM 2775 C C . TRP A 1 345 ? -19.837 -3.785 9.581 1.00 98.75 345 TRP A C 1
ATOM 2777 O O . TRP A 1 345 ? -18.946 -3.127 9.042 1.00 98.75 345 TRP A O 1
ATOM 2787 N N . ILE A 1 346 ? -20.144 -3.655 10.863 1.00 98.69 346 ILE A N 1
ATOM 2788 C CA . ILE A 1 346 ? -19.415 -2.859 11.853 1.00 98.69 346 ILE A CA 1
ATOM 2789 C C . ILE A 1 346 ? -19.369 -3.638 13.178 1.00 98.69 346 ILE A C 1
ATOM 2791 O O . ILE A 1 346 ? -20.177 -4.557 13.358 1.00 98.69 346 ILE A O 1
ATOM 2795 N N . PRO A 1 347 ? -18.476 -3.293 14.119 1.00 98.38 347 PRO A N 1
ATOM 2796 C CA . PRO A 1 347 ? -18.562 -3.796 15.491 1.00 98.38 347 PRO A CA 1
ATOM 2797 C C . PRO A 1 347 ? -19.935 -3.482 16.118 1.00 98.38 347 PRO A C 1
ATOM 2799 O O . PRO A 1 347 ? -20.450 -2.385 15.928 1.00 98.38 347 PRO A O 1
ATOM 2802 N N . GLU A 1 348 ? -20.528 -4.422 16.863 1.00 97.31 348 GLU A N 1
ATOM 2803 C CA . GLU A 1 348 ? -21.882 -4.308 17.453 1.00 97.31 348 GLU A CA 1
ATOM 2804 C C . GLU A 1 348 ? -22.033 -3.148 18.455 1.00 97.31 348 GLU A C 1
ATOM 2806 O O . GLU A 1 348 ? -23.102 -2.552 18.549 1.00 97.31 348 GLU A O 1
ATOM 2811 N N . ALA A 1 349 ? -20.953 -2.784 19.151 1.00 96.75 349 ALA A N 1
ATOM 2812 C CA . ALA A 1 349 ? -20.865 -1.604 20.013 1.00 96.75 349 ALA A CA 1
ATOM 2813 C C . ALA A 1 349 ? -19.829 -0.619 19.435 1.00 96.75 349 ALA A C 1
ATOM 2815 O O . ALA A 1 349 ? -18.710 -0.524 19.958 1.00 96.75 349 ALA A O 1
ATOM 2816 N N . PRO A 1 350 ? -20.146 0.071 18.323 1.00 97.75 350 PRO A N 1
ATOM 2817 C CA . PRO A 1 350 ? -19.156 0.833 17.570 1.00 97.75 350 PRO A CA 1
ATOM 2818 C C . PRO A 1 350 ? -18.597 2.016 18.368 1.00 97.75 350 PRO A C 1
ATOM 2820 O O . PRO A 1 350 ? -17.424 2.344 18.218 1.00 97.75 350 PRO A O 1
ATOM 2823 N N . GLU A 1 351 ? -19.377 2.626 19.263 1.00 97.94 351 GLU A N 1
ATOM 2824 C CA . GLU A 1 351 ? -18.910 3.713 20.126 1.00 97.94 351 GLU A CA 1
ATOM 2825 C C . GLU A 1 351 ? -17.851 3.241 21.122 1.00 97.94 351 GLU A C 1
ATOM 2827 O O . GLU A 1 351 ? -16.875 3.959 21.327 1.00 97.94 351 GLU A O 1
ATOM 2832 N N . ARG A 1 352 ? -18.011 2.037 21.694 1.00 98.00 352 ARG A N 1
ATOM 2833 C CA . ARG A 1 352 ? -17.010 1.433 22.587 1.00 98.00 352 ARG A CA 1
ATOM 2834 C C . ARG A 1 352 ? -15.730 1.120 21.820 1.00 98.00 352 ARG A C 1
ATOM 2836 O O . ARG A 1 352 ? -14.649 1.453 22.285 1.00 98.00 352 ARG A O 1
ATOM 2843 N N . TYR A 1 353 ? -15.861 0.527 20.632 1.00 97.75 353 TYR A N 1
ATOM 2844 C CA . TYR A 1 353 ? -14.718 0.244 19.760 1.00 97.75 353 TYR A CA 1
ATOM 2845 C C . TYR A 1 353 ? -13.935 1.533 19.451 1.00 97.75 353 TYR A C 1
ATOM 2847 O O . TYR A 1 353 ? -12.724 1.594 19.635 1.00 97.75 353 TYR A O 1
ATOM 2855 N N . LEU A 1 354 ? -14.630 2.607 19.055 1.00 98.00 354 LEU A N 1
ATOM 2856 C CA . LEU A 1 354 ? -14.003 3.901 18.770 1.00 98.00 354 LEU A CA 1
ATOM 2857 C C . LEU A 1 354 ? -13.406 4.570 20.017 1.00 98.00 354 LEU A C 1
ATOM 2859 O O . LEU A 1 354 ? -12.353 5.194 19.911 1.00 98.00 354 LEU A O 1
ATOM 2863 N N . GLU A 1 355 ? -14.035 4.444 21.184 1.00 97.75 355 GLU A N 1
ATOM 2864 C CA . GLU A 1 355 ? -13.494 4.954 22.449 1.00 97.75 355 GLU A CA 1
ATOM 2865 C C . GLU A 1 355 ? -12.195 4.243 22.842 1.00 97.75 355 GLU A C 1
ATOM 2867 O O . GLU A 1 355 ? -11.217 4.903 23.185 1.00 97.75 355 GLU A O 1
ATOM 2872 N N . GLU A 1 356 ? -12.124 2.922 22.681 1.00 96.94 356 GLU A N 1
ATOM 2873 C CA . GLU A 1 356 ? -10.888 2.158 22.887 1.00 96.94 356 GLU A CA 1
ATOM 2874 C C . GLU A 1 356 ? -9.779 2.584 21.907 1.00 96.94 356 GLU A C 1
ATOM 2876 O O . GLU A 1 356 ? -8.612 2.649 22.287 1.00 96.94 356 GLU A O 1
ATOM 2881 N N . ASN A 1 357 ? -10.119 2.918 20.656 1.00 95.06 357 ASN A N 1
ATOM 2882 C CA . ASN A 1 357 ? -9.131 3.322 19.650 1.00 95.06 357 ASN A CA 1
ATOM 2883 C C . ASN A 1 357 ? -8.700 4.792 19.724 1.00 95.06 357 ASN A C 1
ATOM 2885 O O . ASN A 1 357 ? -7.582 5.101 19.320 1.00 95.06 357 ASN A O 1
ATOM 2889 N N . TYR A 1 358 ? -9.553 5.705 20.186 1.00 95.38 358 TYR A N 1
ATOM 2890 C CA . TYR A 1 358 ? -9.320 7.149 20.044 1.00 95.38 358 TYR A CA 1
ATOM 2891 C C . TYR A 1 358 ? -9.580 7.961 21.324 1.00 95.38 358 TYR A C 1
ATOM 2893 O O . TYR A 1 358 ? -9.318 9.163 21.332 1.00 95.38 358 TYR A O 1
ATOM 2901 N N . GLY A 1 359 ? -10.097 7.357 22.397 1.00 94.69 359 GLY A N 1
ATOM 2902 C CA . GLY A 1 359 ? -10.557 8.083 23.582 1.00 94.69 359 GLY A CA 1
ATOM 2903 C C . GLY A 1 359 ? -11.777 8.949 23.258 1.00 94.69 359 GLY A C 1
ATOM 2904 O O . GLY A 1 359 ? -12.823 8.430 22.864 1.00 94.69 359 GLY A O 1
ATOM 2905 N N . ASP A 1 360 ? -11.645 10.276 23.368 1.00 94.50 360 ASP A N 1
ATOM 2906 C CA . ASP A 1 360 ? -12.685 11.226 22.941 1.00 94.50 360 ASP A CA 1
ATOM 2907 C C . ASP A 1 360 ? -12.777 11.319 21.405 1.00 94.50 360 ASP A C 1
ATOM 2909 O O . ASP A 1 360 ? -12.428 12.315 20.770 1.00 94.50 360 ASP A O 1
ATOM 2913 N N . TRP A 1 361 ? -13.276 10.250 20.786 1.00 94.62 361 TRP A N 1
ATOM 2914 C CA . TRP A 1 361 ? -13.386 10.099 19.335 1.00 94.62 361 TRP A CA 1
ATOM 2915 C C . TRP A 1 361 ? -14.336 11.110 18.676 1.00 94.62 361 TRP A C 1
ATOM 2917 O O . TRP A 1 361 ? -14.302 11.304 17.452 1.00 94.62 361 TRP A O 1
ATOM 2927 N N . ARG A 1 362 ? -15.196 11.765 19.465 1.00 93.69 362 ARG A N 1
ATOM 2928 C CA . ARG A 1 362 ? -16.144 12.776 18.978 1.00 93.69 362 ARG A CA 1
ATOM 2929 C C . ARG A 1 362 ? -15.443 14.083 18.626 1.00 93.69 362 ARG A C 1
ATOM 2931 O O . ARG A 1 362 ? -15.887 14.756 17.696 1.00 93.69 362 ARG A O 1
ATOM 2938 N N . THR A 1 363 ? -14.337 14.401 19.293 1.00 92.81 363 THR A N 1
ATOM 2939 C CA . THR A 1 363 ? -13.547 15.606 19.034 1.00 92.81 363 THR A CA 1
ATOM 2940 C C . THR A 1 363 ? -12.463 15.324 17.982 1.00 92.81 363 THR A C 1
ATOM 2942 O O . THR A 1 363 ? -11.589 14.487 18.199 1.00 92.81 363 THR A O 1
ATOM 2945 N N . PRO A 1 364 ? -12.474 15.989 16.809 1.00 90.38 364 PRO A N 1
ATOM 2946 C CA . PRO A 1 364 ? -11.462 15.757 15.781 1.00 90.38 364 PRO A CA 1
ATOM 2947 C C . PRO A 1 364 ? -10.054 16.185 16.218 1.00 90.38 364 PRO A C 1
ATOM 2949 O O . PRO A 1 364 ? -9.850 17.314 16.661 1.00 90.38 364 PRO A O 1
ATOM 2952 N N . ILE A 1 365 ? -9.066 15.316 15.990 1.00 87.62 365 ILE A N 1
ATOM 2953 C CA . ILE A 1 365 ? -7.640 15.604 16.194 1.00 87.62 365 ILE A CA 1
ATOM 2954 C C . ILE A 1 365 ? -6.967 15.737 14.824 1.00 87.62 365 ILE A C 1
ATOM 2956 O O . ILE A 1 365 ? -7.002 14.812 14.015 1.00 87.62 365 ILE A O 1
ATOM 2960 N N . VAL A 1 366 ? -6.355 16.895 14.553 1.00 80.31 366 VAL A N 1
ATOM 2961 C CA . VAL A 1 366 ? -5.786 17.223 13.229 1.00 80.31 366 VAL A CA 1
ATOM 2962 C C . VAL A 1 366 ? -4.496 16.447 12.947 1.00 80.31 366 VAL A C 1
ATOM 2964 O O . VAL A 1 366 ? -4.337 15.890 11.864 1.00 80.31 366 VAL A O 1
ATOM 2967 N N . ASN A 1 367 ? -3.593 16.374 13.927 1.00 83.38 367 ASN A N 1
ATOM 2968 C CA . ASN A 1 367 ? -2.276 15.748 13.786 1.00 83.38 367 ASN A CA 1
ATOM 2969 C C . ASN A 1 367 ? -2.232 14.355 14.424 1.00 83.38 367 ASN A C 1
ATOM 2971 O O . ASN A 1 367 ? -1.289 14.041 15.144 1.00 83.38 367 ASN A O 1
ATOM 2975 N N . PHE A 1 368 ? -3.252 13.532 14.179 1.00 89.19 368 PHE A N 1
ATOM 2976 C CA . PHE A 1 368 ? -3.353 12.189 14.753 1.00 89.19 368 PHE A CA 1
ATOM 2977 C C . PHE A 1 368 ? -2.333 11.216 14.135 1.00 89.19 368 PHE A C 1
ATOM 2979 O O . PHE A 1 368 ? -2.186 11.124 12.911 1.00 89.19 368 PHE A O 1
ATOM 2986 N N . ASP A 1 369 ? -1.640 10.455 14.976 1.00 91.75 369 ASP A N 1
ATOM 2987 C CA . ASP A 1 369 ? -0.796 9.334 14.584 1.00 91.75 369 ASP A CA 1
ATOM 2988 C C . ASP A 1 369 ? -1.311 8.038 15.207 1.00 91.75 369 ASP A C 1
ATOM 2990 O O . ASP A 1 369 ? -1.200 7.826 16.410 1.00 91.75 369 ASP A O 1
ATOM 2994 N N . SER A 1 370 ? -1.817 7.132 14.368 1.00 89.06 370 SER A N 1
ATOM 2995 C CA . SER A 1 370 ? -2.435 5.880 14.816 1.00 89.06 370 SER A CA 1
ATOM 2996 C C . SER A 1 370 ? -1.509 4.945 15.587 1.00 89.06 370 SER A C 1
ATOM 2998 O O . SER A 1 370 ? -1.981 3.989 16.179 1.00 89.06 370 SER A O 1
ATOM 3000 N N . THR A 1 371 ? -0.192 5.159 15.560 1.00 89.62 371 THR A N 1
ATOM 3001 C CA . THR A 1 371 ? 0.751 4.355 16.351 1.00 89.62 371 THR A CA 1
ATOM 3002 C C . THR A 1 371 ? 1.024 4.973 17.724 1.00 89.62 371 THR A C 1
ATOM 3004 O O . THR A 1 371 ? 1.426 4.257 18.631 1.00 89.62 371 THR A O 1
ATOM 3007 N N . LEU A 1 372 ? 0.850 6.289 17.873 1.00 91.56 372 LEU A N 1
ATOM 3008 C CA . LEU A 1 372 ? 1.245 7.037 19.072 1.00 91.56 372 LEU A CA 1
ATOM 3009 C C . LEU A 1 372 ? 0.055 7.540 19.894 1.00 91.56 372 LEU A C 1
ATOM 3011 O O . LEU A 1 372 ? 0.190 7.697 21.101 1.00 91.56 372 LEU A O 1
ATOM 3015 N N . ASP A 1 373 ? -1.065 7.840 19.234 1.00 93.56 373 ASP A N 1
ATOM 3016 C CA . ASP A 1 373 ? -2.203 8.554 19.825 1.00 93.56 373 ASP A CA 1
ATOM 3017 C C . ASP A 1 373 ? -3.392 7.635 20.138 1.00 93.56 373 ASP A C 1
ATOM 3019 O O . ASP A 1 373 ? -4.336 8.055 20.800 1.00 93.56 373 ASP A O 1
ATOM 3023 N N . THR A 1 374 ? -3.364 6.384 19.675 1.00 93.31 374 THR A N 1
ATOM 3024 C CA . THR A 1 374 ? -4.373 5.375 20.026 1.00 93.31 374 THR A CA 1
ATOM 3025 C C . THR A 1 374 ? -4.060 4.806 21.416 1.00 93.31 374 THR A C 1
ATOM 3027 O O . THR A 1 374 ? -2.996 4.195 21.575 1.00 93.31 374 THR A O 1
ATOM 3030 N N . PRO A 1 375 ? -4.947 4.943 22.419 1.00 94.62 375 PRO A N 1
ATOM 3031 C CA . PRO A 1 375 ? -4.662 4.500 23.783 1.00 94.62 375 PRO A CA 1
ATOM 3032 C C . PRO A 1 375 ? -4.593 2.973 23.914 1.00 94.62 375 PRO A C 1
ATOM 3034 O O . PRO A 1 375 ? -3.996 2.470 24.860 1.00 94.62 375 PRO A O 1
ATOM 3037 N N . ASN A 1 376 ? -5.150 2.233 22.954 1.00 94.81 376 ASN A N 1
ATOM 3038 C CA . ASN A 1 376 ? -5.109 0.776 22.920 1.00 94.81 376 ASN A CA 1
ATOM 3039 C C . ASN A 1 376 ? -3.952 0.175 22.101 1.00 94.81 376 ASN A C 1
ATOM 3041 O O . ASN A 1 376 ? -4.003 -1.012 21.770 1.00 94.81 376 ASN A O 1
ATOM 3045 N N . ALA A 1 377 ? -2.935 0.966 21.741 1.00 95.19 377 ALA A N 1
ATOM 3046 C CA . ALA A 1 377 ? -1.766 0.469 21.020 1.00 95.19 377 ALA A CA 1
ATOM 3047 C C . ALA A 1 377 ? -0.691 -0.128 21.938 1.00 95.19 377 ALA A C 1
ATOM 3049 O O . ALA A 1 377 ? -0.273 0.477 22.921 1.00 95.19 377 ALA A O 1
ATOM 3050 N N . GLU A 1 378 ? -0.138 -1.260 21.512 1.00 94.56 378 GLU A N 1
ATOM 3051 C CA . GLU A 1 378 ? 1.097 -1.854 22.016 1.00 94.56 378 GLU A CA 1
ATOM 3052 C C . GLU A 1 378 ? 2.166 -1.809 20.915 1.00 94.56 378 GLU A C 1
ATOM 3054 O O . GLU A 1 378 ? 1.956 -2.299 19.798 1.00 94.56 378 GLU A O 1
ATOM 3059 N N . ILE A 1 379 ? 3.332 -1.227 21.212 1.00 94.12 379 ILE A N 1
ATOM 3060 C CA . ILE A 1 379 ? 4.450 -1.166 20.263 1.00 94.12 379 ILE A CA 1
ATOM 3061 C C . ILE A 1 379 ? 5.100 -2.545 20.143 1.00 94.12 379 ILE A C 1
ATOM 3063 O O . ILE A 1 379 ? 5.630 -3.085 21.106 1.00 94.12 379 ILE A O 1
ATOM 3067 N N . ARG A 1 380 ? 5.123 -3.078 18.920 1.00 91.44 380 ARG A N 1
ATOM 3068 C CA . ARG A 1 380 ? 5.682 -4.398 18.596 1.00 91.44 380 ARG A CA 1
ATOM 3069 C C . ARG A 1 380 ? 7.144 -4.334 18.158 1.00 91.44 380 ARG A C 1
ATOM 3071 O O . ARG A 1 380 ? 7.891 -5.286 18.358 1.00 91.44 380 ARG A O 1
ATOM 3078 N N . SER A 1 381 ? 7.547 -3.242 17.510 1.00 92.62 381 SER A N 1
ATOM 3079 C CA . SER A 1 381 ? 8.916 -3.061 17.026 1.00 92.62 381 SER A CA 1
ATOM 3080 C C . SER A 1 381 ? 9.350 -1.609 17.160 1.00 92.62 381 SER A C 1
ATOM 3082 O O . SER A 1 381 ? 8.803 -0.708 16.517 1.00 92.62 381 SER A O 1
ATOM 3084 N N . GLN A 1 382 ? 10.373 -1.401 17.989 1.00 94.44 382 GLN A N 1
ATOM 3085 C CA . GLN A 1 382 ? 10.989 -0.095 18.181 1.00 94.44 382 GLN A CA 1
ATOM 3086 C C . GLN A 1 382 ? 11.690 0.384 16.902 1.00 94.44 382 GLN A C 1
ATOM 3088 O O . GLN A 1 382 ? 11.550 1.547 16.532 1.00 94.44 382 GLN A O 1
ATOM 3093 N N . ASP A 1 383 ? 12.355 -0.512 16.170 1.00 95.62 383 ASP A N 1
ATOM 3094 C CA . ASP A 1 383 ? 13.032 -0.165 14.917 1.00 95.62 383 ASP A CA 1
ATOM 3095 C C . ASP A 1 383 ? 12.055 0.306 13.829 1.00 95.62 383 ASP A C 1
ATOM 3097 O O . ASP A 1 383 ? 12.283 1.300 13.133 1.00 95.62 383 ASP A O 1
ATOM 3101 N N . GLU A 1 384 ? 10.914 -0.370 13.701 1.00 94.12 384 GLU A N 1
ATOM 3102 C CA . GLU A 1 384 ? 9.846 0.035 12.787 1.00 94.12 384 GLU A CA 1
ATOM 3103 C C . GLU A 1 384 ? 9.237 1.391 13.184 1.00 94.12 384 GLU A C 1
ATOM 3105 O O . GLU A 1 384 ? 8.888 2.202 12.313 1.00 94.12 384 GLU A O 1
ATOM 3110 N N . LEU A 1 385 ? 9.158 1.675 14.488 1.00 95.12 385 LEU A N 1
ATOM 3111 C CA . LEU A 1 385 ? 8.733 2.973 15.007 1.00 95.12 385 LEU A CA 1
ATOM 3112 C C . LEU A 1 385 ? 9.756 4.082 14.703 1.00 95.12 385 LEU A C 1
ATOM 3114 O O . LEU A 1 385 ? 9.354 5.181 14.313 1.00 95.12 385 LEU A O 1
ATOM 3118 N N . VAL A 1 386 ? 11.059 3.798 14.779 1.00 97.00 386 VAL A N 1
ATOM 3119 C CA . VAL A 1 386 ? 12.123 4.727 14.358 1.00 97.00 386 VAL A CA 1
ATOM 3120 C C . VAL A 1 386 ? 11.999 5.058 12.868 1.00 97.00 386 VAL A C 1
ATOM 3122 O O . VAL A 1 386 ? 11.969 6.234 12.490 1.00 97.00 386 VAL A O 1
ATOM 3125 N N . VAL A 1 387 ? 11.838 4.049 12.000 1.00 95.75 387 VAL A N 1
ATOM 3126 C CA . VAL A 1 387 ? 11.619 4.289 10.561 1.00 95.75 387 VAL A CA 1
ATOM 3127 C C . VAL A 1 387 ? 10.370 5.144 10.322 1.00 95.75 387 VAL A C 1
ATOM 3129 O O . VAL A 1 387 ? 10.362 6.015 9.445 1.00 95.75 387 VAL A O 1
ATOM 3132 N N . HIS A 1 388 ? 9.294 4.898 11.071 1.00 95.12 388 HIS A N 1
ATOM 3133 C CA . HIS A 1 388 ? 8.072 5.700 11.005 1.00 95.12 388 HIS A CA 1
ATOM 3134 C C . HIS A 1 388 ? 8.322 7.157 11.391 1.00 95.12 388 HIS A C 1
ATOM 3136 O O . HIS A 1 388 ? 7.933 8.052 10.637 1.00 95.12 388 HIS A O 1
ATOM 3142 N N . ALA A 1 389 ? 9.031 7.400 12.494 1.00 96.94 389 ALA A N 1
ATOM 3143 C CA . ALA A 1 389 ? 9.390 8.740 12.940 1.00 96.94 389 ALA A CA 1
ATOM 3144 C C . ALA A 1 389 ? 10.231 9.482 11.885 1.00 96.94 389 ALA A C 1
ATOM 3146 O O . ALA A 1 389 ? 9.917 10.623 11.543 1.00 96.94 389 ALA A O 1
ATOM 3147 N N . TYR A 1 390 ? 11.215 8.818 11.267 1.00 97.50 390 TYR A N 1
ATOM 3148 C CA . TYR A 1 390 ? 11.983 9.396 10.160 1.00 97.50 390 TYR A CA 1
ATOM 3149 C C . TYR A 1 390 ? 11.122 9.733 8.935 1.00 97.50 390 TYR A C 1
ATOM 3151 O O . TYR A 1 390 ? 11.242 10.825 8.369 1.00 97.50 390 TYR A O 1
ATOM 3159 N N . LYS A 1 391 ? 10.219 8.831 8.528 1.00 95.50 391 LYS A N 1
ATOM 3160 C CA . LYS A 1 391 ? 9.280 9.069 7.415 1.00 95.50 391 LYS A CA 1
ATOM 3161 C C . LYS A 1 391 ? 8.393 10.280 7.683 1.00 95.50 391 LYS A C 1
ATOM 3163 O O . LYS A 1 391 ? 8.215 11.116 6.793 1.00 95.50 391 LYS A O 1
ATOM 3168 N N . LYS A 1 392 ? 7.847 10.375 8.896 1.00 94.88 392 LYS A N 1
ATOM 3169 C CA . LYS A 1 392 ? 6.972 11.469 9.319 1.00 94.88 392 LYS A CA 1
ATOM 3170 C C . LYS A 1 392 ? 7.721 12.796 9.405 1.00 94.88 392 LYS A C 1
ATOM 3172 O O . LYS A 1 392 ? 7.239 13.777 8.847 1.00 94.88 392 LYS A O 1
ATOM 3177 N N . LEU A 1 393 ? 8.930 12.811 9.969 1.00 95.31 393 LEU A N 1
ATOM 3178 C CA . LEU A 1 393 ? 9.789 13.996 10.000 1.00 95.31 393 LEU A CA 1
ATOM 3179 C C . LEU A 1 393 ? 10.139 14.491 8.589 1.00 95.31 393 LEU A C 1
ATOM 3181 O O . LEU A 1 393 ? 9.979 15.671 8.287 1.00 95.31 393 LEU A O 1
ATOM 3185 N N . ASN A 1 394 ? 10.548 13.594 7.686 1.00 94.62 394 ASN A N 1
ATOM 3186 C CA . ASN A 1 394 ? 10.799 13.955 6.289 1.00 94.62 394 ASN A CA 1
ATOM 3187 C C . ASN A 1 394 ? 9.533 14.492 5.594 1.00 94.62 394 ASN A C 1
ATOM 3189 O O . ASN A 1 394 ? 9.601 15.447 4.822 1.00 94.62 394 ASN A O 1
ATOM 3193 N N . GLY A 1 395 ? 8.368 13.902 5.877 1.00 91.31 395 GLY A N 1
ATOM 3194 C CA . GLY A 1 395 ? 7.080 14.383 5.380 1.00 91.31 395 GLY A CA 1
ATOM 3195 C C . GLY A 1 395 ? 6.720 15.781 5.889 1.00 91.31 395 GLY A C 1
ATOM 3196 O O . GLY A 1 395 ? 6.214 16.585 5.106 1.00 91.31 395 GLY A O 1
ATOM 3197 N N . ALA A 1 396 ? 7.001 16.071 7.159 1.00 90.81 396 ALA A N 1
ATOM 3198 C CA . ALA A 1 396 ? 6.773 17.371 7.781 1.00 90.81 396 ALA A CA 1
ATOM 3199 C C . ALA A 1 396 ? 7.697 18.451 7.194 1.00 90.81 396 ALA A C 1
ATOM 3201 O O . ALA A 1 396 ? 7.220 19.513 6.798 1.00 90.81 396 ALA A O 1
ATOM 3202 N N . LEU A 1 397 ? 8.984 18.137 6.993 1.00 90.50 397 LEU A N 1
ATOM 3203 C CA . LEU A 1 397 ? 9.946 19.018 6.311 1.00 90.50 397 LEU A CA 1
ATOM 3204 C C . LEU A 1 397 ? 9.494 19.380 4.890 1.00 90.50 397 LEU A C 1
ATOM 3206 O O . LEU A 1 397 ? 9.555 20.538 4.486 1.00 90.50 397 LEU A O 1
ATOM 3210 N N . LEU A 1 398 ? 8.996 18.401 4.127 1.00 88.25 398 LEU A N 1
ATOM 3211 C CA . LEU A 1 398 ? 8.484 18.634 2.770 1.00 88.25 398 LEU A CA 1
ATOM 3212 C C . LEU A 1 398 ? 7.218 19.502 2.734 1.00 88.25 398 LEU A C 1
ATOM 3214 O O . LEU A 1 398 ? 6.890 20.033 1.674 1.00 88.25 398 LEU A O 1
ATOM 3218 N N . GLN A 1 399 ? 6.489 19.598 3.844 1.00 86.44 399 GLN A N 1
ATOM 3219 C CA . GLN A 1 399 ? 5.241 20.354 3.955 1.00 86.44 399 GLN A CA 1
ATOM 3220 C C . GLN A 1 399 ? 5.414 21.699 4.672 1.00 86.44 399 GLN A C 1
ATOM 3222 O O . GLN A 1 399 ? 4.513 22.530 4.582 1.00 86.44 399 GLN A O 1
ATOM 3227 N N . GLY A 1 400 ? 6.550 21.927 5.341 1.00 87.38 400 GLY A N 1
ATOM 3228 C CA . GLY A 1 400 ? 6.736 23.073 6.232 1.00 87.38 400 GLY A CA 1
ATOM 3229 C C . GLY A 1 400 ? 5.822 23.010 7.460 1.00 87.38 400 GLY A C 1
ATOM 3230 O O . GLY A 1 400 ? 5.242 24.022 7.835 1.00 87.38 400 GLY A O 1
ATOM 3231 N N . ASP A 1 401 ? 5.625 21.815 8.024 1.00 88.88 401 ASP A N 1
ATOM 3232 C CA . ASP A 1 401 ? 4.784 21.583 9.207 1.00 88.88 401 ASP A CA 1
ATOM 3233 C C . ASP A 1 401 ? 5.645 21.540 10.482 1.00 88.88 401 ASP A C 1
ATOM 3235 O O . ASP A 1 401 ? 6.191 20.495 10.847 1.00 88.88 401 ASP A O 1
ATOM 3239 N N . ASP A 1 402 ? 5.797 22.696 11.134 1.00 90.56 402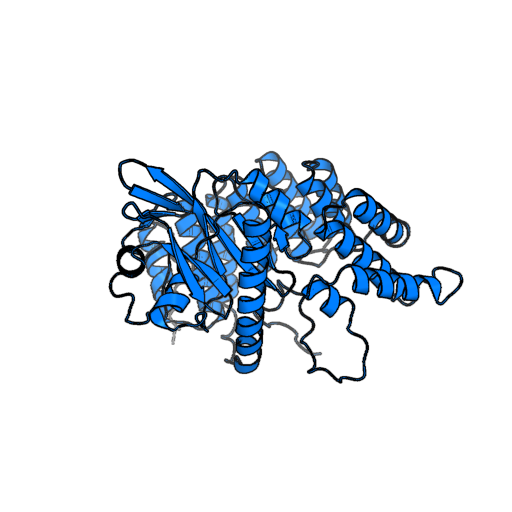 ASP A N 1
ATOM 3240 C CA . ASP A 1 402 ? 6.666 22.885 12.306 1.00 90.56 402 ASP A CA 1
ATOM 3241 C C . ASP A 1 402 ? 6.252 22.048 13.523 1.00 90.56 402 ASP A C 1
ATOM 3243 O O . ASP A 1 402 ? 7.111 21.561 14.272 1.00 90.56 402 ASP A O 1
ATOM 3247 N N . GLU A 1 403 ? 4.949 21.837 13.708 1.00 91.88 403 GLU A N 1
ATOM 3248 C CA . GLU A 1 403 ? 4.412 21.060 14.823 1.00 91.88 403 GLU A CA 1
ATOM 3249 C C . GLU A 1 403 ? 4.793 19.586 14.666 1.00 91.88 403 GLU A C 1
ATOM 3251 O O . GLU A 1 403 ? 5.419 19.000 15.557 1.00 91.88 403 GLU A O 1
ATOM 3256 N N . SER A 1 404 ? 4.528 19.008 13.488 1.00 92.00 404 SER A N 1
ATOM 3257 C CA . SER A 1 404 ? 4.950 17.640 13.179 1.00 92.00 404 SER A CA 1
ATOM 3258 C C . SER A 1 404 ? 6.474 17.499 13.217 1.00 92.00 404 SER A C 1
ATOM 3260 O O . SER A 1 404 ? 6.984 16.515 13.756 1.00 92.00 404 SER A O 1
ATOM 3262 N N . MET A 1 405 ? 7.233 18.471 12.696 1.00 93.50 405 MET A N 1
ATOM 3263 C CA . MET A 1 405 ? 8.699 18.429 12.765 1.00 93.50 405 MET A CA 1
ATOM 3264 C C . MET A 1 405 ? 9.192 18.345 14.212 1.00 93.50 405 MET A C 1
ATOM 3266 O O . MET A 1 405 ? 10.020 17.491 14.528 1.00 93.50 405 MET A O 1
ATOM 3270 N N . THR A 1 406 ? 8.658 19.182 15.101 1.00 94.25 406 THR A N 1
ATOM 3271 C CA . THR A 1 406 ? 9.008 19.175 16.528 1.00 94.25 406 THR A CA 1
ATOM 3272 C C . THR A 1 406 ? 8.637 17.845 17.180 1.00 94.25 406 THR A C 1
ATOM 3274 O O . THR A 1 406 ? 9.467 17.228 17.855 1.00 94.25 406 THR A O 1
ATOM 3277 N N . ARG A 1 407 ? 7.418 17.358 16.922 1.00 95.38 407 ARG A N 1
ATOM 3278 C CA . ARG A 1 407 ? 6.893 16.101 17.462 1.00 95.38 407 ARG A CA 1
ATOM 3279 C C . ARG A 1 407 ? 7.783 14.906 17.114 1.00 95.38 407 ARG A C 1
ATOM 3281 O O . ARG A 1 407 ? 8.216 14.182 18.010 1.00 95.38 407 ARG A O 1
ATOM 3288 N N . TYR A 1 408 ? 8.082 14.702 15.831 1.00 96.00 408 TYR A N 1
ATOM 3289 C CA . TYR A 1 408 ? 8.834 13.521 15.394 1.00 96.00 408 TYR A CA 1
ATOM 3290 C C . TYR A 1 408 ? 10.340 13.629 15.662 1.00 96.00 408 TYR A C 1
ATOM 3292 O O . TYR A 1 408 ? 10.981 12.598 15.852 1.00 96.00 408 TYR A O 1
ATOM 3300 N N . ARG A 1 409 ? 10.908 14.841 15.771 1.00 95.06 409 ARG A N 1
ATOM 3301 C CA . ARG A 1 409 ? 12.275 15.023 16.301 1.00 95.06 409 ARG A CA 1
ATOM 3302 C C . ARG A 1 409 ? 12.370 14.586 17.756 1.00 95.06 409 ARG A C 1
ATOM 3304 O O . ARG A 1 409 ? 13.261 13.815 18.094 1.00 95.06 409 ARG A O 1
ATOM 3311 N N . LYS A 1 410 ? 11.434 15.032 18.602 1.00 94.94 410 LYS A N 1
ATOM 3312 C CA . LYS A 1 410 ? 11.388 14.624 20.012 1.00 94.94 410 LYS A CA 1
ATOM 3313 C C . LYS A 1 410 ? 11.234 13.108 20.142 1.00 94.94 410 LYS A C 1
ATOM 3315 O O . LYS A 1 410 ? 11.951 12.504 20.931 1.00 94.94 410 LYS A O 1
ATOM 3320 N N . LEU A 1 411 ? 10.361 12.499 19.332 1.00 95.62 411 LEU A N 1
ATOM 3321 C CA . LEU A 1 411 ? 10.191 11.045 19.312 1.00 95.62 411 LEU A CA 1
ATOM 3322 C C . LEU A 1 411 ? 11.497 10.313 18.971 1.00 95.62 411 LEU A C 1
ATOM 3324 O O . LEU A 1 411 ? 11.848 9.379 19.677 1.00 95.62 411 LEU A O 1
ATOM 3328 N N . LEU A 1 412 ? 12.234 10.742 17.939 1.00 96.38 412 LEU A N 1
ATOM 3329 C CA . LEU A 1 412 ? 13.522 10.130 17.580 1.00 96.38 412 LEU A CA 1
ATOM 3330 C C . LEU A 1 412 ? 14.523 10.169 18.743 1.00 96.38 412 LEU A C 1
ATOM 3332 O O . LEU A 1 412 ? 15.127 9.148 19.051 1.00 96.38 412 LEU A O 1
ATOM 3336 N N . VAL A 1 413 ? 14.627 11.304 19.441 1.00 94.62 413 VAL A N 1
ATOM 3337 C CA . VAL A 1 413 ? 15.495 11.439 20.625 1.00 94.62 413 VAL A CA 1
ATOM 3338 C C . VAL A 1 413 ? 15.066 10.487 21.745 1.00 94.62 413 VAL A C 1
ATOM 3340 O O . VAL A 1 413 ? 15.910 9.818 22.332 1.00 94.62 413 VAL A O 1
ATOM 3343 N N . THR A 1 414 ? 13.764 10.374 22.027 1.00 94.94 414 THR A N 1
ATOM 3344 C CA . THR A 1 414 ? 13.239 9.413 23.017 1.00 94.94 414 THR A CA 1
ATOM 3345 C C . THR A 1 414 ? 13.512 7.958 22.623 1.00 94.94 414 THR A C 1
ATOM 3347 O O . THR A 1 414 ? 13.671 7.109 23.494 1.00 94.94 414 THR A O 1
ATOM 3350 N N . LEU A 1 415 ? 13.609 7.669 21.325 1.00 94.94 415 LEU A N 1
ATOM 3351 C CA . LEU A 1 415 ? 13.956 6.351 20.792 1.00 94.94 415 LEU A CA 1
ATOM 3352 C C . LEU A 1 415 ? 15.475 6.115 20.683 1.00 94.94 415 LEU A C 1
ATOM 3354 O O . LEU A 1 415 ? 15.875 5.133 20.066 1.00 94.94 415 LEU A O 1
ATOM 3358 N N . ASN A 1 416 ? 16.304 6.966 21.302 1.00 94.62 416 ASN A N 1
ATOM 3359 C CA . ASN A 1 416 ? 17.773 6.923 21.283 1.00 94.62 416 ASN A CA 1
ATOM 3360 C C . ASN A 1 416 ? 18.418 7.152 19.903 1.00 94.62 416 ASN A C 1
ATOM 3362 O O . ASN A 1 416 ? 19.582 6.806 19.702 1.00 94.62 416 ASN A O 1
ATOM 3366 N N . GLU A 1 417 ? 17.708 7.776 18.963 1.00 95.31 417 GLU A N 1
ATOM 3367 C CA . GLU A 1 417 ? 18.295 8.204 17.692 1.00 95.31 417 GLU A CA 1
ATOM 3368 C C . GLU A 1 417 ? 18.858 9.632 17.789 1.00 95.31 417 GLU A C 1
ATOM 3370 O O . GLU A 1 417 ? 18.267 10.499 18.444 1.00 95.31 417 GLU A O 1
ATOM 3375 N N . PRO A 1 418 ? 19.980 9.929 17.105 1.00 91.06 418 PRO A N 1
ATOM 3376 C CA . PRO A 1 418 ? 20.516 11.283 17.049 1.00 91.06 418 PRO A CA 1
ATOM 3377 C C . PRO A 1 418 ? 19.560 12.215 16.295 1.00 91.06 418 PRO A C 1
ATOM 3379 O O . PRO A 1 418 ? 18.859 11.785 15.372 1.00 91.06 418 PRO A O 1
ATOM 3382 N N . ASP A 1 419 ? 19.581 13.509 16.634 1.00 86.56 419 ASP A N 1
ATOM 3383 C CA . ASP A 1 419 ? 18.827 14.519 15.884 1.00 86.56 419 ASP A CA 1
ATOM 3384 C C . ASP A 1 419 ? 19.321 14.545 14.424 1.00 86.56 419 ASP A C 1
ATOM 3386 O O . ASP A 1 419 ? 20.491 14.848 14.172 1.00 86.56 419 ASP A O 1
ATOM 3390 N N . PRO A 1 420 ? 18.467 14.194 13.443 1.00 80.31 420 PRO A N 1
ATOM 3391 C CA . PRO A 1 420 ? 18.885 14.085 12.050 1.00 80.31 420 PRO A CA 1
ATOM 3392 C C . PRO A 1 420 ? 18.993 15.445 11.353 1.00 80.31 420 PRO A C 1
ATOM 3394 O O . PRO A 1 420 ? 19.417 15.508 10.195 1.00 80.31 420 PRO A O 1
ATOM 3397 N N . LEU A 1 421 ? 18.571 16.532 12.007 1.00 82.06 421 LEU A N 1
ATOM 3398 C CA . LEU A 1 421 ? 18.728 17.877 11.477 1.00 82.06 421 LEU A CA 1
ATOM 3399 C C . LEU A 1 421 ? 20.069 18.469 11.916 1.00 82.06 421 LEU A C 1
ATOM 3401 O O . LEU A 1 421 ? 20.457 18.329 13.074 1.00 82.06 421 LEU A O 1
ATOM 3405 N N . PRO A 1 422 ? 20.786 19.166 11.017 1.00 65.56 422 PRO A N 1
ATOM 3406 C CA . PRO A 1 422 ? 21.991 19.872 11.416 1.00 65.56 422 PRO A CA 1
ATOM 3407 C C . PRO A 1 422 ? 21.639 20.883 12.512 1.00 65.56 422 PRO A C 1
ATOM 3409 O O . PRO A 1 422 ? 20.686 21.653 12.363 1.00 65.56 422 PRO A O 1
ATOM 3412 N N . THR A 1 423 ? 22.419 20.908 13.593 1.00 57.31 423 THR A N 1
ATOM 3413 C CA . THR A 1 423 ? 22.409 22.031 14.531 1.00 57.31 423 THR A CA 1
ATOM 3414 C C . THR A 1 423 ? 22.597 23.300 13.713 1.00 57.31 423 THR A C 1
ATOM 3416 O O . THR A 1 423 ? 23.534 23.400 12.914 1.00 57.31 423 THR A O 1
ATOM 3419 N N . SER A 1 424 ? 21.663 24.245 13.839 1.00 47.53 424 SER A N 1
ATOM 3420 C CA . SER A 1 424 ? 21.763 25.540 13.174 1.00 47.53 424 SER A CA 1
ATOM 3421 C C . SER A 1 424 ? 23.162 26.085 13.434 1.00 47.53 424 SER A C 1
ATOM 3423 O O . SER A 1 424 ? 23.515 26.317 14.593 1.00 47.53 424 SER A O 1
ATOM 3425 N N . ARG A 1 425 ? 23.973 26.263 12.381 1.00 37.19 425 ARG A N 1
ATOM 3426 C CA . ARG A 1 425 ? 25.175 27.086 12.499 1.00 37.19 425 ARG A CA 1
ATOM 3427 C C . ARG A 1 425 ? 24.681 28.409 13.061 1.00 37.19 425 ARG A C 1
ATOM 3429 O O . ARG A 1 425 ? 23.862 29.061 12.416 1.00 37.19 425 ARG A O 1
ATOM 3436 N N . GLN A 1 426 ? 25.114 28.749 14.273 1.00 32.84 426 GLN A N 1
ATOM 3437 C CA . GLN A 1 426 ? 24.981 30.105 14.773 1.00 32.84 426 GLN A CA 1
ATOM 3438 C C . GLN A 1 426 ? 25.466 31.007 13.643 1.00 32.84 426 GLN A C 1
ATOM 3440 O O . GLN A 1 426 ? 26.588 30.848 13.159 1.00 32.84 426 GLN A O 1
ATOM 3445 N N . SER A 1 427 ? 24.579 31.866 13.154 1.00 33.12 427 SER A N 1
ATOM 3446 C CA . SER A 1 427 ? 24.948 32.968 12.286 1.00 33.12 427 SER A CA 1
ATOM 3447 C C . SER A 1 427 ? 25.961 33.796 13.069 1.00 33.12 427 SER A C 1
ATOM 3449 O O . SER A 1 427 ? 25.583 34.575 13.946 1.00 33.12 427 SER A O 1
ATOM 3451 N N . SER A 1 428 ? 27.245 33.550 12.827 1.00 32.34 428 SER A N 1
ATOM 3452 C CA . SER A 1 428 ? 28.316 34.443 13.233 1.00 32.34 428 SER A CA 1
ATOM 3453 C C . SER A 1 428 ? 28.013 35.785 12.580 1.00 32.34 428 SER A C 1
ATOM 3455 O O . SER A 1 428 ? 27.942 35.866 11.351 1.00 32.34 428 SER A O 1
ATOM 3457 N N . ARG A 1 429 ? 27.703 36.755 13.443 1.00 32.12 429 ARG A N 1
ATOM 3458 C CA . ARG A 1 429 ? 27.505 38.165 13.117 1.00 32.12 429 ARG A CA 1
ATOM 3459 C C . ARG A 1 429 ? 28.700 38.743 12.378 1.00 32.12 429 ARG A C 1
ATOM 3461 O O . ARG A 1 429 ? 29.826 38.264 12.646 1.00 32.12 429 ARG A O 1
#

Secondary structure (DSSP, 8-state):
--------SSSTTTTS--------TTSPPPHHHHHHTT-HHHHHHHHHHHHHTSSS--GGGSHHHHHHHHHHHHHHHTT-HHHHHHHHHHHHHH-TT-HHHHHHHHHHHHHTT-HHHHHHHHHTTTTT---THHHHHHHHT--SHHHHHHHHHHHHHHHHTTSS-S--HHHHHHHHHHHHHTT-HHHHHHHHHHHHHHHHTSPPPP----HHHHHHHHHHHHHHHHHHHHHHHHTT---EE-HHHHHIIIIISS--TT--EEEEEEETTS-HHHHHHHHHHSSSEEEPPP-TT--EEEEETTS-EEEEEEEEEETTEEEEE-SSEEEEE----EEEEEETTEEEEEESSHHHHHHHHHSSTTS--TT--TTTS-TTEEE--HHHHHHHHHHHHHHHHHHT-HHHHHHHHHHHHHTT----SPPP-----

Solvent-accessible surface area (backbone atoms only — not comparable to full-atom values): 23891 Å² total; per-residue (Å²): 135,83,88,86,78,90,82,78,91,68,71,86,44,71,93,63,67,75,80,80,70,79,78,61,92,84,60,81,79,49,65,68,57,27,49,34,69,41,39,48,66,66,35,43,51,55,27,50,56,57,50,63,75,42,100,58,89,65,55,92,76,52,60,43,53,51,27,37,51,51,44,18,50,46,28,41,25,47,54,36,53,66,61,14,48,59,33,38,49,64,49,36,78,78,38,76,70,43,63,68,54,28,51,51,51,17,48,52,25,46,77,70,67,37,53,72,56,17,48,53,41,51,56,76,37,37,82,68,44,69,57,57,65,60,43,42,58,51,24,62,63,24,75,35,68,67,44,39,49,52,49,49,52,47,51,52,52,15,32,76,62,69,22,36,68,93,76,46,62,73,37,37,54,21,50,20,48,16,29,48,53,47,69,40,47,74,62,18,51,53,34,47,35,54,37,35,48,56,54,71,73,49,80,72,67,79,93,75,85,69,70,72,66,43,61,56,47,54,59,45,43,54,52,45,54,51,53,52,48,51,58,41,40,78,70,77,45,72,57,19,44,29,69,65,40,31,49,12,49,76,75,67,69,40,76,53,83,83,60,80,61,40,34,34,31,33,57,57,92,53,60,65,69,58,53,52,51,52,44,32,33,61,36,44,30,47,72,54,83,78,62,90,79,44,48,49,43,34,28,29,47,68,69,40,36,33,43,39,30,56,34,40,81,52,96,85,26,31,32,33,46,40,65,38,33,37,38,51,38,72,72,72,58,75,37,79,44,83,53,96,90,42,83,41,35,29,52,61,56,49,68,60,55,42,33,44,47,45,49,67,62,86,60,86,68,90,89,72,42,82,80,78,61,22,78,31,49,44,83,69,28,71,68,52,45,50,54,47,31,49,54,49,27,44,53,17,58,69,66,66,36,64,66,54,32,53,52,27,50,54,48,33,47,76,71,74,41,77,78,54,61,77,77,76,74,75,80,79,126

InterPro domains:
  IPR011990 Tetratricopeptide-like helical domain superfamily [G3DSA:1.25.40.10] (24-235)
  IPR011990 Tetratricopeptide-like helical domain superfamily [SSF48452] (62-120)

Organism: NCBI:txid404433

Nearest PDB structures (foldseek):
  2ho1-assembly1_A  TM=5.357E-01  e=1.911E-02  Pseudomonas aeruginosa PAO1
  6sar-assembly1_A  TM=4.256E-01  e=2.002E-02  Escherichia coli K-12
  5z56-assembly1_J  TM=5.009E-01  e=8.455E-02  Homo sapiens
  5yzg-assembly1_J  TM=5.009E-01  e=1.345E-01  Homo sapiens
  8xi2-assembly1_J  TM=2.747E-01  e=1.018E-01  Chlamydomonas reinhardtii

Sequence (429 aa):
MINTAFRTRADQLKLIDEPVRLIDKWRPPSRALLLRQGNHDQLSELCHQQLNRRGRVNLWNGRQEKALFYLALSHYYRGDYSESRRWLAQIQEIRPYDTNARYLAADIARVQGQLAEAWAQLEILVPRTRRPKTWLYMAQLVDSSEALARLRDNYRRASASDSVPPFHPAIAQYLAAGYQRASEYAKAFELWREVIAHTSRRPTPSRTNTTVANAFRTGGAAVALKDINRVLRANGMKPFLVSGTLLGCVREGKLLAHDNDIDIGLMSDTDEQIVSKVLAASGHFHLLPRRAGDCLRVKHLNGIAIDVFLHYSENDAVWHGGTKARWYNSPFGLTETLFLGERFWIPEAPERYLEENYGDWRTPIVNFDSTLDTPNAEIRSQDELVVHAYKKLNGALLQGDDESMTRYRKLLVTLNEPDPLPTSRQSSR

Foldseek 3Di:
DDDDDDDPDQPVQVVQDDDPPPDPVPDDDDLSRCLLLLVLVVSLVVLVVQCPPDVDRDCVVVSNLVSLQSNLSSCQQQVNNVVSVVSLVVNCVVVVQPPSSLLSQLVSCVVVVNLVRSLVSLLVNLLAALDLVSLLSQLLSQQEPVSLVVSVVSLVNSCVNVNYPPDDLSNLQSNLSSCVLHVVLVSSLVSLLVSLQVLLPDPADDDDDDPVVQVLQQVSQLSLVVLLCCLQVVVVFAKAFDDQRLLCCPQPLGRDSPDQAGEIEGEQVDDPVVSQSSSSSVSFWDWDRDRPPAFGWIAGSNGHIYTYWYWYDDDQWIWTHGQFKIFTAGDFDWDWDQGPNDIHIYTPCSVRNCCQQANPSNDDDDPDDSQPRGNRIDTPDLSVVLSVLSVQLSVCSNNVNPVSVVVSQVVCVVSVHDRSYPDPPPPPD